Protein AF-0000000073490469 (afdb_homodimer)

Sequence (512 aa):
MMCTAAVVVVVTVSCLAMYTQDCISYHVERSLQGPIPQDDPHLIQWVRSQLVPPSRHPYNLSLLMSGLHQEADKAEKNGGSYSPSQEFILGKVEELYGKKLTQPGTFLEAGAYDGEFLSNTLYLEHDFNWRGLLVEANPVFFEQLLWKRRKSYAINVCLNTKPFPSKVGSVTEVQCVPLYTVIRALGRTHIDFLSLDVEHAEMGILDTVPWGEISFTVMAIEHTTQDDLVSYLDQRGYQHVGSFLEDHIFVNKKNIMMCTAAVVVVVTVSCLAMYTQDCISYHVERSLQGPIPQDDPHLIQWVRSQLVPPSRHPYNLSLLMSGLHQEADKAEKNGGSYSPSQEFILGKVEELYGKKLTQPGTFLEAGAYDGEFLSNTLYLEHDFNWRGLLVEANPVFFEQLLWKRRKSYAINVCLNTKPFPSKVGSVTEVQCVPLYTVIRALGRTHIDFLSLDVEHAEMGILDTVPWGEISFTVMAIEHTTQDDLVSYLDQRGYQHVGSFLEDHIFVNKKNI

Foldseek 3Di:
DPPPPPPPPCPVPVPVVVPDPVVVVVVVVVCVVPFDFQVPPVLLQVQLVQKDAFFPDDFPADPLQPPDDDDPPPDDPPNVDQDPQLCVLLVVLCVLCPVVLLPAFEEEAAQCFLVHNNGNCQCSCPVRVHEYEYEAADVVRQVSNVNRRGNYMYGHAAADLDRHWDWDDDPDTTTYGAPQSNCVSVVAQEGAEYEADDDACQVSNVVNDPLVRHYYAKYKHFAQDDVVVQVVVVVSQWHWDDDDHRITMIGGNVSD/DPPPPPPPPCPVPVPVVVPDPVVVVVVVVVCVVPFDFLVPPVLLQVLLVQKDAFFPDDFPADPLQPPPDDDPPDDDPSNVDQDPQLCVLLVVLCVLCPVVLLPAFEEEAAQCFLVHNNGNCQCSCPVRVHEYEYEAADVVRQVSNVNRRGNYMYGHAAADLDRHWDWDDDPDTTTYGAPQSNCVSVVHQEGAEYEADDDACQVSNVVNDPLVRHYYAKYKHFAQDDVVVQVVVVVSQWHWDDDDHRITMIGGNVSD

Organism: Scylla paramamosain (NCBI:txid85552)

Radius of gyration: 30.64 Å; Cα contacts (8 Å, |Δi|>4): 895; chains: 2; bounding box: 60×108×59 Å

pLDDT: mean 85.84, std 22.59, range [22.39, 98.88]

Secondary structure (DSSP, 8-state):
--------------------HHHHHHHHHHHTT-SPPTT-HHHHHHHHHHPBPPPSSPP---GGG--SSS--SSS-S------HHHHHHHHHHHHHHGGGGGS--EEEEES-TTSSTT-SSHHHHHHH--EEEEE---HHHHHHHHHTT-SSEEE--EEPSSSS-EEE-SSS-EEEE-HHHHHHHTT-SEEEEEEE--SS-HHHHHHT--TTT-EEEEEEEE-S-HHHHHHHHHTTTEEEEEEETTEEEEEEGGG-/--------------------HHHHHHHHHHHTT-SPPTT-HHHHHHHHHHPBPPP-SPP---GGG--SSS---SS--------HHHHHHHHHHHHHHGGGGGS--EEEEES-TTSSTT-SSHHHHHHH--EEEEE---HHHHHHHHHTT-SSEEE--EEPSSSS-EEE-SSS-EEEE-HHHHHHHTT-SEEEEEEE--SS-HHHHHHT--TTT-EEEEEEEE-S-HHHHHHHHHTTTEEEEEEETTEEEEEEGGG-

InterPro domains:
  IPR006342 Methyltransferase FkbM [PF05050] (166-239)
  IPR029063 S-adenosyl-L-methionine-dependent methyltransferase superfamily [G3DSA:3.40.50.150] (94-173)
  IPR029063 S-adenosyl-L-methionine-dependent methyltransferase superfamily [SSF53335] (89-208)
  IPR053202 EGF Receptor Signaling Regulator [PTHR34009] (19-253)

Solvent-accessible surface area (backbone atoms only — not comparable to full-atom values): 27917 Å² total; per-residue (Å²): 132,85,80,74,76,74,74,74,71,75,66,72,66,70,71,73,58,78,66,47,72,62,28,53,51,50,34,46,62,55,32,43,62,20,56,60,52,41,79,36,67,66,54,22,50,53,52,38,70,58,49,39,71,46,42,90,54,75,68,50,66,69,74,41,71,73,68,74,84,83,87,79,74,82,75,72,88,70,50,59,66,66,47,72,63,46,47,50,53,51,50,50,52,46,64,75,44,45,78,53,49,66,49,63,46,38,36,38,33,36,54,26,47,40,54,57,76,84,41,85,50,48,64,46,32,72,76,29,58,25,36,38,38,37,28,16,44,52,64,69,36,32,55,45,19,61,59,26,25,48,68,30,29,34,35,72,29,35,69,19,57,42,54,28,31,25,56,45,66,88,86,66,71,33,49,20,36,21,61,58,22,54,41,48,34,72,71,42,51,64,32,46,33,37,37,42,48,51,97,85,45,48,68,41,30,56,68,45,46,59,71,89,71,41,51,54,45,33,37,40,37,39,46,87,63,58,66,62,53,48,56,55,37,44,78,69,47,27,41,75,77,50,71,54,93,42,38,35,35,33,34,24,53,87,80,103,132,84,80,73,75,75,76,77,70,75,66,72,65,70,70,73,58,78,65,45,73,62,29,54,51,50,33,44,61,55,32,42,62,20,57,60,52,42,79,36,67,66,54,24,50,51,52,37,70,57,50,38,71,46,40,90,55,75,66,49,66,72,72,40,69,75,68,73,79,84,88,82,66,91,70,86,84,69,54,62,72,66,48,71,62,47,46,50,53,50,49,49,52,46,64,74,45,47,77,54,50,66,49,60,48,38,36,36,33,37,55,25,46,41,54,56,75,86,42,86,51,47,64,45,31,74,77,30,59,25,34,38,38,36,28,15,46,53,64,69,37,33,55,47,18,60,60,26,24,48,69,30,30,34,35,71,31,35,69,19,57,42,56,29,32,24,56,44,67,89,86,66,70,33,50,21,36,22,60,58,22,54,40,47,34,71,72,44,51,65,32,48,34,36,36,42,48,52,98,85,45,46,69,40,31,56,70,46,46,57,71,88,70,40,51,53,44,31,35,40,38,41,46,88,63,58,67,65,52,47,56,54,37,44,76,69,47,26,41,75,76,50,71,55,92,42,37,36,35,33,33,25,53,86,78,104

Nearest PDB structures (foldseek):
  8c9v-assembly1_A-2  TM=5.135E-01  e=3.123E-04  Desulfuromonas acetoxidans DSM 684
  4rvs-assembly1_B  TM=5.712E-01  e=4.514E-02  Mycobacterium tuberculosis H37Rv
  3qwb-assembly2_C  TM=5.647E-01  e=9.609E-02  Saccharomyces cerevisiae S288C
  2eih-assembly1_A  TM=5.046E-01  e=3.980E-02  Thermus thermophilus HB8
  1pqw-assembly1_B  TM=3.917E-01  e=1.090E-01  Mycobacterium tuberculosis CDC1551

Structure (mmCIF, N/CA/C/O backbone):
data_AF-0000000073490469-model_v1
#
loop_
_entity.id
_entity.type
_entity.pdbx_description
1 polymer 'Methyltransferase FkbM domain-containing protein'
#
loop_
_atom_site.group_PDB
_atom_site.id
_atom_site.type_symbol
_atom_site.label_atom_id
_atom_site.label_alt_id
_atom_site.label_comp_id
_atom_site.label_asym_id
_atom_site.label_entity_id
_atom_site.label_seq_id
_atom_site.pdbx_PDB_ins_code
_atom_site.Cartn_x
_atom_site.Cartn_y
_atom_site.Cartn_z
_atom_site.occupancy
_atom_site.B_iso_or_equiv
_atom_site.auth_seq_id
_atom_site.auth_comp_id
_atom_site.auth_asym_id
_atom_site.auth_atom_id
_atom_site.pdbx_PDB_model_num
ATOM 1 N N . MET A 1 1 ? -26.062 -46.594 8.781 1 23.92 1 MET A N 1
ATOM 2 C CA . MET A 1 1 ? -25.094 -45.875 9.602 1 23.92 1 MET A CA 1
ATOM 3 C C . MET A 1 1 ? -24.719 -44.531 8.945 1 23.92 1 MET A C 1
ATOM 5 O O . MET A 1 1 ? -24.203 -44.531 7.824 1 23.92 1 MET A O 1
ATOM 9 N N . MET A 1 2 ? -25.484 -43.438 9.242 1 25.27 2 MET A N 1
ATOM 10 C CA . MET A 1 2 ? -25.422 -42.125 8.656 1 25.27 2 MET A CA 1
ATOM 11 C C . MET A 1 2 ? -24.062 -41.469 8.945 1 25.27 2 MET A C 1
ATOM 13 O O . MET A 1 2 ? -23.641 -41.406 10.094 1 25.27 2 MET A O 1
ATOM 17 N N . CYS A 1 3 ? -23.078 -41.562 8.086 1 24.39 3 CYS A N 1
ATOM 18 C CA . CYS A 1 3 ? -21.734 -41 8.164 1 24.39 3 CYS A CA 1
ATOM 19 C C . CYS A 1 3 ? -21.812 -39.469 8.336 1 24.39 3 CYS A C 1
ATOM 21 O O . CYS A 1 3 ? -22.281 -38.781 7.438 1 24.39 3 CYS A O 1
ATOM 23 N N . THR A 1 4 ? -22.234 -38.969 9.477 1 24.39 4 THR A N 1
ATOM 24 C CA . THR A 1 4 ? -22.25 -37.562 9.758 1 24.39 4 THR A CA 1
ATOM 25 C C . THR A 1 4 ? -20.828 -36.969 9.641 1 24.39 4 THR A C 1
ATOM 27 O O . THR A 1 4 ? -19.922 -37.406 10.359 1 24.39 4 THR A O 1
ATOM 30 N N . ALA A 1 5 ? -20.375 -36.688 8.508 1 23.03 5 ALA A N 1
ATOM 31 C CA . ALA A 1 5 ? -19.078 -36 8.328 1 23.03 5 ALA A CA 1
ATOM 32 C C . ALA A 1 5 ? -19.031 -34.688 9.102 1 23.03 5 ALA A C 1
ATOM 34 O O . ALA A 1 5 ? -19.859 -33.812 8.898 1 23.03 5 ALA A O 1
ATOM 35 N N . ALA A 1 6 ? -18.656 -34.781 10.359 1 22.39 6 ALA A N 1
ATOM 36 C CA . ALA A 1 6 ? -18.422 -33.594 11.156 1 22.39 6 ALA A CA 1
ATOM 37 C C . ALA A 1 6 ? -17.406 -32.656 10.477 1 22.39 6 ALA A C 1
ATOM 39 O O . ALA A 1 6 ? -16.328 -33.094 10.094 1 22.39 6 ALA A O 1
ATOM 40 N N . VAL A 1 7 ? -17.844 -31.859 9.633 1 22.72 7 VAL A N 1
ATOM 41 C CA . VAL A 1 7 ? -16.969 -30.797 9.117 1 22.72 7 VAL A CA 1
ATOM 42 C C . VAL A 1 7 ? -16.359 -30.031 10.281 1 22.72 7 VAL A C 1
ATOM 44 O O . VAL A 1 7 ? -17.078 -29.469 11.117 1 22.72 7 VAL A O 1
ATOM 47 N N . VAL A 1 8 ? -15.289 -30.547 10.766 1 23.77 8 VAL A N 1
ATOM 48 C CA . VAL A 1 8 ? -14.555 -29.766 11.758 1 23.77 8 VAL A CA 1
ATOM 49 C C . VAL A 1 8 ? -14.172 -28.406 11.18 1 23.77 8 VAL A C 1
ATOM 51 O O . VAL A 1 8 ? -13.438 -28.328 10.195 1 23.77 8 VAL A O 1
ATOM 54 N N . VAL A 1 9 ? -15.07 -27.5 11.172 1 23.38 9 VAL A N 1
ATOM 55 C CA . VAL A 1 9 ? -14.68 -26.109 10.938 1 23.38 9 VAL A CA 1
ATOM 56 C C . VAL A 1 9 ? -13.625 -25.688 11.953 1 23.38 9 VAL A C 1
ATOM 58 O O . VAL A 1 9 ? -13.867 -25.703 13.156 1 23.38 9 VAL A O 1
ATOM 61 N N . VAL A 1 10 ? -12.484 -26.062 11.688 1 25.23 10 VAL A N 1
ATOM 62 C CA . VAL A 1 10 ? -11.445 -25.5 12.547 1 25.23 10 VAL A CA 1
ATOM 63 C C . VAL A 1 10 ? -11.586 -23.984 12.586 1 25.23 10 VAL A C 1
ATOM 65 O O . VAL A 1 10 ? -11.406 -23.312 11.57 1 25.23 10 VAL A O 1
ATOM 68 N N . VAL A 1 11 ? -12.602 -23.594 13.227 1 25.41 11 VAL A N 1
ATOM 69 C CA . VAL A 1 11 ? -12.57 -22.172 13.547 1 25.41 11 VAL A CA 1
ATOM 70 C C . VAL A 1 11 ? -11.289 -21.844 14.32 1 25.41 11 VAL A C 1
ATOM 72 O O . VAL A 1 11 ? -11.094 -22.328 15.438 1 25.41 11 VAL A O 1
ATOM 75 N N . THR A 1 12 ? -10.266 -21.828 13.656 1 26.28 12 THR A N 1
ATOM 76 C CA . THR A 1 12 ? -9.148 -21.281 14.414 1 26.28 12 THR A CA 1
ATOM 77 C C . THR A 1 12 ? -9.555 -19.984 15.117 1 26.28 12 THR A C 1
ATOM 79 O O . THR A 1 12 ? -9.969 -19.031 14.469 1 26.28 12 THR A O 1
ATOM 82 N N . VAL A 1 13 ? -10.352 -20.219 16.078 1 28.23 13 VAL A N 1
ATOM 83 C CA . VAL A 1 13 ? -10.508 -19.078 16.969 1 28.23 13 VAL A CA 1
ATOM 84 C C . VAL A 1 13 ? -9.156 -18.391 17.188 1 28.23 13 VAL A C 1
ATOM 86 O O . VAL A 1 13 ? -8.211 -19.031 17.672 1 28.23 13 VAL A O 1
ATOM 89 N N . SER A 1 14 ? -8.828 -17.594 16.266 1 31.19 14 SER A N 1
ATOM 90 C CA . SER A 1 14 ? -7.645 -16.781 16.531 1 31.19 14 SER A CA 1
ATOM 91 C C . SER A 1 14 ? -7.555 -16.391 18 1 31.19 14 SER A C 1
ATOM 93 O O . SER A 1 14 ? -8.516 -15.875 18.578 1 31.19 14 SER A O 1
ATOM 95 N N . CYS A 1 15 ? -7.148 -17.359 18.781 1 32.41 15 CYS A N 1
ATOM 96 C CA . CYS A 1 15 ? -6.723 -16.984 20.125 1 32.41 15 CYS A CA 1
ATOM 97 C C . CYS A 1 15 ? -6.301 -15.523 20.156 1 32.41 15 CYS A C 1
ATOM 99 O O . CYS A 1 15 ? -5.273 -15.156 19.594 1 32.41 15 CYS A O 1
ATOM 101 N N . LEU A 1 16 ? -7.18 -14.656 19.984 1 36.28 16 LEU A N 1
ATOM 102 C CA . LEU A 1 16 ? -6.84 -13.297 20.391 1 36.28 16 LEU A CA 1
ATOM 103 C C . LEU A 1 16 ? -5.984 -13.305 21.656 1 36.28 16 LEU A C 1
ATOM 105 O O . LEU A 1 16 ? -6.508 -13.414 22.766 1 36.28 16 LEU A O 1
ATOM 109 N N . ALA A 1 17 ? -5.133 -14.281 21.828 1 38.19 17 ALA A N 1
ATOM 110 C CA . ALA A 1 17 ? -4.152 -14.016 22.875 1 38.19 17 ALA A CA 1
ATOM 111 C C . ALA A 1 17 ? -3.912 -12.523 23.047 1 38.19 17 ALA A C 1
ATOM 113 O O . ALA A 1 17 ? -3.918 -11.773 22.062 1 38.19 17 ALA A O 1
ATOM 114 N N . MET A 1 18 ? -4.34 -11.961 24.031 1 49.59 18 MET A N 1
ATOM 115 C CA . MET A 1 18 ? -4.008 -10.625 24.5 1 49.59 18 MET A CA 1
ATOM 116 C C . MET A 1 18 ? -2.586 -10.242 24.109 1 49.59 18 MET A C 1
ATOM 118 O O . MET A 1 18 ? -1.619 -10.742 24.688 1 49.59 18 MET A O 1
ATOM 122 N N . TYR A 1 19 ? -2.449 -10.219 22.688 1 60.25 19 TYR A N 1
ATOM 123 C CA . TYR A 1 19 ? -1.098 -9.75 22.406 1 60.25 19 TYR A CA 1
ATOM 124 C C . TYR A 1 19 ? -0.714 -8.594 23.328 1 60.25 19 TYR A C 1
ATOM 126 O O . TYR A 1 19 ? -1.564 -7.781 23.703 1 60.25 19 TYR A O 1
ATOM 134 N N . THR A 1 20 ? 0.436 -8.812 23.797 1 78.81 20 THR A N 1
ATOM 135 C CA . THR A 1 20 ? 0.959 -7.832 24.734 1 78.81 20 THR A CA 1
ATOM 136 C C . THR A 1 20 ? 1.137 -6.473 24.062 1 78.81 20 THR A C 1
ATOM 138 O O . THR A 1 20 ? 1.076 -6.363 22.844 1 78.81 20 THR A O 1
ATOM 141 N N . GLN A 1 21 ? 1.016 -5.5 24.812 1 84.44 21 GLN A N 1
ATOM 142 C CA . GLN A 1 21 ? 1.357 -4.152 24.375 1 84.44 21 GLN A CA 1
ATOM 143 C C . GLN A 1 21 ? 2.66 -4.152 23.578 1 84.44 21 GLN A C 1
ATOM 145 O O . GLN A 1 21 ? 2.818 -3.373 22.625 1 84.44 21 GLN A O 1
ATOM 150 N N . ASP A 1 22 ? 3.387 -5.117 23.875 1 85.12 22 ASP A N 1
ATOM 151 C CA . ASP A 1 22 ? 4.668 -5.223 23.188 1 85.12 22 ASP A CA 1
ATOM 152 C C . ASP A 1 22 ? 4.469 -5.652 21.734 1 85.12 22 ASP A C 1
ATOM 154 O O . ASP A 1 22 ? 5.137 -5.137 20.844 1 85.12 22 ASP A O 1
ATOM 158 N N . CYS A 1 23 ? 3.57 -6.605 21.562 1 88.62 23 CYS A N 1
ATOM 159 C CA . CYS A 1 23 ? 3.334 -7.094 20.219 1 88.62 23 CYS A CA 1
ATOM 160 C C . CYS A 1 23 ? 2.662 -6.027 19.359 1 88.62 23 CYS A C 1
ATOM 162 O O . CYS A 1 23 ? 2.955 -5.906 18.172 1 88.62 23 CYS A O 1
ATOM 164 N N . ILE A 1 24 ? 1.847 -5.305 19.984 1 90.25 24 ILE A N 1
ATOM 165 C CA . ILE A 1 24 ? 1.185 -4.215 19.281 1 90.25 24 ILE A CA 1
A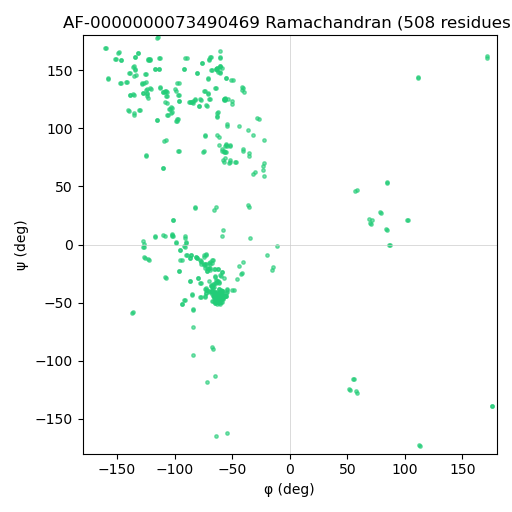TOM 166 C C . ILE A 1 24 ? 2.219 -3.17 18.859 1 90.25 24 ILE A C 1
ATOM 168 O O . ILE A 1 24 ? 2.221 -2.719 17.719 1 90.25 24 ILE A O 1
ATOM 172 N N . SER A 1 25 ? 3.076 -2.777 19.766 1 88.44 25 SER A N 1
ATOM 173 C CA . SER A 1 25 ? 4.133 -1.814 19.469 1 88.44 25 SER A CA 1
ATOM 174 C C . SER A 1 25 ? 5.039 -2.312 18.359 1 88.44 25 SER A C 1
ATOM 176 O O . SER A 1 25 ? 5.441 -1.539 17.484 1 88.44 25 SER A O 1
ATOM 178 N N . TYR A 1 26 ? 5.301 -3.631 18.453 1 89.88 26 TYR A N 1
ATOM 179 C CA . TYR A 1 26 ? 6.117 -4.25 17.406 1 89.88 26 TYR A CA 1
ATOM 180 C C . TYR A 1 26 ? 5.453 -4.109 16.047 1 89.88 26 TYR A C 1
ATOM 182 O O . TYR A 1 26 ? 6.105 -3.73 15.07 1 89.88 26 TYR A O 1
ATOM 190 N N . HIS A 1 27 ? 4.207 -4.395 15.969 1 92.81 27 HIS A N 1
ATOM 191 C CA . HIS A 1 27 ? 3.465 -4.305 14.711 1 92.81 27 HIS A CA 1
ATOM 192 C C . HIS A 1 27 ? 3.477 -2.881 14.172 1 92.81 27 HIS A C 1
ATOM 194 O O . HIS A 1 27 ? 3.697 -2.67 12.977 1 92.81 27 HIS A O 1
ATOM 200 N N . VAL A 1 28 ? 3.277 -1.892 15.016 1 92.5 28 VAL A N 1
ATOM 201 C CA . VAL A 1 28 ? 3.268 -0.499 14.578 1 92.5 28 VAL A CA 1
ATOM 202 C C . VAL A 1 28 ? 4.645 -0.116 14.039 1 92.5 28 VAL A C 1
ATOM 204 O O . VAL A 1 28 ? 4.754 0.42 12.93 1 92.5 28 VAL A O 1
ATOM 207 N N . GLU A 1 29 ? 5.633 -0.411 14.781 1 91.38 29 GLU A N 1
ATOM 208 C CA . GLU A 1 29 ? 6.996 -0.071 14.383 1 91.38 29 GLU A CA 1
ATOM 209 C C . GLU A 1 29 ? 7.328 -0.656 13.008 1 91.38 29 GLU A C 1
ATOM 211 O O . GLU A 1 29 ? 7.906 0.027 12.164 1 91.38 29 GLU A O 1
ATOM 216 N N . ARG A 1 30 ? 6.922 -1.937 12.836 1 92.75 30 ARG A N 1
ATOM 217 C CA . ARG A 1 30 ? 7.18 -2.576 11.547 1 92.75 30 ARG A CA 1
ATOM 218 C C . ARG A 1 30 ? 6.359 -1.931 10.438 1 92.75 30 ARG A C 1
ATOM 220 O O . ARG A 1 30 ? 6.836 -1.779 9.312 1 92.75 30 ARG A O 1
ATOM 227 N N . SER A 1 31 ? 5.191 -1.539 10.758 1 94.38 31 SER A N 1
ATOM 228 C CA . SER A 1 31 ? 4.262 -0.999 9.773 1 94.38 31 SER A CA 1
ATOM 229 C C . SER A 1 31 ? 4.688 0.393 9.312 1 94.38 31 SER A C 1
ATOM 231 O O . SER A 1 31 ? 4.258 0.862 8.258 1 94.38 31 SER A O 1
ATOM 233 N N . LEU A 1 32 ? 5.492 1.095 10.141 1 93.38 32 LEU A N 1
ATOM 234 C CA . LEU A 1 32 ? 5.957 2.434 9.789 1 93.38 32 LEU A CA 1
ATOM 235 C C . LEU A 1 32 ? 6.809 2.4 8.523 1 93.38 32 LEU A C 1
ATOM 237 O O . LEU A 1 32 ? 6.93 3.408 7.824 1 93.38 32 LEU A O 1
ATOM 241 N N . GLN A 1 33 ? 7.316 1.195 8.266 1 92.56 33 GLN A N 1
ATOM 242 C CA . GLN A 1 33 ? 8.156 1.041 7.078 1 92.56 33 GLN A CA 1
ATOM 243 C C . GLN A 1 33 ? 7.309 0.875 5.82 1 92.56 33 GLN A C 1
ATOM 245 O O . GLN A 1 33 ? 7.82 0.985 4.703 1 92.56 33 GLN A O 1
ATOM 250 N N . GLY A 1 34 ? 6.059 0.69 6.004 1 94 34 GLY A N 1
ATOM 251 C CA . GLY A 1 34 ? 5.172 0.324 4.91 1 94 34 GLY A CA 1
ATOM 252 C C . GLY A 1 34 ? 4.613 -1.08 5.039 1 94 34 GLY A C 1
ATOM 253 O O . GLY A 1 34 ? 4.805 -1.737 6.062 1 94 34 GLY A O 1
ATOM 254 N N . PRO A 1 35 ? 3.941 -1.496 4.008 1 95.56 35 PRO A N 1
ATOM 255 C CA . PRO A 1 35 ? 3.396 -2.855 4.047 1 95.56 35 PRO A CA 1
ATOM 256 C C . PRO A 1 35 ? 4.484 -3.924 4.117 1 95.56 35 PRO A C 1
ATOM 258 O O . PRO A 1 35 ? 5.609 -3.697 3.66 1 95.56 35 PRO A O 1
ATOM 261 N N . ILE A 1 36 ? 4.133 -5.02 4.73 1 95.25 36 ILE A N 1
ATOM 262 C CA . ILE A 1 36 ? 5.074 -6.133 4.785 1 95.25 36 ILE A CA 1
ATOM 263 C C . ILE A 1 36 ? 5.496 -6.52 3.369 1 95.25 36 ILE A C 1
ATOM 265 O O . ILE A 1 36 ? 4.648 -6.73 2.498 1 95.25 36 ILE A O 1
ATOM 269 N N . PRO A 1 37 ? 6.719 -6.543 3.102 1 95.81 37 PRO A N 1
ATOM 270 C CA . PRO A 1 37 ? 7.164 -6.824 1.733 1 95.81 37 PRO A CA 1
ATOM 271 C C . PRO A 1 37 ? 6.926 -8.281 1.326 1 95.81 37 PRO A C 1
ATOM 273 O O . PRO A 1 37 ? 6.875 -9.164 2.184 1 95.81 37 PRO A O 1
ATOM 276 N N . GLN A 1 38 ? 6.867 -8.594 0.073 1 97.94 38 GLN A N 1
ATOM 277 C CA . GLN A 1 38 ? 6.504 -9.906 -0.465 1 97.94 38 GLN A CA 1
ATOM 278 C C . GLN A 1 38 ? 7.617 -10.922 -0.24 1 97.94 38 GLN A C 1
ATOM 280 O O . GLN A 1 38 ? 7.406 -12.125 -0.382 1 97.94 38 GLN A O 1
ATOM 285 N N . ASP A 1 39 ? 8.82 -10.469 0.06 1 97.38 39 ASP A N 1
ATOM 286 C CA . ASP A 1 39 ? 9.914 -11.398 0.308 1 97.38 39 ASP A CA 1
ATOM 287 C C . ASP A 1 39 ? 10.195 -11.539 1.803 1 97.38 39 ASP A C 1
ATOM 289 O O . ASP A 1 39 ? 11.234 -12.07 2.201 1 97.38 39 ASP A O 1
ATOM 293 N N . ASP A 1 40 ? 9.289 -10.953 2.672 1 97.19 40 ASP A N 1
ATOM 294 C CA . ASP A 1 40 ? 9.453 -11.125 4.113 1 97.19 40 ASP A CA 1
ATOM 295 C C . ASP A 1 40 ? 9.477 -12.602 4.492 1 97.19 40 ASP A C 1
ATOM 297 O O . ASP A 1 40 ? 8.547 -13.352 4.16 1 97.19 40 ASP A O 1
ATOM 301 N N . PRO A 1 41 ? 10.508 -13.016 5.184 1 97 41 PRO A N 1
ATOM 302 C CA . PRO A 1 41 ? 10.648 -14.445 5.461 1 97 41 PRO A CA 1
ATOM 303 C C . PRO A 1 41 ? 9.5 -15 6.301 1 97 41 PRO A C 1
ATOM 305 O O . PRO A 1 41 ? 9.125 -16.172 6.156 1 97 41 PRO A O 1
ATOM 308 N N . HIS A 1 42 ? 8.938 -14.211 7.152 1 95.38 42 HIS A N 1
ATOM 309 C CA . HIS A 1 42 ? 7.855 -14.695 8 1 95.38 42 HIS A CA 1
ATOM 310 C C . HIS A 1 42 ? 6.539 -14.766 7.234 1 95.38 42 HIS A C 1
ATOM 312 O O . HIS A 1 42 ? 5.707 -15.641 7.5 1 95.38 42 HIS A O 1
ATOM 318 N N . LEU A 1 43 ? 6.355 -13.852 6.301 1 97 43 LEU A N 1
ATOM 319 C CA . LEU A 1 43 ? 5.215 -13.961 5.395 1 97 43 LEU A CA 1
ATOM 320 C C . LEU A 1 43 ? 5.316 -15.219 4.543 1 97 43 LEU A C 1
ATOM 322 O O . LEU A 1 43 ? 4.336 -15.953 4.398 1 97 43 LEU A O 1
ATOM 326 N N . ILE A 1 44 ? 6.504 -15.484 3.998 1 98.25 44 ILE A N 1
ATOM 327 C CA . ILE A 1 44 ? 6.75 -16.672 3.174 1 98.25 44 ILE A CA 1
ATOM 328 C C . ILE A 1 44 ? 6.473 -17.922 3.986 1 98.25 44 ILE A C 1
ATOM 330 O O . ILE A 1 44 ? 5.844 -18.875 3.488 1 98.25 44 ILE A O 1
ATOM 334 N N . GLN A 1 45 ? 6.898 -17.906 5.223 1 96.25 45 GLN A N 1
ATOM 335 C CA . GLN A 1 45 ? 6.66 -19.062 6.094 1 96.25 45 GLN A CA 1
ATOM 336 C C . GLN A 1 45 ? 5.168 -19.266 6.34 1 96.25 45 GLN A C 1
ATOM 338 O O . GLN A 1 45 ? 4.691 -20.391 6.387 1 96.25 45 GLN A O 1
ATOM 343 N N . TRP A 1 46 ? 4.484 -18.203 6.578 1 94.75 46 TRP A N 1
ATOM 344 C CA . TRP A 1 46 ? 3.043 -18.328 6.754 1 94.75 46 TRP A CA 1
ATOM 345 C C . TRP A 1 46 ? 2.393 -18.938 5.516 1 94.75 46 TRP A C 1
ATOM 347 O O . TRP A 1 46 ? 1.58 -19.859 5.629 1 94.75 46 TRP A O 1
ATOM 357 N N . VAL A 1 47 ? 2.766 -18.453 4.332 1 98 47 VAL A N 1
ATOM 358 C CA . VAL A 1 47 ? 2.193 -18.969 3.094 1 98 47 VAL A CA 1
ATOM 359 C C . VAL A 1 47 ? 2.518 -20.453 2.953 1 98 47 VAL A C 1
ATOM 361 O O . VAL A 1 47 ? 1.654 -21.25 2.574 1 98 47 VAL A O 1
ATOM 364 N N . ARG A 1 48 ? 3.727 -20.766 3.229 1 97.69 48 ARG A N 1
ATOM 365 C CA . ARG A 1 48 ? 4.137 -22.172 3.176 1 97.69 48 ARG A CA 1
ATOM 366 C C . ARG A 1 48 ? 3.24 -23.047 4.051 1 97.69 48 ARG A C 1
ATOM 368 O O . ARG A 1 48 ? 2.873 -24.156 3.662 1 97.69 48 ARG A O 1
ATOM 375 N N . SER A 1 49 ? 2.887 -22.516 5.188 1 95.81 49 SER A N 1
ATOM 376 C CA . SER A 1 49 ? 2.062 -23.266 6.125 1 95.81 49 SER A CA 1
ATOM 377 C C . SER A 1 49 ? 0.645 -23.453 5.59 1 95.81 49 SER A C 1
ATOM 379 O O . SER A 1 49 ? -0.105 -24.297 6.082 1 95.81 49 SER A O 1
ATOM 381 N N . GLN A 1 50 ? 0.235 -22.672 4.574 1 96 50 GLN A N 1
ATOM 382 C CA . GLN A 1 50 ? -1.104 -22.75 4.004 1 96 50 GLN A CA 1
ATOM 383 C C . GLN A 1 50 ? -1.159 -23.75 2.863 1 96 50 GLN A C 1
ATOM 385 O O . GLN A 1 50 ? -2.24 -24.094 2.369 1 96 50 GLN A O 1
ATOM 390 N N . LEU A 1 51 ? -0.026 -24.281 2.408 1 97.38 51 LEU A N 1
ATOM 391 C CA . LEU A 1 51 ? 0.024 -25.203 1.288 1 97.38 51 LEU A CA 1
ATOM 392 C C . LEU A 1 51 ? -0.571 -26.562 1.677 1 97.38 51 LEU A C 1
ATOM 394 O O . LEU A 1 51 ? -0.258 -27.094 2.74 1 97.38 51 LEU A O 1
ATOM 398 N N . VAL A 1 52 ? -1.465 -27.047 0.851 1 97.81 52 VAL A N 1
ATOM 399 C CA . VAL A 1 52 ? -1.932 -28.422 0.972 1 97.81 52 VAL A CA 1
ATOM 400 C C . VAL A 1 52 ? -1.012 -29.359 0.184 1 97.81 52 VAL A C 1
ATOM 402 O O . VAL A 1 52 ? -0.792 -29.156 -1.013 1 97.81 52 VAL A O 1
ATOM 405 N N . PRO A 1 53 ? -0.488 -30.281 0.824 1 97.06 53 PRO A N 1
ATOM 406 C CA . PRO A 1 53 ? 0.459 -31.156 0.136 1 97.06 53 PRO A CA 1
ATOM 407 C C . PRO A 1 53 ? -0.213 -32.062 -0.908 1 97.06 53 PRO A C 1
ATOM 409 O O . PRO A 1 53 ? -1.436 -32.219 -0.891 1 97.06 53 PRO A O 1
ATOM 412 N N . PRO A 1 54 ? 0.568 -32.594 -1.817 1 97.81 54 PRO A N 1
ATOM 413 C CA . PRO A 1 54 ? 0.03 -33.531 -2.805 1 97.81 54 PRO A CA 1
ATOM 414 C C . PRO A 1 54 ? -0.698 -34.719 -2.162 1 97.81 54 PRO A C 1
ATOM 416 O O . PRO A 1 54 ? -0.271 -35.219 -1.118 1 97.81 54 PRO A O 1
ATOM 419 N N . SER A 1 55 ? -1.771 -35.125 -2.816 1 96.56 55 SER A N 1
ATOM 420 C CA . SER A 1 55 ? -2.529 -36.25 -2.303 1 96.56 55 SER A CA 1
ATOM 421 C C . SER A 1 55 ? -1.757 -37.562 -2.475 1 96.56 55 SER A C 1
ATOM 423 O O . SER A 1 55 ? -1.098 -37.781 -3.496 1 96.56 55 SER A O 1
ATOM 425 N N . ARG A 1 56 ? -1.889 -38.406 -1.51 1 95.56 56 ARG A N 1
ATOM 426 C CA . ARG A 1 56 ? -1.286 -39.719 -1.594 1 95.56 56 ARG A CA 1
ATOM 427 C C . ARG A 1 56 ? -2.293 -40.75 -2.102 1 95.56 56 ARG A C 1
ATOM 429 O O . ARG A 1 56 ? -1.938 -41.906 -2.35 1 95.56 56 ARG A O 1
ATOM 436 N N . HIS A 1 57 ? -3.518 -40.406 -2.301 1 94.88 57 HIS A N 1
ATOM 437 C CA . HIS A 1 57 ? -4.582 -41.25 -2.795 1 94.88 57 HIS A CA 1
ATOM 438 C C . HIS A 1 57 ? -4.672 -41.219 -4.316 1 94.88 57 HIS A C 1
ATOM 440 O O . HIS A 1 57 ? -4.164 -40.281 -4.941 1 94.88 57 HIS A O 1
ATOM 446 N N . PRO A 1 58 ? -5.305 -42.219 -4.918 1 95.56 58 PRO A N 1
ATOM 447 C CA . PRO A 1 58 ? -5.488 -42.188 -6.367 1 95.56 58 PRO A CA 1
ATOM 448 C C . PRO A 1 58 ? -6.312 -40.969 -6.816 1 95.56 58 PRO A C 1
ATOM 450 O O . PRO A 1 58 ? -7.188 -40.5 -6.082 1 95.56 58 PRO A O 1
ATOM 453 N N . TYR A 1 59 ? -6.004 -40.5 -7.953 1 95.75 59 TYR A N 1
ATOM 454 C CA . TYR A 1 59 ? -6.754 -39.375 -8.531 1 95.75 59 TYR A CA 1
ATOM 455 C C . TYR A 1 59 ? -8.25 -39.656 -8.453 1 95.75 59 TYR A C 1
ATOM 457 O O . TYR A 1 59 ? -8.703 -40.781 -8.578 1 95.75 59 TYR A O 1
ATOM 465 N N . ASN A 1 60 ? -9.062 -38.625 -8.156 1 94.06 60 ASN A N 1
ATOM 466 C CA . ASN A 1 60 ? -10.516 -38.656 -8.25 1 94.06 60 ASN A CA 1
ATOM 467 C C . ASN A 1 60 ? -11.023 -37.781 -9.398 1 94.06 60 ASN A C 1
ATOM 469 O O . ASN A 1 60 ? -11.688 -36.75 -9.164 1 94.06 60 ASN A O 1
ATOM 473 N N . LEU A 1 61 ? -10.648 -38.25 -10.594 1 92.75 61 LEU A N 1
ATOM 474 C CA . LEU A 1 61 ? -10.977 -37.469 -11.781 1 92.75 61 LEU A CA 1
ATOM 475 C C . LEU A 1 61 ? -12.242 -38 -12.445 1 92.75 61 LEU A C 1
ATOM 477 O O . LEU A 1 61 ? -12.57 -39.156 -12.328 1 92.75 61 LEU A O 1
ATOM 481 N N . SER A 1 62 ? -13.031 -37.219 -12.859 1 79.44 62 SER A N 1
ATOM 482 C CA . SER A 1 62 ? -14.242 -37.625 -13.562 1 79.44 62 SER A CA 1
ATOM 483 C C . SER A 1 62 ? -13.906 -38.344 -14.859 1 79.44 62 SER A C 1
ATOM 485 O O . SER A 1 62 ? -12.836 -38.156 -15.43 1 79.44 62 SER A O 1
ATOM 487 N N . LEU A 1 63 ? -14.125 -39.656 -15.047 1 55.5 63 LEU A N 1
ATOM 488 C CA . LEU A 1 63 ? -13.922 -40.625 -16.109 1 55.5 63 LEU A CA 1
ATOM 489 C C . LEU A 1 63 ? -13.648 -39.938 -17.438 1 55.5 63 LEU A C 1
ATOM 491 O O . LEU A 1 63 ? -13.234 -40.594 -18.406 1 55.5 63 LEU A O 1
ATOM 495 N N . LEU A 1 64 ? -13.969 -38.781 -17.703 1 45.41 64 LEU A N 1
ATOM 496 C CA . LEU A 1 64 ? -13.82 -38.375 -19.109 1 45.41 64 LEU A CA 1
ATOM 497 C C . LEU A 1 64 ? -12.352 -38.281 -19.484 1 45.41 64 LEU A C 1
ATOM 499 O O . LEU A 1 64 ? -11.992 -38.438 -20.656 1 45.41 64 LEU A O 1
ATOM 503 N N . MET A 1 65 ? -11.398 -38.156 -18.594 1 41.44 65 MET A N 1
ATOM 504 C CA . MET A 1 65 ? -10.031 -37.938 -19.047 1 41.44 65 MET A CA 1
ATOM 505 C C . MET A 1 65 ? -9.281 -39.25 -19.172 1 41.44 65 MET A C 1
ATOM 507 O O . MET A 1 65 ? -8.078 -39.281 -19.453 1 41.44 65 MET A O 1
ATOM 511 N N . SER A 1 66 ? -9.773 -40.469 -18.625 1 35.28 66 SER A N 1
ATOM 512 C CA . SER A 1 66 ? -9 -41.688 -18.797 1 35.28 66 SER A CA 1
ATOM 513 C C . SER A 1 66 ? -8.922 -42.094 -20.266 1 35.28 66 SER A C 1
ATOM 515 O O . SER A 1 66 ? -9.805 -42.781 -20.781 1 35.28 66 SER A O 1
ATOM 517 N N . GLY A 1 67 ? -8.953 -41.312 -21.25 1 34.25 67 GLY A N 1
ATOM 518 C CA . GLY A 1 67 ? -8.711 -41.75 -22.609 1 34.25 67 GLY A CA 1
ATOM 519 C C . GLY A 1 67 ? -7.582 -42.75 -22.719 1 34.25 67 GLY A C 1
ATOM 520 O O . GLY A 1 67 ? -7.141 -43.094 -23.828 1 34.25 67 GLY A O 1
ATOM 521 N N . LEU A 1 68 ? -6.707 -43 -21.812 1 33.97 68 LEU A N 1
ATOM 522 C CA . LEU A 1 68 ? -5.535 -43.688 -22.359 1 33.97 68 LEU A CA 1
ATOM 523 C C . LEU A 1 68 ? -5.891 -45.094 -22.844 1 33.97 68 LEU A C 1
ATOM 525 O O . LEU A 1 68 ? -5.547 -45.469 -23.969 1 33.97 68 LEU A O 1
ATOM 529 N N . HIS A 1 69 ? -5.895 -46.375 -22.172 1 30.73 69 HIS A N 1
ATOM 530 C CA . HIS A 1 69 ? -5.57 -47.688 -22.781 1 30.73 69 HIS A CA 1
ATOM 531 C C . HIS A 1 69 ? -6.789 -48.281 -23.469 1 30.73 69 HIS A C 1
ATOM 533 O O . HIS A 1 69 ? -6.703 -48.719 -24.625 1 30.73 69 HIS A O 1
ATOM 539 N N . GLN A 1 70 ? -7.727 -49.219 -22.938 1 31.75 70 GLN A N 1
ATOM 540 C CA . GLN A 1 70 ? -8.234 -50.375 -23.625 1 31.75 70 GLN A CA 1
ATOM 541 C C . GLN A 1 70 ? -9.211 -50 -24.734 1 31.75 70 GLN A C 1
ATOM 543 O O . GLN A 1 70 ? -9.086 -50.469 -25.875 1 31.75 70 GLN A O 1
ATOM 548 N N . GLU A 1 71 ? -10.648 -50.469 -24.672 1 34.94 71 GLU A N 1
ATOM 549 C CA . GLU A 1 71 ? -11.672 -50.719 -25.672 1 34.94 71 GLU A CA 1
ATOM 550 C C . GLU A 1 71 ? -12.031 -49.469 -26.453 1 34.94 71 GLU A C 1
ATOM 552 O O . GLU A 1 71 ? -12.602 -48.531 -25.891 1 34.94 71 GLU A O 1
ATOM 557 N N . ALA A 1 72 ? -11.391 -49.062 -27.5 1 33.31 72 ALA A N 1
ATOM 558 C CA . ALA A 1 72 ? -11.414 -48.156 -28.672 1 33.31 72 ALA A CA 1
ATOM 559 C C . ALA A 1 72 ? -12.766 -48.219 -29.375 1 33.31 72 ALA A C 1
ATOM 561 O O . ALA A 1 72 ? -13.008 -47.5 -30.328 1 33.31 72 ALA A O 1
ATOM 562 N N . ASP A 1 73 ? -13.531 -49.281 -29.391 1 31.61 73 ASP A N 1
ATOM 563 C CA . ASP A 1 73 ? -14.633 -49.438 -30.344 1 31.61 73 ASP A CA 1
ATOM 564 C C . ASP A 1 73 ? -15.711 -48.375 -30.078 1 31.61 73 ASP A C 1
ATOM 566 O O . ASP A 1 73 ? -16.109 -47.656 -31 1 31.61 73 ASP A O 1
ATOM 570 N N . LYS A 1 74 ? -17.094 -48.906 -29.547 1 37.91 74 LYS A N 1
ATOM 571 C CA . LYS A 1 74 ? -18.312 -48.125 -29.578 1 37.91 74 LYS A CA 1
ATOM 572 C C . LYS A 1 74 ? -18.25 -46.969 -28.578 1 37.91 74 LYS A C 1
ATOM 574 O O . LYS A 1 74 ? -19.266 -46.344 -28.297 1 37.91 74 LYS A O 1
ATOM 579 N N . ALA A 1 75 ? -17.547 -47.188 -27.5 1 32.41 75 ALA A N 1
ATOM 580 C CA . ALA A 1 75 ? -17.688 -46.125 -26.531 1 32.41 75 ALA A CA 1
ATOM 581 C C . ALA A 1 75 ? -17.453 -44.75 -27.188 1 32.41 75 ALA A C 1
ATOM 583 O O . ALA A 1 75 ? -16.453 -44.562 -27.891 1 32.41 75 ALA A O 1
ATOM 584 N N . GLU A 1 76 ? -18.359 -43.719 -27.219 1 34.5 76 GLU A N 1
ATOM 585 C CA . GLU A 1 76 ? -18.797 -42.406 -27.672 1 34.5 76 GLU A CA 1
ATOM 586 C C . GLU A 1 76 ? -17.703 -41.344 -27.484 1 34.5 76 GLU A C 1
ATOM 588 O O . GLU A 1 76 ? -16.906 -41.438 -26.547 1 34.5 76 GLU A O 1
ATOM 593 N N . LYS A 1 77 ? -17.234 -40.594 -28.469 1 36.38 77 LYS A N 1
ATOM 594 C CA . LYS A 1 77 ? -16.5 -39.344 -28.75 1 36.38 77 LYS A CA 1
ATOM 595 C C . LYS A 1 77 ? -16.547 -38.406 -27.578 1 36.38 77 LYS A C 1
ATOM 597 O O . LYS A 1 77 ? -16.266 -37.188 -27.719 1 36.38 77 LYS A O 1
ATOM 602 N N . ASN A 1 78 ? -17.297 -38.594 -26.531 1 35.44 78 ASN A N 1
ATOM 603 C CA . ASN A 1 78 ? -17.406 -37.719 -25.391 1 35.44 78 ASN A CA 1
ATOM 604 C C . ASN A 1 78 ? -16.062 -37.5 -24.703 1 35.44 78 ASN A C 1
ATOM 606 O O . ASN A 1 78 ? -15.805 -38.094 -23.641 1 35.44 78 ASN A O 1
ATOM 610 N N . GLY A 1 79 ? -14.891 -37.906 -25.125 1 37.25 79 GLY A N 1
ATOM 611 C CA . GLY A 1 79 ? -13.555 -37.531 -24.672 1 37.25 79 GLY A CA 1
ATOM 612 C C . GLY A 1 79 ? -13.5 -36.188 -23.969 1 37.25 79 GLY A C 1
ATOM 613 O O . GLY A 1 79 ? -14.203 -35.25 -24.359 1 37.25 79 GLY A O 1
ATOM 614 N N . GLY A 1 80 ? -13.68 -36.156 -22.688 1 46.94 80 GLY A N 1
ATOM 615 C CA . GLY A 1 80 ? -13.578 -34.875 -22.016 1 46.94 80 GLY A CA 1
ATOM 616 C C . GLY A 1 80 ? -12.766 -33.844 -22.797 1 46.94 80 GLY A C 1
ATOM 617 O O . GLY A 1 80 ? -11.539 -33.938 -22.828 1 46.94 80 GLY A O 1
ATOM 618 N N . SER A 1 81 ? -13.148 -33.469 -24.047 1 55.59 81 SER A N 1
ATOM 619 C CA . SER A 1 81 ? -12.68 -32.562 -25.109 1 55.59 81 SER A CA 1
ATOM 620 C C . SER A 1 81 ? -12.094 -31.297 -24.516 1 55.59 81 SER A C 1
ATOM 622 O O . SER A 1 81 ? -12.727 -30.641 -23.688 1 55.59 81 SER A O 1
ATOM 624 N N . TYR A 1 82 ? -10.766 -31.359 -24.453 1 68.62 82 TYR A N 1
ATOM 625 C CA . TYR A 1 82 ? -10.156 -30.047 -24.203 1 68.62 82 TYR A CA 1
ATOM 626 C C . TYR A 1 82 ? -10.867 -28.953 -25 1 68.62 82 TYR A C 1
ATOM 628 O O . TYR A 1 82 ? -11.312 -29.188 -26.125 1 68.62 82 TYR A O 1
ATOM 636 N N . SER A 1 83 ? -11.102 -27.906 -24.281 1 79.94 83 SER A N 1
ATOM 637 C CA . SER A 1 83 ? -11.531 -26.719 -25 1 79.94 83 SER A CA 1
ATOM 638 C C . SER A 1 83 ? -10.492 -26.281 -26.031 1 79.94 83 SER A C 1
ATOM 640 O O . SER A 1 83 ? -9.32 -26.641 -25.922 1 79.94 83 SER A O 1
ATOM 642 N N . PRO A 1 84 ? -10.945 -25.672 -27.031 1 82.75 84 PRO A N 1
ATOM 643 C CA . PRO A 1 84 ? -9.992 -25.156 -28.016 1 82.75 84 PRO A CA 1
ATOM 644 C C . PRO A 1 84 ? -8.844 -24.375 -27.359 1 82.75 84 PRO A C 1
ATOM 646 O O . PRO A 1 84 ? -7.699 -24.469 -27.797 1 82.75 84 PRO A O 1
ATOM 649 N N . SER A 1 85 ? -9.133 -23.641 -26.375 1 88 85 SER A N 1
ATOM 650 C CA . SER A 1 85 ? -8.109 -22.891 -25.672 1 88 85 SER A CA 1
ATOM 651 C C . SER A 1 85 ? -7.113 -23.812 -24.984 1 88 85 SER A C 1
ATOM 653 O O . SER A 1 85 ? -5.902 -23.609 -25.062 1 88 85 SER A O 1
ATOM 655 N N . GLN A 1 86 ? -7.586 -24.844 -24.359 1 89.88 86 GLN A N 1
ATOM 656 C CA . GLN A 1 86 ? -6.723 -25.812 -23.688 1 89.88 86 GLN A CA 1
ATOM 657 C C . GLN A 1 86 ? -5.84 -26.547 -24.688 1 89.88 86 GLN A C 1
ATOM 659 O O . GLN A 1 86 ? -4.645 -26.734 -24.453 1 89.88 86 GLN A O 1
ATOM 664 N N . GLU A 1 87 ? -6.516 -26.922 -25.75 1 90.25 87 GLU A N 1
ATOM 665 C CA . GLU A 1 87 ? -5.77 -27.625 -26.812 1 90.25 87 GLU A CA 1
ATOM 666 C C . GLU A 1 87 ? -4.629 -26.75 -27.328 1 90.25 87 GLU A C 1
ATOM 668 O O . GLU A 1 87 ? -3.521 -27.25 -27.562 1 90.25 87 GLU A O 1
ATOM 673 N N . PHE A 1 88 ? -4.926 -25.531 -27.531 1 94.5 88 PHE A N 1
ATOM 674 C CA . PHE A 1 88 ? -3.912 -24.594 -28.016 1 94.5 88 PHE A CA 1
ATOM 675 C C . PHE A 1 88 ? -2.752 -24.5 -27.031 1 94.5 88 PHE A C 1
ATOM 677 O O . PHE A 1 88 ? -1.59 -24.656 -27.406 1 94.5 88 PHE A O 1
ATOM 684 N N . ILE A 1 89 ? -3.035 -24.297 -25.75 1 96.25 89 ILE A N 1
ATOM 685 C CA . ILE A 1 89 ? -2.016 -24.094 -24.719 1 96.25 89 ILE A CA 1
ATOM 686 C C . ILE A 1 89 ? -1.158 -25.344 -24.594 1 96.25 89 ILE A C 1
ATOM 688 O O . ILE A 1 89 ? 0.072 -25.281 -24.641 1 96.25 89 ILE A O 1
ATOM 692 N N . LEU A 1 90 ? -1.835 -26.453 -24.453 1 94.56 90 LEU A N 1
ATOM 693 C CA . LEU A 1 90 ? -1.117 -27.719 -24.281 1 94.56 90 LEU A CA 1
ATOM 694 C C . LEU A 1 90 ? -0.281 -28.047 -25.516 1 94.56 90 LEU A C 1
ATOM 696 O O . LEU A 1 90 ? 0.844 -28.531 -25.406 1 94.56 90 LEU A O 1
ATOM 700 N N . GLY A 1 91 ? -0.881 -27.781 -26.672 1 95.94 91 GLY A N 1
ATOM 701 C CA . GLY A 1 91 ? -0.132 -27.984 -27.906 1 95.94 91 GLY A CA 1
ATOM 702 C C . GLY A 1 91 ? 1.149 -27.172 -27.953 1 95.94 91 GLY A C 1
ATOM 703 O O . GLY A 1 91 ? 2.195 -27.672 -28.375 1 95.94 91 GLY A O 1
ATOM 704 N N . LYS A 1 92 ? 1.073 -25.953 -27.562 1 97 92 LYS A N 1
ATOM 705 C CA . LYS A 1 92 ? 2.244 -25.094 -27.578 1 97 92 LYS A CA 1
ATOM 706 C C . LYS A 1 92 ? 3.279 -25.547 -26.547 1 97 92 LYS A C 1
ATOM 708 O O . LYS A 1 92 ? 4.48 -25.5 -26.828 1 97 92 LYS A O 1
ATOM 713 N N . VAL A 1 93 ? 2.811 -25.953 -25.359 1 97.25 93 VAL A N 1
ATOM 714 C CA . VAL A 1 93 ? 3.723 -26.438 -24.344 1 97.25 93 VAL A CA 1
ATOM 715 C C . VAL A 1 93 ? 4.461 -27.672 -24.844 1 97.25 93 VAL A C 1
ATOM 717 O O . VAL A 1 93 ? 5.68 -27.781 -24.719 1 97.25 93 VAL A O 1
ATOM 720 N N . GLU A 1 94 ? 3.746 -28.562 -25.484 1 96.31 94 GLU A N 1
ATOM 721 C CA . GLU A 1 94 ? 4.344 -29.766 -26.062 1 96.31 94 GLU A CA 1
ATOM 722 C C . GLU A 1 94 ? 5.375 -29.422 -27.125 1 96.31 94 GLU A C 1
ATOM 724 O O . GLU A 1 94 ? 6.457 -30.016 -27.172 1 96.31 94 GLU A O 1
ATOM 729 N N . GLU A 1 95 ? 4.965 -28.516 -27.969 1 96.81 95 GLU A N 1
ATOM 730 C CA . GLU A 1 95 ? 5.855 -28.094 -29.047 1 96.81 95 GLU A CA 1
ATOM 731 C C . GLU A 1 95 ? 7.148 -27.5 -28.5 1 96.81 95 GLU A C 1
ATOM 733 O O . GLU A 1 95 ? 8.234 -27.812 -28.984 1 96.81 95 GLU A O 1
ATOM 738 N N . LEU A 1 96 ? 7.055 -26.703 -27.531 1 97.19 96 LEU A N 1
ATOM 739 C CA . LEU A 1 96 ? 8.195 -25.953 -27 1 97.19 96 LEU A CA 1
ATOM 740 C C . LEU A 1 96 ? 9.125 -26.875 -26.219 1 97.19 96 LEU A C 1
ATOM 742 O O . LEU A 1 96 ? 10.352 -26.75 -26.297 1 97.19 96 LEU A O 1
ATOM 746 N N . TYR A 1 97 ? 8.555 -27.828 -25.469 1 96.75 97 TYR A N 1
ATOM 747 C CA . TYR A 1 97 ? 9.391 -28.719 -24.672 1 96.75 97 TYR A CA 1
ATOM 748 C C . TYR A 1 97 ? 9.844 -29.922 -25.5 1 96.75 97 TYR A C 1
ATOM 750 O O . TYR A 1 97 ? 10.914 -30.484 -25.25 1 96.75 97 TYR A O 1
ATOM 758 N N . GLY A 1 98 ? 9.008 -30.344 -26.438 1 95.44 98 GLY A N 1
ATOM 759 C CA . GLY A 1 98 ? 9.344 -31.516 -27.219 1 95.44 98 GLY A CA 1
ATOM 760 C C . GLY A 1 98 ? 9.562 -32.75 -26.359 1 95.44 98 GLY A C 1
ATOM 761 O O . GLY A 1 98 ? 8.734 -33.094 -25.516 1 95.44 98 GLY A O 1
ATOM 762 N N . LYS A 1 99 ? 10.664 -33.406 -26.531 1 94.12 99 LYS A N 1
ATOM 763 C CA . LYS A 1 99 ? 10.992 -34.625 -25.812 1 94.12 99 LYS A CA 1
ATOM 764 C C . LYS A 1 99 ? 11.258 -34.344 -24.328 1 94.12 99 LYS A C 1
ATOM 766 O O . LYS A 1 99 ? 11.102 -35.219 -23.484 1 94.12 99 LYS A O 1
ATOM 771 N N . LYS A 1 100 ? 11.57 -33.156 -24.094 1 95.56 100 LYS A N 1
ATOM 772 C CA . LYS A 1 100 ? 11.883 -32.75 -22.719 1 95.56 100 LYS A CA 1
ATOM 773 C C . LYS A 1 100 ? 10.633 -32.812 -21.828 1 95.56 100 LYS A C 1
ATOM 775 O O . LYS A 1 100 ? 10.727 -32.812 -20.609 1 95.56 100 LYS A O 1
ATOM 780 N N . LEU A 1 101 ? 9.516 -32.875 -22.547 1 95.31 101 LEU A N 1
ATOM 781 C CA . LEU A 1 101 ? 8.258 -32.938 -21.828 1 95.31 101 LEU A CA 1
ATOM 782 C C . LEU A 1 101 ? 8.203 -34.156 -20.922 1 95.31 101 LEU A C 1
ATOM 784 O O . LEU A 1 101 ? 7.492 -34.156 -19.922 1 95.31 101 LEU A O 1
ATOM 788 N N . THR A 1 102 ? 8.961 -35.188 -21.344 1 95.44 102 THR A N 1
ATOM 789 C CA . THR A 1 102 ? 8.93 -36.438 -20.625 1 95.44 102 THR A CA 1
ATOM 790 C C . THR A 1 102 ? 9.742 -36.375 -19.328 1 95.44 102 THR A C 1
ATOM 792 O O . THR A 1 102 ? 9.648 -37.25 -18.469 1 95.44 102 THR A O 1
ATOM 795 N N . GLN A 1 103 ? 10.578 -35.344 -19.188 1 95.69 103 GLN A N 1
ATOM 796 C CA . GLN A 1 103 ? 11.258 -35.062 -17.922 1 95.69 103 GLN A CA 1
ATOM 797 C C . GLN A 1 103 ? 10.367 -34.25 -16.984 1 95.69 103 GLN A C 1
ATOM 799 O O . GLN A 1 103 ? 9.844 -33.188 -17.359 1 95.69 103 GLN A O 1
ATOM 804 N N . PRO A 1 104 ? 10.172 -34.781 -15.867 1 95.94 104 PRO A N 1
ATOM 805 C CA . PRO A 1 104 ? 9.258 -34.094 -14.953 1 95.94 104 PRO A CA 1
ATOM 806 C C . PRO A 1 104 ? 9.68 -32.656 -14.68 1 95.94 104 PRO A C 1
ATOM 808 O O . PRO A 1 104 ? 10.836 -32.406 -14.328 1 95.94 104 PRO A O 1
ATOM 811 N N . GLY A 1 105 ? 8.773 -31.703 -14.898 1 97.81 105 GLY A N 1
ATOM 812 C CA . GLY A 1 105 ? 8.977 -30.297 -14.625 1 97.81 105 GLY A CA 1
ATOM 813 C C . GLY A 1 105 ? 8.07 -29.75 -13.539 1 97.81 105 GLY A C 1
ATOM 814 O O . GLY A 1 105 ? 7.324 -30.516 -12.914 1 97.81 105 GLY A O 1
ATOM 815 N N . THR A 1 106 ? 8.258 -28.438 -13.219 1 98.62 106 THR A N 1
ATOM 816 C CA . THR A 1 106 ? 7.445 -27.766 -12.219 1 98.62 106 THR A CA 1
ATOM 817 C C . THR A 1 106 ? 6.484 -26.781 -12.883 1 98.62 106 THR A C 1
ATOM 819 O O . THR A 1 106 ? 6.867 -26.047 -13.797 1 98.62 106 THR A O 1
ATOM 822 N N . PHE A 1 107 ? 5.199 -26.859 -12.453 1 98.81 107 PHE A N 1
ATOM 823 C CA . PHE A 1 107 ? 4.242 -25.891 -12.977 1 98.81 107 PHE A CA 1
ATOM 824 C C . PHE A 1 107 ? 3.588 -25.109 -11.852 1 98.81 107 PHE A C 1
ATOM 826 O O . PHE A 1 107 ? 3.688 -25.484 -10.68 1 98.81 107 PHE A O 1
ATOM 833 N N . LEU A 1 108 ? 3.057 -23.984 -12.133 1 98.88 108 LEU A N 1
ATOM 834 C CA . LEU A 1 108 ? 2.139 -23.219 -11.305 1 98.88 108 LEU A CA 1
ATOM 835 C C . LEU A 1 108 ? 0.901 -22.797 -12.094 1 98.88 108 LEU A C 1
ATOM 837 O O . LEU A 1 108 ? 1.011 -22.156 -13.133 1 98.88 108 LEU A O 1
ATOM 841 N N . GLU A 1 109 ? -0.19 -23.297 -11.695 1 98.75 109 GLU A N 1
ATOM 842 C CA . GLU A 1 109 ? -1.46 -22.938 -12.312 1 98.75 109 GLU A CA 1
ATOM 843 C C . GLU A 1 109 ? -2.271 -22.016 -11.398 1 98.75 109 GLU A C 1
ATOM 845 O O . GLU A 1 109 ? -2.705 -22.422 -10.32 1 98.75 109 GLU A O 1
ATOM 850 N N . ALA A 1 110 ? -2.418 -20.797 -11.797 1 98.62 110 ALA A N 1
ATOM 851 C CA . ALA A 1 110 ? -3.285 -19.859 -11.102 1 98.62 110 ALA A CA 1
ATOM 852 C C . ALA A 1 110 ? -4.66 -19.781 -11.766 1 98.62 110 ALA A C 1
ATOM 854 O O . ALA A 1 110 ? -4.766 -19.531 -12.961 1 98.62 110 ALA A O 1
ATOM 855 N N . GLY A 1 111 ? -5.652 -19.922 -11.031 1 97.44 111 GLY A N 1
ATOM 856 C CA . GLY A 1 111 ? -6.988 -20.188 -11.555 1 97.44 111 GLY A CA 1
ATOM 857 C C . GLY A 1 111 ? -7.25 -21.656 -11.828 1 97.44 111 GLY A C 1
ATOM 858 O O . GLY A 1 111 ? -7.688 -22.016 -12.922 1 97.44 111 GLY A O 1
ATOM 859 N N . ALA A 1 112 ? -7.016 -22.422 -10.82 1 97.56 112 ALA A N 1
ATOM 860 C CA . ALA A 1 112 ? -7.043 -23.875 -10.977 1 97.56 112 ALA A CA 1
ATOM 861 C C . ALA A 1 112 ? -8.477 -24.391 -10.938 1 97.56 112 ALA A C 1
ATOM 863 O O . ALA A 1 112 ? -8.719 -25.562 -11.234 1 97.56 112 ALA A O 1
ATOM 864 N N . TYR A 1 113 ? -9.406 -23.578 -10.555 1 94.88 113 TYR A N 1
ATOM 865 C CA . TYR A 1 113 ? -10.812 -23.969 -10.508 1 94.88 113 TYR A CA 1
ATOM 866 C C . TYR A 1 113 ? -11 -25.266 -9.727 1 94.88 113 TYR A C 1
ATOM 868 O O . TYR A 1 113 ? -10.57 -25.375 -8.578 1 94.88 113 TYR A O 1
ATOM 876 N N . ASP A 1 114 ? -11.594 -26.281 -10.273 1 95.19 114 ASP A N 1
ATOM 877 C CA . ASP A 1 114 ? -11.859 -27.5 -9.516 1 95.19 114 ASP A CA 1
ATOM 878 C C . ASP A 1 114 ? -10.711 -28.5 -9.656 1 95.19 114 ASP A C 1
ATOM 880 O O . ASP A 1 114 ? -10.812 -29.641 -9.195 1 95.19 114 ASP A O 1
ATOM 884 N N . GLY A 1 115 ? -9.633 -28.094 -10.32 1 97.06 115 GLY A N 1
ATOM 885 C CA . GLY A 1 115 ? -8.445 -28.922 -10.43 1 97.06 115 GLY A CA 1
ATOM 886 C C . GLY A 1 115 ? -8.5 -29.891 -11.609 1 97.06 115 GLY A C 1
ATOM 887 O O . GLY A 1 115 ? -7.535 -30.594 -11.875 1 97.06 115 GLY A O 1
ATOM 888 N N . GLU A 1 116 ? -9.617 -29.844 -12.352 1 94.62 116 GLU A N 1
ATOM 889 C CA . GLU A 1 116 ? -9.789 -30.797 -13.445 1 94.62 116 GLU A CA 1
ATOM 890 C C . GLU A 1 116 ? -10.328 -30.094 -14.695 1 94.62 116 GLU A C 1
ATOM 892 O O . GLU A 1 116 ? -9.695 -30.141 -15.758 1 94.62 116 GLU A O 1
ATOM 897 N N . PHE A 1 117 ? -11.477 -29.484 -14.508 1 89.44 117 PHE A N 1
ATOM 898 C CA . PHE A 1 117 ? -12.141 -28.844 -15.641 1 89.44 117 PHE A CA 1
ATOM 899 C C . PHE A 1 117 ? -11.289 -27.719 -16.203 1 89.44 117 PHE A C 1
ATOM 901 O O . PHE A 1 117 ? -10.945 -26.766 -15.492 1 89.44 117 PHE A O 1
ATOM 908 N N . LEU A 1 118 ? -10.797 -27.891 -17.453 1 88.88 118 LEU A N 1
ATOM 909 C CA . LEU A 1 118 ? -10.062 -26.875 -18.203 1 88.88 118 LEU A CA 1
ATOM 910 C C . LEU A 1 118 ? -8.68 -26.641 -17.594 1 88.88 118 LEU A C 1
ATOM 912 O O . LEU A 1 118 ? -8.07 -25.594 -17.812 1 88.88 118 LEU A O 1
ATOM 916 N N . SER A 1 119 ? -8.227 -27.547 -16.812 1 95.69 119 SER A N 1
ATOM 917 C CA . SER A 1 119 ? -6.887 -27.422 -16.234 1 95.69 119 SER A CA 1
ATOM 918 C C . SER A 1 119 ? -5.816 -27.469 -17.328 1 95.69 119 SER A C 1
ATOM 920 O O . SER A 1 119 ? -5.828 -28.344 -18.172 1 95.69 119 SER A O 1
ATOM 922 N N . ASN A 1 120 ? -4.91 -26.578 -17.219 1 96.19 120 ASN A N 1
ATOM 923 C CA . ASN A 1 120 ? -3.82 -26.516 -18.188 1 96.19 120 ASN A CA 1
ATOM 924 C C . ASN A 1 120 ? -2.621 -27.344 -17.734 1 96.19 120 ASN A C 1
ATOM 926 O O . ASN A 1 120 ? -1.625 -27.453 -18.438 1 96.19 120 ASN A O 1
ATOM 930 N N . THR A 1 121 ? -2.705 -27.984 -16.531 1 97.75 121 THR A N 1
ATOM 931 C CA . THR A 1 121 ? -1.515 -28.641 -16.016 1 97.75 121 THR A CA 1
ATOM 932 C C . THR A 1 121 ? -1.811 -30.094 -15.664 1 97.75 121 THR A C 1
ATOM 934 O O . THR A 1 121 ? -0.892 -30.891 -15.414 1 97.75 121 THR A O 1
ATOM 937 N N . LEU A 1 122 ? -3.104 -30.469 -15.656 1 96.69 122 LEU A N 1
ATOM 938 C CA . LEU A 1 122 ? -3.461 -31.828 -15.266 1 96.69 122 LEU A CA 1
ATOM 939 C C . LEU A 1 122 ? -2.789 -32.844 -16.188 1 96.69 122 LEU A C 1
ATOM 941 O O . LEU A 1 122 ? -2.266 -33.875 -15.711 1 96.69 122 LEU A O 1
ATOM 945 N N . TYR A 1 123 ? -2.822 -32.625 -17.469 1 94.25 123 TYR A N 1
ATOM 946 C CA . TYR A 1 123 ? -2.203 -33.5 -18.453 1 94.25 123 TYR A CA 1
ATOM 947 C C . TYR A 1 123 ? -0.719 -33.688 -18.172 1 94.25 123 TYR A C 1
ATOM 949 O O . TYR A 1 123 ? -0.209 -34.812 -18.203 1 94.25 123 TYR A O 1
ATOM 957 N N . LEU A 1 124 ? -0.023 -32.625 -17.859 1 97 124 LEU A N 1
ATOM 958 C CA . LEU A 1 124 ? 1.399 -32.656 -17.547 1 97 124 LEU A CA 1
ATOM 959 C C . LEU A 1 124 ? 1.647 -33.469 -16.266 1 97 124 LEU A C 1
ATOM 961 O O . LEU A 1 124 ? 2.598 -34.25 -16.203 1 97 124 LEU A O 1
ATOM 965 N N . GLU A 1 125 ? 0.8 -33.219 -15.312 1 97.69 125 GLU A N 1
ATOM 966 C CA . GLU A 1 125 ? 0.904 -33.906 -14.031 1 97.69 125 GLU A CA 1
ATOM 967 C C . GLU A 1 125 ? 0.653 -35.406 -14.18 1 97.69 125 GLU A C 1
ATOM 969 O O . GLU A 1 125 ? 1.457 -36.219 -13.727 1 97.69 125 GLU A O 1
ATOM 974 N N . HIS A 1 126 ? -0.422 -35.719 -14.828 1 95.06 126 HIS A N 1
ATOM 975 C CA . HIS A 1 126 ? -0.904 -37.094 -14.906 1 95.06 126 HIS A CA 1
ATOM 976 C C . HIS A 1 126 ? -0.043 -37.906 -15.844 1 95.06 126 HIS A C 1
ATOM 978 O O . HIS A 1 126 ? 0.35 -39.031 -15.508 1 95.06 126 HIS A O 1
ATOM 984 N N . ASP A 1 127 ? 0.323 -37.438 -17.016 1 93.69 127 ASP A N 1
ATOM 985 C CA . ASP A 1 127 ? 0.927 -38.25 -18.078 1 93.69 127 ASP A CA 1
ATOM 986 C C . ASP A 1 127 ? 2.449 -38.125 -18.031 1 93.69 127 ASP A C 1
ATOM 988 O O . ASP A 1 127 ? 3.148 -39.031 -18.516 1 93.69 127 ASP A O 1
ATOM 992 N N . PHE A 1 128 ? 2.934 -37.062 -17.453 1 96.38 128 PHE A N 1
ATOM 993 C CA . PHE A 1 128 ? 4.375 -36.875 -17.547 1 96.38 128 PHE A CA 1
ATOM 994 C C . PHE A 1 128 ? 4.988 -36.656 -16.172 1 96.38 128 PHE A C 1
ATOM 996 O O . PHE A 1 128 ? 6.172 -36.344 -16.047 1 96.38 128 PHE A O 1
ATOM 1003 N N . ASN A 1 129 ? 4.207 -36.719 -15.078 1 97.44 129 ASN A N 1
ATOM 1004 C CA . ASN A 1 129 ? 4.66 -36.688 -13.688 1 97.44 129 ASN A CA 1
ATOM 1005 C C . ASN A 1 129 ? 5.219 -35.312 -13.312 1 97.44 129 ASN A C 1
ATOM 1007 O O . ASN A 1 129 ? 6.129 -35.219 -12.484 1 97.44 129 ASN A O 1
ATOM 1011 N N . TRP A 1 130 ? 4.836 -34.312 -14.031 1 98.38 130 TRP A N 1
ATOM 1012 C CA . TRP A 1 130 ? 5.129 -32.969 -13.539 1 98.38 130 TRP A CA 1
ATOM 1013 C C . TRP A 1 130 ? 4.473 -32.719 -12.188 1 98.38 130 TRP A C 1
ATOM 1015 O O . TRP A 1 130 ? 3.525 -33.406 -11.812 1 98.38 130 TRP A O 1
ATOM 1025 N N . ARG A 1 131 ? 5.047 -31.859 -11.438 1 98.25 131 ARG A N 1
ATOM 1026 C CA . ARG A 1 131 ? 4.492 -31.453 -10.156 1 98.25 131 ARG A CA 1
ATOM 1027 C C . ARG A 1 131 ? 4.527 -29.938 -10 1 98.25 131 ARG A C 1
ATOM 1029 O O . ARG A 1 131 ? 5.266 -29.25 -10.711 1 98.25 131 ARG A O 1
ATOM 1036 N N . GLY A 1 132 ? 3.723 -29.469 -9.07 1 98.31 132 GLY A N 1
ATOM 1037 C CA . GLY A 1 132 ? 3.75 -28.031 -8.898 1 98.31 132 GLY A CA 1
ATOM 1038 C C . GLY A 1 132 ? 2.727 -27.531 -7.898 1 98.31 132 GLY A C 1
ATOM 1039 O O . GLY A 1 132 ? 2.607 -28.078 -6.801 1 98.31 132 GLY A O 1
ATOM 1040 N N . LEU A 1 133 ? 2.141 -26.422 -8.289 1 98.81 133 LEU A N 1
ATOM 1041 C CA . LEU A 1 133 ? 1.236 -25.734 -7.375 1 98.81 133 LEU A CA 1
ATOM 1042 C C . LEU A 1 133 ? -0.034 -25.297 -8.094 1 98.81 133 LEU A C 1
ATOM 1044 O O . LEU A 1 133 ? 0.032 -24.734 -9.188 1 98.81 133 LEU A O 1
ATOM 1048 N N . LEU A 1 134 ? -1.152 -25.656 -7.5 1 98.88 134 LEU A N 1
ATOM 1049 C CA . LEU A 1 134 ? -2.467 -25.203 -7.949 1 98.88 134 LEU A CA 1
ATOM 1050 C C . LEU A 1 134 ? -2.992 -24.078 -7.051 1 98.88 134 LEU A C 1
ATOM 1052 O O . LEU A 1 134 ? -3.188 -24.281 -5.852 1 98.88 134 LEU A O 1
ATOM 1056 N N . VAL A 1 135 ? -3.195 -22.906 -7.617 1 98.69 135 VAL A N 1
ATOM 1057 C CA . VAL A 1 135 ? -3.672 -21.734 -6.883 1 98.69 135 VAL A CA 1
ATOM 1058 C C . VAL A 1 135 ? -5.125 -21.453 -7.25 1 98.69 135 VAL A C 1
ATOM 1060 O O . VAL A 1 135 ? -5.445 -21.25 -8.422 1 98.69 135 VAL A O 1
ATOM 1063 N N . GLU A 1 136 ? -5.969 -21.453 -6.293 1 97.38 136 GLU A N 1
ATOM 1064 C CA . GLU A 1 136 ? -7.387 -21.172 -6.504 1 97.38 136 GLU A CA 1
ATOM 1065 C C . GLU A 1 136 ? -7.945 -20.281 -5.398 1 97.38 136 GLU A C 1
ATOM 1067 O O . GLU A 1 136 ? -7.797 -20.594 -4.215 1 97.38 136 GLU A O 1
ATOM 1072 N N . ALA A 1 137 ? -8.586 -19.234 -5.777 1 95.31 137 ALA A N 1
ATOM 1073 C CA . ALA A 1 137 ? -9.023 -18.203 -4.84 1 95.31 137 ALA A CA 1
ATOM 1074 C C . ALA A 1 137 ? -10.367 -18.578 -4.211 1 95.31 137 ALA A C 1
ATOM 1076 O O . ALA A 1 137 ? -10.586 -18.344 -3.02 1 95.31 137 ALA A O 1
ATOM 1077 N N . ASN A 1 138 ? -11.297 -19.078 -5.02 1 92.5 138 ASN A N 1
ATOM 1078 C CA . ASN A 1 138 ? -12.648 -19.391 -4.551 1 92.5 138 ASN A CA 1
ATOM 1079 C C . ASN A 1 138 ? -12.656 -20.625 -3.652 1 92.5 138 ASN A C 1
ATOM 1081 O O . ASN A 1 138 ? -12.32 -21.719 -4.098 1 92.5 138 ASN A O 1
ATOM 1085 N N . PRO A 1 139 ? -13.078 -20.469 -2.428 1 93.25 139 PRO A N 1
ATOM 1086 C CA . PRO A 1 139 ? -13 -21.578 -1.485 1 93.25 139 PRO A CA 1
ATOM 1087 C C . PRO A 1 139 ? -13.859 -22.766 -1.902 1 93.25 139 PRO A C 1
ATOM 1089 O O . PRO A 1 139 ? -13.523 -23.922 -1.607 1 93.25 139 PRO A O 1
ATOM 1092 N N . VAL A 1 140 ? -14.93 -22.469 -2.553 1 91.38 140 VAL A N 1
ATOM 1093 C CA . VAL A 1 140 ? -15.812 -23.531 -2.994 1 91.38 140 VAL A CA 1
ATOM 1094 C C . VAL A 1 140 ? -15.117 -24.375 -4.059 1 91.38 140 VAL A C 1
ATOM 1096 O O . VAL A 1 140 ? -15.094 -25.609 -3.967 1 91.38 140 VAL A O 1
ATOM 1099 N N . PHE A 1 141 ? -14.547 -23.703 -5.023 1 93.94 141 PHE A N 1
ATOM 1100 C CA . PHE A 1 141 ? -13.82 -24.438 -6.059 1 93.94 141 PHE A CA 1
ATOM 1101 C C . PHE A 1 141 ? -12.578 -25.109 -5.484 1 93.94 141 PHE A C 1
ATOM 1103 O O . PHE A 1 141 ? -12.211 -26.203 -5.902 1 93.94 141 PHE A O 1
ATOM 1110 N N . PHE A 1 142 ? -11.977 -24.469 -4.52 1 96.44 142 PHE A N 1
ATOM 1111 C CA . PHE A 1 142 ? -10.789 -25.031 -3.9 1 96.44 142 PHE A CA 1
ATOM 1112 C C . PHE A 1 142 ? -11.109 -26.359 -3.223 1 96.44 142 PHE A C 1
ATOM 1114 O O . PHE A 1 142 ? -10.336 -27.312 -3.32 1 96.44 142 PHE A O 1
ATOM 1121 N N . GLU A 1 143 ? -12.219 -26.391 -2.557 1 94.25 143 GLU A N 1
ATOM 1122 C CA . GLU A 1 143 ? -12.625 -27.641 -1.923 1 94.25 143 GLU A CA 1
ATOM 1123 C C . GLU A 1 143 ? -12.836 -28.734 -2.959 1 94.25 143 GLU A C 1
ATOM 1125 O O . GLU A 1 143 ? -12.445 -29.891 -2.738 1 94.25 143 GLU A O 1
ATOM 1130 N N . GLN A 1 144 ? -13.461 -28.344 -4.051 1 96 144 GLN A N 1
ATOM 1131 C CA . GLN A 1 144 ? -13.641 -29.297 -5.141 1 96 144 GLN A CA 1
ATOM 1132 C C . GLN A 1 144 ? -12.297 -29.766 -5.684 1 96 144 GLN A C 1
ATOM 1134 O O . GLN A 1 144 ? -12.133 -30.953 -6.012 1 96 144 GLN A O 1
ATOM 1139 N N . LEU A 1 145 ? -11.391 -28.891 -5.75 1 97.75 145 LEU A N 1
ATOM 1140 C CA . LEU A 1 145 ? -10.039 -29.172 -6.23 1 97.75 145 LEU A CA 1
ATOM 1141 C C . LEU A 1 145 ? -9.359 -30.219 -5.363 1 97.75 145 LEU A C 1
ATOM 1143 O O . LEU A 1 145 ? -8.742 -31.156 -5.879 1 97.75 145 LEU A O 1
ATOM 1147 N N . LEU A 1 146 ? -9.516 -30.094 -4.09 1 97.44 146 LEU A N 1
ATOM 1148 C CA . LEU A 1 146 ? -8.883 -31.031 -3.17 1 97.44 146 LEU A CA 1
ATOM 1149 C C . LEU A 1 146 ? -9.453 -32.438 -3.354 1 97.44 146 LEU A C 1
ATOM 1151 O O . LEU A 1 146 ? -8.742 -33.438 -3.184 1 97.44 146 LEU A O 1
ATOM 1155 N N . TRP A 1 147 ? -10.695 -32.469 -3.811 1 96.38 147 TRP A N 1
ATOM 1156 C CA . TRP A 1 147 ? -11.367 -33.75 -3.99 1 96.38 147 TRP A CA 1
ATOM 1157 C C . TRP A 1 147 ? -10.828 -34.469 -5.219 1 96.38 147 TRP A C 1
ATOM 1159 O O . TRP A 1 147 ? -11.023 -35.688 -5.371 1 96.38 147 TRP A O 1
ATOM 1169 N N . LYS A 1 148 ? -10.195 -33.781 -6.055 1 97.12 148 LYS A N 1
ATOM 1170 C CA . LYS A 1 148 ? -9.641 -34.375 -7.254 1 97.12 148 LYS A CA 1
ATOM 1171 C C . LYS A 1 148 ? -8.359 -35.156 -6.941 1 97.12 148 LYS A C 1
ATOM 1173 O O . LYS A 1 148 ? -7.887 -35.938 -7.754 1 97.12 148 LYS A O 1
ATOM 1178 N N . ARG A 1 149 ? -7.766 -34.906 -5.762 1 97.31 149 ARG A N 1
ATOM 1179 C CA . ARG A 1 149 ? -6.609 -35.625 -5.238 1 97.31 149 ARG A CA 1
ATOM 1180 C C . ARG A 1 149 ? -5.426 -35.531 -6.195 1 97.31 149 ARG A C 1
ATOM 1182 O O . ARG A 1 149 ? -4.824 -36.562 -6.543 1 97.31 149 ARG A O 1
ATOM 1189 N N . ARG A 1 150 ? -5.199 -34.312 -6.641 1 98.06 150 ARG A N 1
ATOM 1190 C CA . ARG A 1 150 ? -4.047 -34.031 -7.484 1 98.06 150 ARG A CA 1
ATOM 1191 C C . ARG A 1 150 ? -2.74 -34.344 -6.762 1 98.06 150 ARG A C 1
ATOM 1193 O O . ARG A 1 150 ? -2.725 -34.469 -5.535 1 98.06 150 ARG A O 1
ATOM 1200 N N . LYS A 1 151 ? -1.663 -34.5 -7.5 1 98.38 151 LYS A N 1
ATOM 1201 C CA . LYS A 1 151 ? -0.364 -34.875 -6.945 1 98.38 151 LYS A CA 1
ATOM 1202 C C . LYS A 1 151 ? 0.548 -33.656 -6.82 1 98.38 151 LYS A C 1
ATOM 1204 O O . LYS A 1 151 ? 1.772 -33.781 -6.777 1 98.38 151 LYS A O 1
ATOM 1209 N N . SER A 1 152 ? -0.022 -32.531 -6.793 1 98.69 152 SER A N 1
ATOM 1210 C CA . SER A 1 152 ? 0.667 -31.25 -6.664 1 98.69 152 SER A CA 1
ATOM 1211 C C . SER A 1 152 ? 0.152 -30.469 -5.465 1 98.69 152 SER A C 1
ATOM 1213 O O . SER A 1 152 ? -0.909 -30.781 -4.918 1 98.69 152 SER A O 1
ATOM 1215 N N . TYR A 1 153 ? 0.962 -29.516 -4.98 1 98.69 153 TYR A N 1
ATOM 1216 C CA . TYR A 1 153 ? 0.524 -28.641 -3.9 1 98.69 153 TYR A CA 1
ATOM 1217 C C . TYR A 1 153 ? -0.673 -27.797 -4.332 1 98.69 153 TYR A C 1
ATOM 1219 O O . TYR A 1 153 ? -0.88 -27.562 -5.523 1 98.69 153 TYR A O 1
ATOM 1227 N N . ALA A 1 154 ? -1.461 -27.438 -3.393 1 98.81 154 ALA A N 1
ATOM 1228 C CA . ALA A 1 154 ? -2.588 -26.547 -3.627 1 98.81 154 ALA A CA 1
ATOM 1229 C C . ALA A 1 154 ? -2.654 -25.453 -2.557 1 98.81 154 ALA A C 1
ATOM 1231 O O . ALA A 1 154 ? -2.227 -25.672 -1.419 1 98.81 154 ALA A O 1
ATOM 1232 N N . ILE A 1 155 ? -3.158 -24.312 -2.91 1 98.56 155 ILE A N 1
ATOM 1233 C CA . ILE A 1 155 ? -3.312 -23.234 -1.938 1 98.56 155 ILE A CA 1
ATOM 1234 C C . ILE A 1 155 ? -4.555 -22.422 -2.271 1 98.56 155 ILE A C 1
ATOM 1236 O O . ILE A 1 155 ? -4.84 -22.156 -3.443 1 98.56 155 ILE A O 1
ATOM 1240 N N . ASN A 1 156 ? -5.316 -22.031 -1.248 1 97.69 156 ASN A N 1
ATOM 1241 C CA . ASN A 1 156 ? -6.531 -21.234 -1.383 1 97.69 156 ASN A CA 1
ATOM 1242 C C . ASN A 1 156 ? -6.254 -19.75 -1.159 1 97.69 156 ASN A C 1
ATOM 1244 O O . ASN A 1 156 ? -6.578 -19.203 -0.102 1 97.69 156 ASN A O 1
ATOM 1248 N N . VAL A 1 157 ? -5.746 -19.094 -2.207 1 97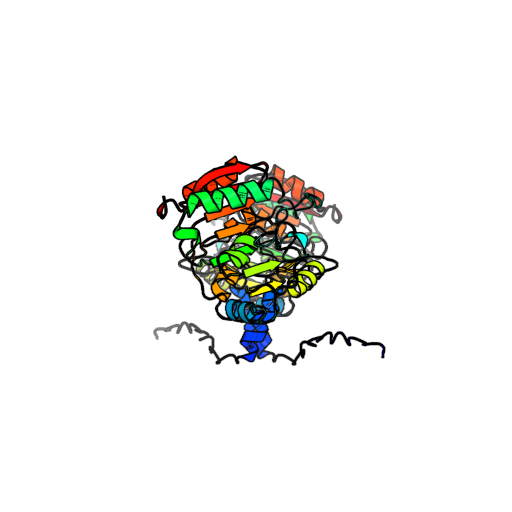.38 157 VAL A N 1
ATOM 1249 C CA . VAL A 1 157 ? -5.473 -17.672 -2.15 1 97.38 157 VAL A CA 1
ATOM 1250 C C . VAL A 1 157 ? -5.711 -17.047 -3.523 1 97.38 157 VAL A C 1
ATOM 1252 O O . VAL A 1 157 ? -5.785 -17.75 -4.531 1 97.38 157 VAL A O 1
ATOM 1255 N N . CYS A 1 158 ? -5.926 -15.805 -3.572 1 96.44 158 CYS A N 1
ATOM 1256 C CA . CYS A 1 158 ? -5.777 -15.07 -4.82 1 96.44 158 CYS A CA 1
ATOM 1257 C C . CYS A 1 158 ? -4.367 -14.508 -4.957 1 96.44 158 CYS A C 1
ATOM 1259 O O . CYS A 1 158 ? -3.674 -14.312 -3.955 1 96.44 158 CYS A O 1
ATOM 1261 N N . LEU A 1 159 ? -3.908 -14.359 -6.102 1 98.12 159 LEU A N 1
ATOM 1262 C CA . LEU A 1 159 ? -2.648 -13.664 -6.34 1 98.12 159 LEU A CA 1
ATOM 1263 C C . LEU A 1 159 ? -2.857 -12.156 -6.359 1 98.12 159 LEU A C 1
ATOM 1265 O O . LEU A 1 159 ? -3.688 -11.648 -7.121 1 98.12 159 LEU A O 1
ATOM 1269 N N . ASN A 1 160 ? -2.107 -11.5 -5.527 1 97.56 160 ASN A N 1
ATOM 1270 C CA . ASN A 1 160 ? -2.336 -10.078 -5.312 1 97.56 160 ASN A CA 1
ATOM 1271 C C . ASN A 1 160 ? -1.702 -9.234 -6.418 1 97.56 160 ASN A C 1
ATOM 1273 O O . ASN A 1 160 ? -0.666 -9.609 -6.973 1 97.56 160 ASN A O 1
ATOM 1277 N N . THR A 1 161 ? -2.299 -8.117 -6.746 1 97.56 161 THR A N 1
ATOM 1278 C CA . THR A 1 161 ? -1.756 -7.172 -7.715 1 97.56 161 THR A CA 1
ATOM 1279 C C . THR A 1 161 ? -0.869 -6.141 -7.023 1 97.56 161 THR A C 1
ATOM 1281 O O . THR A 1 161 ? -0.382 -5.207 -7.66 1 97.56 161 THR A O 1
ATOM 1284 N N . LYS A 1 162 ? -0.694 -6.25 -5.762 1 96.81 162 LYS A N 1
ATOM 1285 C CA . LYS A 1 162 ? 0.238 -5.465 -4.961 1 96.81 162 LYS A CA 1
ATOM 1286 C C . LYS A 1 162 ? 1.356 -6.34 -4.398 1 96.81 162 LYS A C 1
ATOM 1288 O O . LYS A 1 162 ? 1.16 -7.535 -4.172 1 96.81 162 LYS A O 1
ATOM 1293 N N . PRO A 1 163 ? 2.518 -5.777 -4.172 1 97.25 163 PRO A N 1
ATOM 1294 C CA . PRO A 1 163 ? 3.654 -6.574 -3.705 1 97.25 163 PRO A CA 1
ATOM 1295 C C . PRO A 1 163 ? 3.629 -6.809 -2.197 1 97.25 163 PRO A C 1
ATOM 1297 O O . PRO A 1 163 ? 4.676 -6.77 -1.545 1 97.25 163 PRO A O 1
ATOM 1300 N N . PHE A 1 164 ? 2.455 -6.879 -1.652 1 97.69 164 PHE A N 1
ATOM 1301 C CA . PHE A 1 164 ? 2.193 -7.215 -0.257 1 97.69 164 PHE A CA 1
ATOM 1302 C C . PHE A 1 164 ? 0.837 -7.891 -0.107 1 97.69 164 PHE A C 1
ATOM 1304 O O . PHE A 1 164 ? 0.007 -7.84 -1.017 1 97.69 164 PHE A O 1
ATOM 1311 N N . PRO A 1 165 ? 0.545 -8.617 0.941 1 97.31 165 PRO A N 1
ATOM 1312 C CA . PRO A 1 165 ? -0.72 -9.336 1.099 1 97.31 165 PRO A CA 1
ATOM 1313 C C . PRO A 1 165 ? -1.881 -8.414 1.47 1 97.31 165 PRO A C 1
ATOM 1315 O O . PRO A 1 165 ? -1.661 -7.309 1.965 1 97.31 165 PRO A O 1
ATOM 1318 N N . SER A 1 166 ? -2.998 -8.82 1.179 1 96.06 166 SER A N 1
ATOM 1319 C CA . SER A 1 166 ? -4.234 -8.141 1.561 1 96.06 166 SER A CA 1
ATOM 1320 C C . SER A 1 166 ? -5.426 -9.094 1.505 1 96.06 166 SER A C 1
ATOM 1322 O O . SER A 1 166 ? -5.301 -10.227 1.045 1 96.06 166 SER A O 1
ATOM 1324 N N . LYS A 1 167 ? -6.496 -8.656 2.025 1 92.44 167 LYS A N 1
ATOM 1325 C CA . LYS A 1 167 ? -7.762 -9.367 1.888 1 92.44 167 LYS A CA 1
ATOM 1326 C C . LYS A 1 167 ? -8.727 -8.602 0.989 1 92.44 167 LYS A C 1
ATOM 1328 O O . LYS A 1 167 ? -8.828 -7.375 1.073 1 92.44 167 LYS A O 1
ATOM 1333 N N . VAL A 1 168 ? -9.227 -9.312 0.125 1 85.81 168 VAL A N 1
ATOM 1334 C CA . VAL A 1 168 ? -10.156 -8.688 -0.803 1 85.81 168 VAL A CA 1
ATOM 1335 C C . VAL A 1 168 ? -11.539 -9.32 -0.656 1 85.81 168 VAL A C 1
ATOM 1337 O O . VAL A 1 168 ? -11.648 -10.516 -0.377 1 85.81 168 VAL A O 1
ATOM 1340 N N . GLY A 1 169 ? -12.555 -8.547 -0.941 1 79.88 169 GLY A N 1
ATOM 1341 C CA . GLY A 1 169 ? -13.922 -9.055 -0.959 1 79.88 169 GLY A CA 1
ATOM 1342 C C . GLY A 1 169 ? -14.773 -8.5 0.165 1 79.88 169 GLY A C 1
ATOM 1343 O O . GLY A 1 169 ? -14.25 -8.039 1.182 1 79.88 169 GLY A O 1
ATOM 1344 N N . SER A 1 170 ? -15.992 -8.227 0.03 1 64 170 SER A N 1
ATOM 1345 C CA . SER A 1 170 ? -16.938 -7.684 1.009 1 64 170 SER A CA 1
ATOM 1346 C C . SER A 1 170 ? -17.672 -8.797 1.747 1 64 170 SER A C 1
ATOM 1348 O O . SER A 1 170 ? -17.734 -8.797 2.979 1 64 170 SER A O 1
ATOM 1350 N N . VAL A 1 171 ? -18.203 -9.805 0.956 1 61.34 171 VAL A N 1
ATOM 1351 C CA . VAL A 1 171 ? -19.016 -10.859 1.548 1 61.34 171 VAL A CA 1
ATOM 1352 C C . VAL A 1 171 ? -18.141 -12.062 1.892 1 61.34 171 VAL A C 1
ATOM 1354 O O . VAL A 1 171 ? -18.172 -12.555 3.02 1 61.34 171 VAL A O 1
ATOM 1357 N N . THR A 1 172 ? -17.359 -12.508 0.913 1 72.56 172 THR A N 1
ATOM 1358 C CA . THR A 1 172 ? -16.391 -13.562 1.151 1 72.56 172 THR A CA 1
ATOM 1359 C C . THR A 1 172 ? -14.961 -13.039 0.963 1 72.56 172 THR A C 1
ATOM 1361 O O . THR A 1 172 ? -14.555 -12.742 -0.159 1 72.56 172 THR A O 1
ATOM 1364 N N . GLU A 1 173 ? -14.305 -12.891 2.156 1 84.75 173 GLU A N 1
ATOM 1365 C CA . GLU A 1 173 ? -12.953 -12.352 2.082 1 84.75 173 GLU A CA 1
ATOM 1366 C C . GLU A 1 173 ? -11.961 -13.422 1.629 1 84.75 173 GLU A C 1
ATOM 1368 O O . GLU A 1 173 ? -11.992 -14.555 2.115 1 84.75 173 GLU A O 1
ATOM 1373 N N . VAL A 1 174 ? -11.281 -13.133 0.645 1 90.25 174 VAL A N 1
ATOM 1374 C CA . VAL A 1 174 ? -10.25 -14.016 0.115 1 90.25 174 VAL A CA 1
ATOM 1375 C C . VAL A 1 174 ? -8.867 -13.445 0.429 1 90.25 174 VAL A C 1
ATOM 1377 O O . VAL A 1 174 ? -8.641 -12.242 0.277 1 90.25 174 VAL A O 1
ATOM 1380 N N . GLN A 1 175 ? -8.047 -14.227 1.003 1 95.31 175 GLN A N 1
ATOM 1381 C CA . GLN A 1 175 ? -6.664 -13.828 1.249 1 95.31 175 GLN A CA 1
ATOM 1382 C C . GLN A 1 175 ? -5.875 -13.742 -0.055 1 95.31 175 GLN A C 1
ATOM 1384 O O . GLN A 1 175 ? -5.852 -14.688 -0.838 1 95.31 175 GLN A O 1
ATOM 1389 N N . CYS A 1 176 ? -5.293 -12.641 -0.285 1 97.69 176 CYS A N 1
ATOM 1390 C CA . CYS A 1 176 ? -4.473 -12.453 -1.479 1 97.69 176 CYS A CA 1
ATOM 1391 C C . CYS A 1 176 ? -3.004 -12.289 -1.112 1 97.69 176 CYS A C 1
ATOM 1393 O O . CYS A 1 176 ? -2.67 -11.594 -0.151 1 97.69 176 CYS A O 1
ATOM 1395 N N . VAL A 1 177 ? -2.127 -12.938 -1.8 1 98.25 177 VAL A N 1
ATOM 1396 C CA . VAL A 1 177 ? -0.684 -12.859 -1.605 1 98.25 177 VAL A CA 1
ATOM 1397 C C . VAL A 1 177 ? 0.014 -12.75 -2.959 1 98.25 177 VAL A C 1
ATOM 1399 O O . VAL A 1 177 ? -0.521 -13.188 -3.979 1 98.25 177 VAL A O 1
ATOM 1402 N N . PRO A 1 178 ? 1.195 -12.141 -3.018 1 98.62 178 PRO A N 1
ATOM 1403 C CA . PRO A 1 178 ? 1.902 -11.984 -4.289 1 98.62 178 PRO A CA 1
ATOM 1404 C C . PRO A 1 178 ? 2.379 -13.312 -4.871 1 98.62 178 PRO A C 1
ATOM 1406 O O . PRO A 1 178 ? 2.725 -14.227 -4.125 1 98.62 178 PRO A O 1
ATOM 1409 N N . LEU A 1 179 ? 2.455 -13.383 -6.176 1 98.81 179 LEU A N 1
ATOM 1410 C CA . LEU A 1 179 ? 2.98 -14.539 -6.891 1 98.81 179 LEU A CA 1
ATOM 1411 C C . LEU A 1 179 ? 4.387 -14.891 -6.41 1 98.81 179 LEU A C 1
ATOM 1413 O O . LEU A 1 179 ? 4.695 -16.062 -6.191 1 98.81 179 LEU A O 1
ATOM 1417 N N . TYR A 1 180 ? 5.164 -13.898 -6.203 1 98.75 180 TYR A N 1
ATOM 1418 C CA . TYR A 1 180 ? 6.535 -14.086 -5.742 1 98.75 180 TYR A CA 1
ATOM 1419 C C . TYR A 1 180 ? 6.566 -14.812 -4.402 1 98.75 180 TYR A C 1
ATOM 1421 O O . TYR A 1 180 ? 7.359 -15.734 -4.207 1 98.75 180 TYR A O 1
ATOM 1429 N N . THR A 1 181 ? 5.707 -14.352 -3.49 1 98.75 181 THR A N 1
ATOM 1430 C CA . THR A 1 181 ? 5.645 -14.953 -2.16 1 98.75 181 THR A CA 1
ATOM 1431 C C . THR A 1 181 ? 5.285 -16.438 -2.246 1 98.75 181 THR A C 1
ATOM 1433 O O . THR A 1 181 ? 5.887 -17.266 -1.561 1 98.75 181 THR A O 1
ATOM 1436 N N . VAL A 1 182 ? 4.355 -16.781 -3.09 1 98.62 182 VAL A N 1
ATOM 1437 C CA . VAL A 1 182 ? 3.871 -18.141 -3.25 1 98.62 182 VAL A CA 1
ATOM 1438 C C . VAL A 1 182 ? 4.984 -19.016 -3.811 1 98.62 182 VAL A C 1
ATOM 1440 O O . VAL A 1 182 ? 5.195 -20.141 -3.342 1 98.62 182 VAL A O 1
ATOM 1443 N N . ILE A 1 183 ? 5.691 -18.531 -4.793 1 98.75 183 ILE A N 1
ATOM 1444 C CA . ILE A 1 183 ? 6.762 -19.297 -5.418 1 98.75 183 ILE A CA 1
ATOM 1445 C C . ILE A 1 183 ? 7.875 -19.547 -4.402 1 98.75 183 ILE A C 1
ATOM 1447 O O . ILE A 1 183 ? 8.406 -20.656 -4.312 1 98.75 183 ILE A O 1
ATOM 1451 N N . ARG A 1 184 ? 8.164 -18.5 -3.619 1 98.62 184 ARG A N 1
ATOM 1452 C CA . ARG A 1 184 ? 9.172 -18.672 -2.582 1 98.62 184 ARG A CA 1
ATOM 1453 C C . ARG A 1 184 ? 8.711 -19.656 -1.514 1 98.62 184 ARG A C 1
ATOM 1455 O O . ARG A 1 184 ? 9.516 -20.422 -0.972 1 98.62 184 ARG A O 1
ATOM 1462 N N . ALA A 1 185 ? 7.48 -19.641 -1.21 1 98.25 185 ALA A N 1
ATOM 1463 C CA . ALA A 1 185 ? 6.926 -20.562 -0.229 1 98.25 185 ALA A CA 1
ATOM 1464 C C . ALA A 1 185 ? 7.066 -22.016 -0.704 1 98.25 185 ALA A C 1
ATOM 1466 O O . ALA A 1 185 ? 7.207 -22.938 0.109 1 98.25 185 ALA A O 1
ATOM 1467 N N . LEU A 1 186 ? 6.996 -22.156 -1.992 1 97.5 186 LEU A N 1
ATOM 1468 C CA . LEU A 1 186 ? 7.18 -23.469 -2.588 1 97.5 186 LEU A CA 1
ATOM 1469 C C . LEU A 1 186 ? 8.648 -23.891 -2.561 1 97.5 186 LEU A C 1
ATOM 1471 O O . LEU A 1 186 ? 8.984 -25.016 -2.906 1 97.5 186 LEU A O 1
ATOM 1475 N N . GLY A 1 187 ? 9.531 -22.938 -2.213 1 96.94 187 GLY A N 1
ATOM 1476 C CA . GLY A 1 187 ? 10.961 -23.203 -2.193 1 96.94 187 GLY A CA 1
ATOM 1477 C C . GLY A 1 187 ? 11.594 -23.156 -3.57 1 96.94 187 GLY A C 1
ATOM 1478 O O . GLY A 1 187 ? 12.57 -23.859 -3.836 1 96.94 187 GLY A O 1
ATOM 1479 N N . ARG A 1 188 ? 10.984 -22.391 -4.449 1 97.62 188 ARG A N 1
ATOM 1480 C CA . ARG A 1 188 ? 11.461 -22.344 -5.824 1 97.62 188 ARG A CA 1
ATOM 1481 C C . ARG A 1 188 ? 11.852 -20.922 -6.219 1 97.62 188 ARG A C 1
ATOM 1483 O O . ARG A 1 188 ? 11.461 -19.953 -5.559 1 97.62 188 ARG A O 1
ATOM 1490 N N . THR A 1 189 ? 12.656 -20.844 -7.223 1 98.19 189 THR A N 1
ATOM 1491 C CA . THR A 1 189 ? 12.969 -19.578 -7.871 1 98.19 189 THR A CA 1
ATOM 1492 C C . THR A 1 189 ? 12.711 -19.656 -9.375 1 98.19 189 THR A C 1
ATOM 1494 O O . THR A 1 189 ? 12.883 -18.672 -10.086 1 98.19 189 THR A O 1
ATOM 1497 N N . HIS A 1 190 ? 12.312 -20.844 -9.797 1 98.44 190 HIS A N 1
ATOM 1498 C CA . HIS A 1 190 ? 12.023 -21.078 -11.203 1 98.44 190 HIS A CA 1
ATOM 1499 C C . HIS A 1 190 ? 10.812 -21.984 -11.375 1 98.44 190 HIS A C 1
ATOM 1501 O O . HIS A 1 190 ? 10.656 -22.969 -10.641 1 98.44 190 HIS A O 1
ATOM 1507 N N . ILE A 1 191 ? 10.023 -21.719 -12.273 1 98.75 191 ILE A N 1
ATOM 1508 C CA . ILE A 1 191 ? 8.867 -22.516 -12.68 1 98.75 191 ILE A CA 1
ATOM 1509 C C . ILE A 1 191 ? 8.969 -22.844 -14.164 1 98.75 191 ILE A C 1
ATOM 1511 O O . ILE A 1 191 ? 9.188 -21.953 -14.992 1 98.75 191 ILE A O 1
ATOM 1515 N N . ASP A 1 192 ? 8.805 -24.078 -14.477 1 98.69 192 ASP A N 1
ATOM 1516 C CA . ASP A 1 192 ? 8.914 -24.5 -15.875 1 98.69 192 ASP A CA 1
ATOM 1517 C C . ASP A 1 192 ? 7.711 -24.031 -16.688 1 98.69 192 ASP A C 1
ATOM 1519 O O . ASP A 1 192 ? 7.855 -23.609 -17.844 1 98.69 192 ASP A O 1
ATOM 1523 N N . PHE A 1 193 ? 6.512 -24.078 -16.109 1 98.81 193 PHE A N 1
ATOM 1524 C CA . PHE A 1 193 ? 5.305 -23.672 -16.812 1 98.81 193 PHE A CA 1
ATOM 1525 C C . PHE A 1 193 ? 4.371 -22.891 -15.891 1 98.81 193 PHE A C 1
ATOM 1527 O O . PHE A 1 193 ? 3.863 -23.453 -14.914 1 98.81 193 PHE A O 1
ATOM 1534 N N . LEU A 1 194 ? 4.16 -21.656 -16.188 1 98.88 194 LEU A N 1
ATOM 1535 C CA . LEU A 1 194 ? 3.197 -20.828 -15.484 1 98.88 194 LEU A CA 1
ATOM 1536 C C . LEU A 1 194 ? 1.92 -20.656 -16.297 1 98.88 194 LEU A C 1
ATOM 1538 O O . LEU A 1 194 ? 1.956 -20.141 -17.422 1 98.88 194 LEU A O 1
ATOM 1542 N N . SER A 1 195 ? 0.85 -21.172 -15.82 1 98.62 195 SER A N 1
ATOM 1543 C CA . SER A 1 195 ? -0.473 -20.859 -16.359 1 98.62 195 SER A CA 1
ATOM 1544 C C . SER A 1 195 ? -1.175 -19.812 -15.508 1 98.62 195 SER A C 1
ATOM 1546 O O . SER A 1 195 ? -1.588 -20.094 -14.375 1 98.62 195 SER A O 1
ATOM 1548 N N . LEU A 1 196 ? -1.26 -18.594 -15.992 1 98.44 196 LEU A N 1
ATOM 1549 C CA . LEU A 1 196 ? -1.877 -17.484 -15.297 1 98.44 196 LEU A CA 1
ATOM 1550 C C . LEU A 1 196 ? -3.209 -17.109 -15.93 1 98.44 196 LEU A C 1
ATOM 1552 O O . LEU A 1 196 ? -3.248 -16.328 -16.891 1 98.44 196 LEU A O 1
ATOM 1556 N N . ASP A 1 197 ? -4.23 -17.672 -15.508 1 95.56 197 ASP A N 1
ATOM 1557 C CA . ASP A 1 197 ? -5.594 -17.453 -15.984 1 95.56 197 ASP A CA 1
ATOM 1558 C C . ASP A 1 197 ? -6.523 -17.078 -14.836 1 95.56 197 ASP A C 1
ATOM 1560 O O . ASP A 1 197 ? -7.289 -17.922 -14.359 1 95.56 197 ASP A O 1
ATOM 1564 N N . VAL A 1 198 ? -6.352 -15.789 -14.445 1 92.69 198 VAL A N 1
ATOM 1565 C CA . VAL A 1 198 ? -7.195 -15.242 -13.383 1 92.69 198 VAL A CA 1
ATOM 1566 C C . VAL A 1 198 ? -8.117 -14.172 -13.961 1 92.69 198 VAL A C 1
ATOM 1568 O O . VAL A 1 198 ? -7.988 -13.797 -15.125 1 92.69 198 VAL A O 1
ATOM 1571 N N . GLU A 1 199 ? -9.25 -13.766 -13.328 1 85.31 199 GLU A N 1
ATOM 1572 C CA . GLU A 1 199 ? -10.266 -12.859 -13.867 1 85.31 199 GLU A CA 1
ATOM 1573 C C . GLU A 1 199 ? -9.773 -11.414 -13.859 1 85.31 199 GLU A C 1
ATOM 1575 O O . GLU A 1 199 ? -10.156 -10.633 -12.992 1 85.31 199 GLU A O 1
ATOM 1580 N N . HIS A 1 200 ? -8.883 -10.953 -14.93 1 85.81 200 HIS A N 1
ATOM 1581 C CA . HIS A 1 200 ? -8.562 -9.578 -15.305 1 85.81 200 HIS A CA 1
ATOM 1582 C C . HIS A 1 200 ? -7.449 -9.016 -14.438 1 85.81 200 HIS A C 1
ATOM 1584 O O . HIS A 1 200 ? -7.227 -7.801 -14.414 1 85.81 200 HIS A O 1
ATOM 1590 N N . ALA A 1 201 ? -6.715 -9.789 -13.68 1 92.88 201 ALA A N 1
ATOM 1591 C CA . ALA A 1 201 ? -5.691 -9.273 -12.773 1 92.88 201 ALA A CA 1
ATOM 1592 C C . ALA A 1 201 ? -4.293 -9.625 -13.266 1 92.88 201 ALA A C 1
ATOM 1594 O O . ALA A 1 201 ? -3.301 -9.375 -12.57 1 92.88 201 ALA A O 1
ATOM 1595 N N . GLU A 1 202 ? -4.113 -10.156 -14.438 1 95.69 202 GLU A N 1
ATOM 1596 C CA . GLU A 1 202 ? -2.861 -10.75 -14.891 1 95.69 202 GLU A CA 1
ATOM 1597 C C . GLU A 1 202 ? -1.74 -9.711 -14.93 1 95.69 202 GLU A C 1
ATOM 1599 O O . GLU A 1 202 ? -0.659 -9.945 -14.383 1 95.69 202 GLU A O 1
ATOM 1604 N N . MET A 1 203 ? -2.082 -8.539 -15.516 1 96.69 203 MET A N 1
ATOM 1605 C CA . MET A 1 203 ? -1.047 -7.512 -15.633 1 96.69 203 MET A CA 1
ATOM 1606 C C . MET A 1 203 ? -0.604 -7.031 -14.258 1 96.69 203 MET A C 1
ATOM 1608 O O . MET A 1 203 ? 0.591 -6.871 -14 1 96.69 203 MET A O 1
ATOM 1612 N N . GLY A 1 204 ? -1.594 -6.793 -13.383 1 97.31 204 GLY A N 1
ATOM 1613 C CA . GLY A 1 204 ? -1.271 -6.371 -12.031 1 97.31 204 GLY A CA 1
ATOM 1614 C C . GLY A 1 204 ? -0.419 -7.375 -11.281 1 97.31 204 GLY A C 1
ATOM 1615 O O . GLY A 1 204 ? 0.493 -6.996 -10.539 1 97.31 204 GLY A O 1
ATOM 1616 N N . ILE A 1 205 ? -0.699 -8.656 -11.453 1 98.25 205 ILE A N 1
ATOM 1617 C CA . ILE A 1 205 ? 0.058 -9.727 -10.812 1 98.25 205 ILE A CA 1
ATOM 1618 C C . ILE A 1 205 ? 1.49 -9.734 -11.344 1 98.25 205 ILE A C 1
ATOM 1620 O O . ILE A 1 205 ? 2.445 -9.773 -10.562 1 98.25 205 ILE A O 1
ATOM 1624 N N . LEU A 1 206 ? 1.655 -9.625 -12.625 1 98.44 206 LEU A N 1
ATOM 1625 C CA . LEU A 1 206 ? 2.973 -9.648 -13.25 1 98.44 206 LEU A CA 1
ATOM 1626 C C . LEU A 1 206 ? 3.805 -8.453 -12.82 1 98.44 206 LEU A C 1
ATOM 1628 O O . LEU A 1 206 ? 5.023 -8.555 -12.672 1 98.44 206 LEU A O 1
ATOM 1632 N N . ASP A 1 207 ? 3.135 -7.344 -12.594 1 97.88 207 ASP A N 1
ATOM 1633 C CA . ASP A 1 207 ? 3.82 -6.117 -12.195 1 97.88 207 ASP A CA 1
ATOM 1634 C C . ASP A 1 207 ? 4.469 -6.273 -10.82 1 97.88 207 ASP A C 1
ATOM 1636 O O . ASP A 1 207 ? 5.371 -5.508 -10.469 1 97.88 207 ASP A O 1
ATOM 1640 N N . THR A 1 208 ? 4.027 -7.207 -10.008 1 98.25 208 THR A N 1
ATOM 1641 C CA . THR A 1 208 ? 4.594 -7.402 -8.68 1 98.25 208 THR A CA 1
ATOM 1642 C C . THR A 1 208 ? 5.816 -8.312 -8.742 1 98.25 208 THR A C 1
ATOM 1644 O O . THR A 1 208 ? 6.555 -8.438 -7.762 1 98.25 208 THR A O 1
ATOM 1647 N N . VAL A 1 209 ? 6.102 -8.93 -9.844 1 98.62 209 VAL A N 1
ATOM 1648 C CA . VAL A 1 209 ? 7.133 -9.953 -9.953 1 98.62 209 VAL A CA 1
ATOM 1649 C C . VAL A 1 209 ? 8.508 -9.297 -10.023 1 98.62 209 VAL A C 1
ATOM 1651 O O . VAL A 1 209 ? 8.758 -8.445 -10.875 1 98.62 209 VAL A O 1
ATOM 1654 N N . PRO A 1 210 ? 9.352 -9.594 -9.078 1 98.44 210 PRO A N 1
ATOM 1655 C CA . PRO A 1 210 ? 10.75 -9.203 -9.258 1 98.44 210 PRO A CA 1
ATOM 1656 C C . PRO A 1 210 ? 11.484 -10.078 -10.281 1 98.44 210 PRO A C 1
ATOM 1658 O O . PRO A 1 210 ? 12.141 -11.055 -9.914 1 98.44 210 PRO A O 1
ATOM 1661 N N . TRP A 1 211 ? 11.539 -9.711 -11.469 1 98.12 211 TRP A N 1
ATOM 1662 C CA . TRP A 1 211 ? 11.922 -10.508 -12.625 1 98.12 211 TRP A CA 1
ATOM 1663 C C . TRP A 1 211 ? 13.398 -10.891 -12.562 1 98.12 211 TRP A C 1
ATOM 1665 O O . TRP A 1 211 ? 13.844 -11.781 -13.289 1 98.12 211 TRP A O 1
ATOM 1675 N N . GLY A 1 212 ? 14.125 -10.289 -11.727 1 97.5 212 GLY A N 1
ATOM 1676 C CA . GLY A 1 212 ? 15.516 -10.664 -11.531 1 97.5 212 GLY A CA 1
ATOM 1677 C C . GLY A 1 212 ? 15.703 -11.781 -10.516 1 97.5 212 GLY A C 1
ATOM 1678 O O . GLY A 1 212 ? 16.781 -12.375 -10.422 1 97.5 212 GLY A O 1
ATOM 1679 N N . GLU A 1 213 ? 14.648 -12.117 -9.766 1 98.19 213 GLU A N 1
ATOM 1680 C CA . GLU A 1 213 ? 14.781 -13.039 -8.641 1 98.19 213 GLU A CA 1
ATOM 1681 C C . GLU A 1 213 ? 14.141 -14.383 -8.961 1 98.19 213 GLU A C 1
ATOM 1683 O O . GLU A 1 213 ? 14.492 -15.398 -8.359 1 98.19 213 GLU A O 1
ATOM 1688 N N . ILE A 1 214 ? 13.125 -14.367 -9.844 1 98.31 214 ILE A N 1
ATOM 1689 C CA . ILE A 1 214 ? 12.492 -15.617 -10.258 1 98.31 214 ILE A CA 1
ATOM 1690 C C . ILE A 1 214 ? 12.367 -15.656 -11.781 1 98.31 214 ILE A C 1
ATOM 1692 O O . ILE A 1 214 ? 12.477 -14.625 -12.445 1 98.31 214 ILE A O 1
ATOM 1696 N N . SER A 1 215 ? 12.102 -16.844 -12.312 1 98.5 215 SER A N 1
ATOM 1697 C CA . SER A 1 215 ? 12.016 -16.984 -13.766 1 98.5 215 SER A CA 1
ATOM 1698 C C . SER A 1 215 ? 11.023 -18.094 -14.148 1 98.5 215 SER A C 1
ATOM 1700 O O . SER A 1 215 ? 10.625 -18.891 -13.297 1 98.5 215 SER A O 1
ATOM 1702 N N . PHE A 1 216 ? 10.664 -18.078 -15.359 1 98.75 216 PHE A N 1
ATOM 1703 C CA . PHE A 1 216 ? 9.766 -19.047 -15.969 1 98.75 216 PHE A CA 1
ATOM 1704 C C . PHE A 1 216 ? 10.312 -19.531 -17.312 1 98.75 216 PHE A C 1
ATOM 1706 O O . PHE A 1 216 ? 10.969 -18.766 -18.031 1 98.75 216 PHE A O 1
ATOM 1713 N N . THR A 1 217 ? 10.086 -20.75 -17.641 1 98.69 217 THR A N 1
ATOM 1714 C CA . THR A 1 217 ? 10.477 -21.203 -18.969 1 98.69 217 THR A CA 1
ATOM 1715 C C . THR A 1 217 ? 9.391 -20.859 -19.984 1 98.69 217 THR A C 1
ATOM 1717 O O . THR A 1 217 ? 9.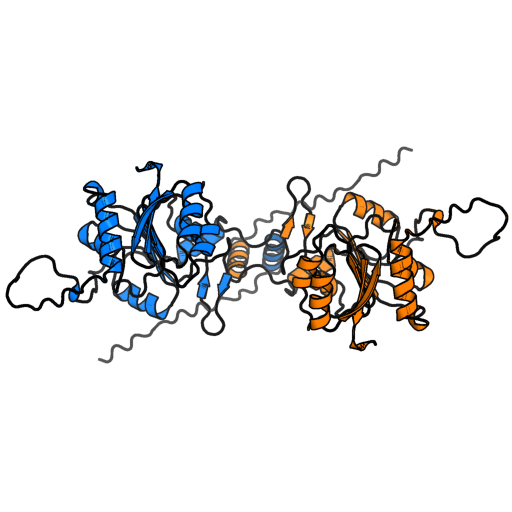664 -20.234 -21.016 1 98.69 217 THR A O 1
ATOM 1720 N N . VAL A 1 218 ? 8.156 -21.328 -19.734 1 98.69 218 VAL A N 1
ATOM 1721 C CA . VAL A 1 218 ? 7 -21.062 -20.578 1 98.69 218 VAL A CA 1
ATOM 1722 C C . VAL A 1 218 ? 5.871 -20.453 -19.734 1 98.69 218 VAL A C 1
ATOM 1724 O O . VAL A 1 218 ? 5.637 -20.891 -18.609 1 98.69 218 VAL A O 1
ATOM 1727 N N . MET A 1 219 ? 5.188 -19.484 -20.266 1 98.81 219 MET A N 1
ATOM 1728 C CA . MET A 1 219 ? 4.027 -18.891 -19.609 1 98.81 219 MET A CA 1
ATOM 1729 C C . MET A 1 219 ? 2.822 -18.875 -20.547 1 98.81 219 MET A C 1
ATOM 1731 O O . MET A 1 219 ? 2.955 -18.562 -21.719 1 98.81 219 MET A O 1
ATOM 1735 N N . ALA A 1 220 ? 1.72 -19.328 -20.094 1 98.38 220 ALA A N 1
ATOM 1736 C CA . ALA A 1 220 ? 0.423 -19.062 -20.703 1 98.38 220 ALA A CA 1
ATOM 1737 C C . ALA A 1 220 ? -0.37 -18.031 -19.906 1 98.38 220 ALA A C 1
ATOM 1739 O O . ALA A 1 220 ? -0.752 -18.297 -18.766 1 98.38 220 ALA A O 1
ATOM 1740 N N . ILE A 1 221 ? -0.65 -16.891 -20.5 1 98.06 221 ILE A N 1
ATOM 1741 C CA . ILE A 1 221 ? -1.286 -15.797 -19.781 1 98.06 221 ILE A CA 1
ATOM 1742 C C . ILE A 1 221 ? -2.574 -15.391 -20.5 1 98.06 221 ILE A C 1
ATOM 1744 O O . ILE A 1 221 ? -2.576 -15.164 -21.703 1 98.06 221 ILE A O 1
ATOM 1748 N N . GLU A 1 222 ? -3.67 -15.344 -19.781 1 95.06 222 GLU A N 1
ATOM 1749 C CA . GLU A 1 222 ? -4.922 -14.82 -20.328 1 95.06 222 GLU A CA 1
ATOM 1750 C C . GLU A 1 222 ? -4.996 -13.305 -20.156 1 95.06 222 GLU A C 1
ATOM 1752 O O . GLU A 1 222 ? -4.883 -12.789 -19.031 1 95.06 222 GLU A O 1
ATOM 1757 N N . HIS A 1 223 ? -5.152 -12.625 -21.188 1 92.56 223 HIS A N 1
ATOM 1758 C CA . HIS A 1 223 ? -5.219 -11.172 -21.172 1 92.56 223 HIS A CA 1
ATOM 1759 C C . HIS A 1 223 ? -5.934 -10.633 -22.406 1 92.56 223 HIS A C 1
ATOM 1761 O O . HIS A 1 223 ? -5.75 -11.141 -23.5 1 92.56 223 HIS A O 1
ATOM 1767 N N . THR A 1 224 ? -6.703 -9.57 -22.156 1 88.56 224 THR A N 1
ATOM 1768 C CA . THR A 1 224 ? -7.559 -9.062 -23.234 1 88.56 224 THR A CA 1
ATOM 1769 C C . THR A 1 224 ? -6.742 -8.258 -24.234 1 88.56 224 THR A C 1
ATOM 1771 O O . THR A 1 224 ? -6.953 -8.375 -25.453 1 88.56 224 THR A O 1
ATOM 1774 N N . THR A 1 225 ? -5.871 -7.383 -23.766 1 84.06 225 THR A N 1
ATOM 1775 C CA . THR A 1 225 ? -5.078 -6.539 -24.656 1 84.06 225 THR A CA 1
ATOM 1776 C C . THR A 1 225 ? -3.693 -7.141 -24.875 1 84.06 225 THR A C 1
ATOM 1778 O O . THR A 1 225 ? -2.818 -7.039 -24.016 1 84.06 225 THR A O 1
ATOM 1781 N N . GLN A 1 226 ? -3.438 -7.656 -26.031 1 84.69 226 GLN A N 1
ATOM 1782 C CA . GLN A 1 226 ? -2.232 -8.406 -26.359 1 84.69 226 GLN A CA 1
ATOM 1783 C C . GLN A 1 226 ? -1.008 -7.5 -26.391 1 84.69 226 GLN A C 1
ATOM 1785 O O . GLN A 1 226 ? 0.04 -7.84 -25.844 1 84.69 226 GLN A O 1
ATOM 1790 N N . ASP A 1 227 ? -1.143 -6.301 -26.938 1 88.56 227 ASP A N 1
ATOM 1791 C CA . ASP A 1 227 ? 0.018 -5.469 -27.234 1 88.56 227 ASP A CA 1
ATOM 1792 C C . ASP A 1 227 ? 0.727 -5.031 -25.969 1 88.56 227 ASP A C 1
ATOM 1794 O O . ASP A 1 227 ? 1.958 -5.027 -25.891 1 88.56 227 ASP A O 1
ATOM 1798 N N . ASP A 1 228 ? 0.057 -4.711 -25.062 1 93.62 228 ASP A N 1
ATOM 1799 C CA . ASP A 1 228 ? 0.676 -4.254 -23.812 1 93.62 228 ASP A CA 1
ATOM 1800 C C . ASP A 1 228 ? 1.394 -5.398 -23.109 1 93.62 228 ASP A C 1
ATOM 1802 O O . ASP A 1 228 ? 2.516 -5.23 -22.625 1 93.62 228 ASP A O 1
ATOM 1806 N N . LEU A 1 229 ? 0.798 -6.578 -23.109 1 96.62 229 LEU A N 1
ATOM 1807 C CA . LEU A 1 229 ? 1.393 -7.754 -22.484 1 96.62 229 LEU A CA 1
ATOM 1808 C C . LEU A 1 229 ? 2.654 -8.188 -23.219 1 96.62 229 LEU A C 1
ATOM 1810 O O . LEU A 1 229 ? 3.674 -8.484 -22.594 1 96.62 229 LEU A O 1
ATOM 1814 N N . VAL A 1 230 ? 2.615 -8.211 -24.516 1 97.75 230 VAL A N 1
ATOM 1815 C CA . VAL A 1 230 ? 3.742 -8.641 -25.328 1 97.75 230 VAL A CA 1
ATOM 1816 C C . VAL A 1 230 ? 4.934 -7.707 -25.109 1 97.75 230 VAL A C 1
ATOM 1818 O O . VAL A 1 230 ? 6.047 -8.172 -24.844 1 97.75 230 VAL A O 1
ATOM 1821 N N . SER A 1 231 ? 4.711 -6.418 -25.203 1 97.81 231 SER A N 1
ATOM 1822 C CA . SER A 1 231 ? 5.773 -5.449 -24.984 1 97.81 231 SER A CA 1
ATOM 1823 C C . SER A 1 231 ? 6.344 -5.566 -23.562 1 97.81 231 SER A C 1
ATOM 1825 O O . SER A 1 231 ? 7.559 -5.496 -23.375 1 97.81 231 SER A O 1
ATOM 1827 N N . TYR A 1 232 ? 5.469 -5.746 -22.672 1 98 232 TYR A N 1
ATOM 1828 C CA . TYR A 1 232 ? 5.848 -5.859 -21.266 1 98 232 TYR A CA 1
ATOM 1829 C C . TYR A 1 232 ? 6.797 -7.035 -21.062 1 98 232 TYR A C 1
ATOM 1831 O O . TYR A 1 232 ? 7.871 -6.875 -20.469 1 98 232 TYR A O 1
ATOM 1839 N N . LEU A 1 233 ? 6.453 -8.172 -21.562 1 98.31 233 LEU A N 1
ATOM 1840 C CA . LEU A 1 233 ? 7.23 -9.383 -21.312 1 98.31 233 LEU A CA 1
ATOM 1841 C C . LEU A 1 233 ? 8.461 -9.43 -22.203 1 98.31 233 LEU A C 1
ATOM 1843 O O . LEU A 1 233 ? 9.5 -9.961 -21.812 1 98.31 233 LEU A O 1
ATOM 1847 N N . ASP A 1 234 ? 8.336 -8.797 -23.375 1 98.19 234 ASP A N 1
ATOM 1848 C CA . ASP A 1 234 ? 9.5 -8.727 -24.25 1 98.19 234 ASP A CA 1
ATOM 1849 C C . ASP A 1 234 ? 10.672 -8.016 -23.562 1 98.19 234 ASP A C 1
ATOM 1851 O O . ASP A 1 234 ? 11.812 -8.477 -23.656 1 98.19 234 ASP A O 1
ATOM 1855 N N . GLN A 1 235 ? 10.406 -7.031 -22.875 1 98 235 GLN A N 1
ATOM 1856 C CA . GLN A 1 235 ? 11.406 -6.227 -22.188 1 98 235 GLN A CA 1
ATOM 1857 C C . GLN A 1 235 ? 11.977 -6.973 -20.984 1 98 235 GLN A C 1
ATOM 1859 O O . GLN A 1 235 ? 12.992 -6.562 -20.406 1 98 235 GLN A O 1
ATOM 1864 N N . ARG A 1 236 ? 11.367 -8.047 -20.703 1 97.94 236 ARG A N 1
ATOM 1865 C CA . ARG A 1 236 ? 11.766 -8.773 -19.5 1 97.94 236 ARG A CA 1
ATOM 1866 C C . ARG A 1 236 ? 12.312 -10.156 -19.844 1 97.94 236 ARG A C 1
ATOM 1868 O O . ARG A 1 236 ? 12.43 -11.016 -18.969 1 97.94 236 ARG A O 1
ATOM 1875 N N . GLY A 1 237 ? 12.461 -10.375 -21.094 1 98.12 237 GLY A N 1
ATOM 1876 C CA . GLY A 1 237 ? 13.211 -11.555 -21.5 1 98.12 237 GLY A CA 1
ATOM 1877 C C . GLY A 1 237 ? 12.32 -12.695 -21.953 1 98.12 237 GLY A C 1
ATOM 1878 O O . GLY A 1 237 ? 12.75 -13.852 -22 1 98.12 237 GLY A O 1
ATOM 1879 N N . TYR A 1 238 ? 11.109 -12.352 -22.328 1 98.62 238 TYR A N 1
ATOM 1880 C CA . TYR A 1 238 ? 10.195 -13.406 -22.766 1 98.62 238 TYR A CA 1
ATOM 1881 C C . TYR A 1 238 ? 9.656 -13.109 -24.172 1 98.62 238 TYR A C 1
ATOM 1883 O O . TYR A 1 238 ? 9.219 -11.984 -24.438 1 98.62 238 TYR A O 1
ATOM 1891 N N . GLN A 1 239 ? 9.68 -14.055 -24.984 1 98.31 239 GLN A N 1
ATOM 1892 C CA . GLN A 1 239 ? 9.227 -13.922 -26.375 1 98.31 239 GLN A CA 1
ATOM 1893 C C . GLN A 1 239 ? 7.805 -14.453 -26.547 1 98.31 239 GLN A C 1
ATOM 1895 O O . GLN A 1 239 ? 7.492 -15.555 -26.094 1 98.31 239 GLN A O 1
ATOM 1900 N N . HIS A 1 240 ? 7.02 -13.664 -27.188 1 98.25 240 HIS A N 1
ATOM 1901 C CA . HIS A 1 240 ? 5.68 -14.109 -27.547 1 98.25 240 HIS A CA 1
ATOM 1902 C C . HIS A 1 240 ? 5.719 -15.125 -28.688 1 98.25 240 HIS A C 1
ATOM 1904 O O . HIS A 1 240 ? 6.332 -14.875 -29.719 1 98.25 240 HIS A O 1
ATOM 1910 N N . VAL A 1 241 ? 4.98 -16.266 -28.531 1 97.5 241 VAL A N 1
ATOM 1911 C CA . VAL A 1 241 ? 5.141 -17.297 -29.547 1 97.5 241 VAL A CA 1
ATOM 1912 C C . VAL A 1 241 ? 3.791 -17.625 -30.172 1 97.5 241 VAL A C 1
ATOM 1914 O O . VAL A 1 241 ? 3.725 -18.297 -31.203 1 97.5 241 VAL A O 1
ATOM 1917 N N . GLY A 1 242 ? 2.75 -17.188 -29.609 1 96.69 242 GLY A N 1
ATOM 1918 C CA . GLY A 1 242 ? 1.443 -17.406 -30.203 1 96.69 242 GLY A CA 1
ATOM 1919 C C . GLY A 1 242 ? 0.296 -17 -29.297 1 96.69 242 GLY A C 1
ATOM 1920 O O . GLY A 1 242 ? 0.49 -16.797 -28.094 1 96.69 242 GLY A O 1
ATOM 1921 N N . SER A 1 243 ? -0.88 -16.828 -29.938 1 96.88 243 SER A N 1
ATOM 1922 C CA . SER A 1 243 ? -2.105 -16.516 -29.203 1 96.88 243 SER A CA 1
ATOM 1923 C C . SER A 1 243 ? -3.295 -17.281 -29.781 1 96.88 243 SER A C 1
ATOM 1925 O O . SER A 1 243 ? -3.297 -17.656 -30.953 1 96.88 243 SER A O 1
ATOM 1927 N N . PHE A 1 244 ? -4.199 -17.625 -28.953 1 95.31 244 PHE A N 1
ATOM 1928 C CA . PHE A 1 244 ? -5.543 -18.078 -29.297 1 95.31 244 PHE A CA 1
ATOM 1929 C C . PHE A 1 244 ? -6.586 -17.406 -28.406 1 95.31 244 PHE A C 1
ATOM 1931 O O . PHE A 1 244 ? -6.633 -17.641 -27.203 1 95.31 244 PHE A O 1
ATOM 1938 N N . LEU A 1 245 ? -7.406 -16.562 -29.016 1 93.06 245 LEU A N 1
ATOM 1939 C CA . LEU A 1 245 ? -8.32 -15.695 -28.266 1 93.06 245 LEU A CA 1
ATOM 1940 C C . LEU A 1 245 ? -7.562 -14.859 -27.25 1 93.06 245 LEU A C 1
ATOM 1942 O O . LEU A 1 245 ? -6.691 -14.07 -27.609 1 93.06 245 LEU A O 1
ATOM 1946 N N . GLU A 1 246 ? -7.797 -15.039 -26 1 94.56 246 GLU A N 1
ATOM 1947 C CA . GLU A 1 246 ? -7.176 -14.195 -24.984 1 94.56 246 GLU A CA 1
ATOM 1948 C C . GLU A 1 246 ? -6.008 -14.906 -24.312 1 94.56 246 GLU A C 1
ATOM 1950 O O . GLU A 1 246 ? -5.426 -14.391 -23.359 1 94.56 246 GLU A O 1
ATOM 1955 N N . ASP A 1 247 ? -5.656 -16.078 -24.859 1 95.88 247 ASP A N 1
ATOM 1956 C CA . ASP A 1 247 ? -4.543 -16.844 -24.312 1 95.88 247 ASP A CA 1
ATOM 1957 C C . ASP A 1 247 ? -3.254 -16.562 -25.078 1 95.88 247 ASP A C 1
ATOM 1959 O O . ASP A 1 247 ? -3.203 -16.734 -26.297 1 95.88 247 ASP A O 1
ATOM 1963 N N . HIS A 1 248 ? -2.23 -16.125 -24.375 1 97.88 248 HIS A N 1
ATOM 1964 C CA . HIS A 1 248 ? -0.95 -15.789 -24.984 1 97.88 248 HIS A CA 1
ATOM 1965 C C . HIS A 1 248 ? 0.179 -16.625 -24.406 1 97.88 248 HIS A C 1
ATOM 1967 O O . HIS A 1 248 ? 0.276 -16.797 -23.188 1 97.88 248 HIS A O 1
ATOM 1973 N N . ILE A 1 249 ? 1.03 -17.156 -25.297 1 98.5 249 ILE A N 1
ATOM 1974 C CA . ILE A 1 249 ? 2.127 -18.016 -24.859 1 98.5 249 ILE A CA 1
ATOM 1975 C C . ILE A 1 249 ? 3.451 -17.266 -24.984 1 98.5 249 ILE A C 1
ATOM 1977 O O . ILE A 1 249 ? 3.715 -16.609 -26 1 98.5 249 ILE A O 1
ATOM 1981 N N . PHE A 1 250 ? 4.211 -17.328 -23.938 1 98.75 250 PHE A N 1
ATOM 1982 C CA . PHE A 1 250 ? 5.531 -16.703 -23.906 1 98.75 250 PHE A CA 1
ATOM 1983 C C . PHE A 1 250 ? 6.594 -17.734 -23.516 1 98.75 250 PHE A C 1
ATOM 1985 O O . PHE A 1 250 ? 6.332 -18.641 -22.719 1 98.75 250 PHE A O 1
ATOM 1992 N N . VAL A 1 251 ? 7.77 -17.562 -24.062 1 98.69 251 VAL A N 1
ATOM 1993 C CA . VAL A 1 251 ? 8.891 -18.438 -23.734 1 98.69 251 VAL A CA 1
ATOM 1994 C C . VAL A 1 251 ? 10.102 -17.609 -23.328 1 98.69 251 VAL A C 1
ATOM 1996 O O . VAL A 1 251 ? 10.352 -16.547 -23.906 1 98.69 251 VAL A O 1
ATOM 1999 N N . ASN A 1 252 ? 10.805 -18.031 -22.312 1 98.62 252 ASN A N 1
ATOM 2000 C CA . ASN A 1 252 ? 12.055 -17.375 -21.922 1 98.62 252 ASN A CA 1
ATOM 2001 C C . ASN A 1 252 ? 13.055 -17.328 -23.062 1 98.62 252 ASN A C 1
ATOM 2003 O O . ASN A 1 252 ? 13.375 -18.375 -23.656 1 98.62 252 ASN A O 1
ATOM 2007 N N . LYS A 1 253 ? 13.516 -16.203 -23.391 1 97 253 LYS A N 1
ATOM 2008 C CA . LYS A 1 253 ? 14.43 -16.031 -24.516 1 97 253 LYS A CA 1
ATOM 2009 C C . LYS A 1 253 ? 15.695 -16.859 -24.328 1 97 253 LYS A C 1
ATOM 2011 O O . LYS A 1 253 ? 16.344 -17.25 -25.312 1 97 253 LYS A O 1
ATOM 2016 N N . LYS A 1 254 ? 16.016 -17.188 -23.094 1 94.81 254 LYS A N 1
ATOM 2017 C CA . LYS A 1 254 ? 17.203 -17.984 -22.812 1 94.81 254 LYS A CA 1
ATOM 2018 C C . LYS A 1 254 ? 17 -19.453 -23.219 1 94.81 254 LYS A C 1
ATOM 2020 O O . LYS A 1 254 ? 17.969 -20.203 -23.312 1 94.81 254 LYS A O 1
ATOM 2025 N N . ASN A 1 255 ? 15.773 -19.844 -23.344 1 87.5 255 ASN A N 1
ATOM 2026 C CA . ASN A 1 255 ? 15.461 -21.234 -23.656 1 87.5 255 ASN A CA 1
ATOM 2027 C C . ASN A 1 255 ? 15.164 -21.438 -25.125 1 87.5 255 ASN A C 1
ATOM 2029 O O . ASN A 1 255 ? 14.672 -22.484 -25.531 1 87.5 255 ASN A O 1
ATOM 2033 N N . ILE A 1 256 ? 15.273 -20.344 -25.891 1 75.62 256 ILE A N 1
ATOM 2034 C CA . ILE A 1 256 ? 15.086 -20.438 -27.344 1 75.62 256 ILE A CA 1
ATOM 2035 C C . ILE A 1 256 ? 16.422 -20.688 -28.031 1 75.62 256 ILE A C 1
ATOM 2037 O O . ILE A 1 256 ? 17.438 -20.094 -27.641 1 75.62 256 ILE A O 1
ATOM 2041 N N . MET B 1 1 ? 34.906 28.859 28.547 1 24.14 1 MET B N 1
ATOM 2042 C CA . MET B 1 1 ? 34.219 27.625 28.875 1 24.14 1 MET B CA 1
ATOM 2043 C C . MET B 1 1 ? 33.406 27.125 27.688 1 24.14 1 MET B C 1
ATOM 2045 O O . MET B 1 1 ? 32.531 27.828 27.188 1 24.14 1 MET B O 1
ATOM 2049 N N . MET B 1 2 ? 34.031 26.281 26.812 1 25.42 2 MET B N 1
ATOM 2050 C CA . MET B 1 2 ? 33.531 25.75 25.562 1 25.42 2 MET B CA 1
ATOM 2051 C C . MET B 1 2 ? 32.281 24.891 25.781 1 25.42 2 MET B C 1
ATOM 2053 O O . MET B 1 2 ? 32.312 23.984 26.609 1 25.42 2 MET B O 1
ATOM 2057 N N . CYS B 1 3 ? 31.078 25.438 25.703 1 24.52 3 CYS B N 1
ATOM 2058 C CA . CYS B 1 3 ? 29.781 24.797 25.812 1 24.52 3 CYS B CA 1
ATOM 2059 C C . CYS B 1 3 ? 29.656 23.625 24.859 1 24.52 3 CYS B C 1
ATOM 2061 O O . CYS B 1 3 ? 29.688 23.812 23.641 1 24.52 3 CYS B O 1
ATOM 2063 N N . THR B 1 4 ? 30.359 22.531 25.094 1 24.39 4 THR B N 1
ATOM 2064 C CA . THR B 1 4 ? 30.219 21.328 24.281 1 24.39 4 THR B CA 1
ATOM 2065 C C . THR B 1 4 ? 28.781 20.828 24.328 1 24.39 4 THR B C 1
ATOM 2067 O O . THR B 1 4 ? 28.25 20.5 25.391 1 24.39 4 THR B O 1
ATOM 2070 N N . ALA B 1 5 ? 27.906 21.344 23.578 1 22.64 5 ALA B N 1
ATOM 2071 C CA . ALA B 1 5 ? 26.547 20.828 23.453 1 22.64 5 ALA B CA 1
ATOM 2072 C C . ALA B 1 5 ? 26.547 19.359 23.031 1 22.64 5 ALA B C 1
ATOM 2074 O O . ALA B 1 5 ? 27.094 19.016 21.984 1 22.64 5 ALA B O 1
ATOM 2075 N N . ALA B 1 6 ? 26.672 18.484 24.016 1 22.48 6 ALA B N 1
ATOM 2076 C CA . ALA B 1 6 ? 26.531 17.047 23.734 1 22.48 6 ALA B CA 1
ATOM 2077 C C . ALA B 1 6 ? 25.188 16.75 23.047 1 22.48 6 ALA B C 1
ATOM 2079 O O . ALA B 1 6 ? 24.141 17.188 23.516 1 22.48 6 ALA B O 1
ATOM 2080 N N . VAL B 1 7 ? 25.172 16.859 21.797 1 22.83 7 VAL B N 1
ATOM 2081 C CA . VAL B 1 7 ? 24 16.359 21.078 1 22.83 7 VAL B CA 1
ATOM 2082 C C . VAL B 1 7 ? 23.703 14.922 21.484 1 22.83 7 VAL B C 1
ATOM 2084 O O . VAL B 1 7 ? 24.562 14.047 21.359 1 22.83 7 VAL B O 1
ATOM 2087 N N . VAL B 1 8 ? 22.984 14.781 22.547 1 23.75 8 VAL B N 1
ATOM 2088 C CA . VAL B 1 8 ? 22.516 13.438 22.891 1 23.75 8 VAL B CA 1
ATOM 2089 C C . VAL B 1 8 ? 21.719 12.852 21.734 1 23.75 8 VAL B C 1
ATOM 2091 O O . VAL B 1 8 ? 20.688 13.398 21.344 1 23.75 8 VAL B O 1
ATOM 2094 N N . VAL B 1 9 ? 22.375 12.367 20.75 1 23.69 9 VAL B N 1
ATOM 2095 C CA . VAL B 1 9 ? 21.672 11.531 19.781 1 23.69 9 VAL B CA 1
ATOM 2096 C C . VAL B 1 9 ? 21 10.359 20.5 1 23.69 9 VAL B C 1
ATOM 2098 O O . VAL B 1 9 ? 21.672 9.539 21.125 1 23.69 9 VAL B O 1
ATOM 2101 N N . VAL B 1 10 ? 19.922 10.633 21.062 1 25 10 VAL B N 1
ATOM 2102 C CA . VAL B 1 10 ? 19.188 9.484 21.578 1 25 10 VAL B CA 1
ATOM 2103 C C . VAL B 1 10 ? 19.031 8.438 20.469 1 25 10 VAL B C 1
ATOM 2105 O O . VAL B 1 10 ? 18.375 8.68 19.453 1 25 10 VAL B O 1
ATOM 2108 N N . VAL B 1 11 ? 20.109 7.844 20.219 1 25.67 11 VAL B N 1
ATOM 2109 C CA . VAL B 1 11 ? 19.938 6.645 19.406 1 25.67 11 VAL B CA 1
ATOM 2110 C C . VAL B 1 11 ? 18.984 5.684 20.125 1 25.67 11 VAL B C 1
ATOM 2112 O O . VAL B 1 11 ? 19.297 5.18 21.203 1 25.67 11 VAL B O 1
ATOM 2115 N N . THR B 1 12 ? 17.797 5.988 20.141 1 26.59 12 THR B N 1
ATOM 2116 C CA . THR B 1 12 ? 16.938 4.902 20.625 1 26.59 12 THR B CA 1
ATOM 2117 C C . THR B 1 12 ? 17.312 3.586 19.938 1 26.59 12 THR B C 1
ATOM 2119 O O . THR B 1 12 ? 17.266 3.473 18.719 1 26.59 12 THR B O 1
ATOM 2122 N N . VAL B 1 13 ? 18.438 3.162 20.344 1 28.56 13 VAL B N 1
ATOM 2123 C CA . VAL B 1 13 ? 18.703 1.775 19.984 1 28.56 13 VAL B CA 1
ATOM 2124 C C . VAL B 1 13 ? 17.438 0.939 20.156 1 28.56 13 VAL B C 1
ATOM 2126 O O . VAL B 1 13 ? 16.906 0.849 21.266 1 28.56 13 VAL B O 1
ATOM 2129 N N . SER B 1 14 ? 16.625 1.021 19.219 1 31.33 14 SER B N 1
ATOM 2130 C CA . SER B 1 14 ? 15.508 0.084 19.266 1 31.33 14 SER B CA 1
ATOM 2131 C C . SER B 1 14 ? 15.938 -1.26 19.844 1 31.33 14 SER B C 1
ATOM 2133 O O . SER B 1 14 ? 16.938 -1.837 19.406 1 31.33 14 SER B O 1
ATOM 2135 N N . CYS B 1 15 ? 16.031 -1.265 21.141 1 32.31 15 CYS B N 1
ATOM 2136 C CA . CYS B 1 15 ? 16.094 -2.576 21.781 1 32.31 15 CYS B CA 1
ATOM 2137 C C . CYS B 1 15 ? 15.5 -3.65 20.875 1 32.31 15 CYS B C 1
ATOM 2139 O O . CYS B 1 15 ? 14.305 -3.635 20.594 1 32.31 15 CYS B O 1
ATOM 2141 N N . LEU B 1 16 ? 16.109 -3.98 19.859 1 36.38 16 LEU B N 1
ATOM 2142 C CA . LEU B 1 16 ? 15.734 -5.242 19.219 1 36.38 16 LEU B CA 1
ATOM 2143 C C . LEU B 1 16 ? 15.344 -6.277 20.266 1 36.38 16 LEU B C 1
ATOM 2145 O O . LEU B 1 16 ? 16.219 -6.941 20.844 1 36.38 16 LEU B O 1
ATOM 2149 N N . ALA B 1 17 ? 14.766 -5.859 21.375 1 38.34 17 ALA B N 1
ATOM 2150 C CA . ALA B 1 17 ? 14.148 -6.926 22.156 1 38.34 17 ALA B CA 1
ATOM 2151 C C . ALA B 1 17 ? 13.703 -8.078 21.25 1 38.34 17 ALA B C 1
ATOM 2153 O O . ALA B 1 17 ? 13.25 -7.855 20.125 1 38.34 17 ALA B O 1
ATOM 2154 N N . MET B 1 18 ? 14.336 -9.125 21.312 1 49.12 18 MET B N 1
ATOM 2155 C CA . MET B 1 18 ? 13.969 -10.414 20.734 1 49.12 18 MET B CA 1
ATOM 2156 C C . MET B 1 18 ? 12.453 -10.586 20.703 1 49.12 18 MET B C 1
ATOM 2158 O O . MET B 1 18 ? 11.828 -10.789 21.75 1 49.12 18 MET B O 1
ATOM 2162 N N . TYR B 1 19 ? 11.852 -9.602 19.922 1 59.88 19 TYR B N 1
ATOM 2163 C CA . TYR B 1 19 ? 10.422 -9.914 19.859 1 59.88 19 TYR B CA 1
ATOM 2164 C C . TYR B 1 19 ? 10.203 -11.414 19.719 1 59.88 19 TYR B C 1
ATOM 2166 O O . TYR B 1 19 ? 10.992 -12.109 19.078 1 59.88 19 TYR B O 1
ATOM 2174 N N . THR B 1 20 ? 9.344 -11.781 20.578 1 78.56 20 THR B N 1
ATOM 2175 C CA . THR B 1 20 ? 9.023 -13.203 20.641 1 78.56 20 THR B CA 1
ATOM 2176 C C . THR B 1 20 ? 8.414 -13.672 19.328 1 78.56 20 THR B C 1
ATOM 2178 O O . THR B 1 20 ? 8.031 -12.852 18.484 1 78.56 20 THR B O 1
ATOM 2181 N N . GLN B 1 21 ? 8.656 -14.844 19.031 1 84.62 21 GLN B N 1
ATOM 2182 C CA . GLN B 1 21 ? 7.984 -15.492 17.922 1 84.62 21 GLN B CA 1
ATOM 2183 C C . GLN B 1 21 ? 6.504 -15.125 17.891 1 84.62 21 GLN B C 1
ATOM 2185 O O . GLN B 1 21 ? 5.914 -15.008 16.812 1 84.62 21 GLN B O 1
ATOM 2190 N N . ASP B 1 22 ? 6.086 -14.789 19.016 1 85.25 22 ASP B N 1
ATOM 2191 C CA . ASP B 1 22 ? 4.68 -14.414 19.109 1 85.25 22 ASP B CA 1
ATOM 2192 C C . ASP B 1 22 ? 4.426 -13.055 18.469 1 85.25 22 ASP B C 1
ATOM 2194 O O . ASP B 1 22 ? 3.42 -12.867 17.781 1 85.25 22 ASP B O 1
ATOM 2198 N N . CYS B 1 23 ? 5.348 -12.125 18.734 1 88.75 23 CYS B N 1
ATOM 2199 C CA . CYS B 1 23 ? 5.172 -10.789 18.172 1 88.75 23 CYS B CA 1
ATOM 2200 C C . CYS B 1 23 ? 5.336 -10.805 16.656 1 88.75 23 CYS B C 1
ATOM 2202 O O . CYS B 1 23 ? 4.637 -10.078 15.953 1 88.75 23 CYS B O 1
ATOM 2204 N N . ILE B 1 24 ? 6.199 -11.625 16.25 1 90.38 24 ILE B N 1
ATOM 2205 C CA . ILE B 1 24 ? 6.402 -11.766 14.805 1 90.38 24 ILE B CA 1
ATOM 2206 C C . ILE B 1 24 ? 5.141 -12.336 14.164 1 90.38 24 ILE B C 1
ATOM 2208 O O . ILE B 1 24 ? 4.672 -11.82 13.141 1 90.38 24 ILE B O 1
ATOM 2212 N N . SER B 1 25 ? 4.602 -13.383 14.719 1 88.75 25 SER B N 1
ATOM 2213 C CA . SER B 1 25 ? 3.373 -13.992 14.219 1 88.75 25 SER B CA 1
ATOM 2214 C C . SER B 1 25 ? 2.223 -12.992 14.211 1 88.75 25 SER B C 1
ATOM 2216 O O . SER B 1 25 ? 1.433 -12.961 13.266 1 88.75 25 SER B O 1
ATOM 2218 N N . TYR B 1 26 ? 2.221 -12.203 15.305 1 90.12 26 TYR B N 1
ATOM 2219 C CA . TYR B 1 26 ? 1.2 -11.164 15.398 1 90.12 26 TYR B CA 1
ATOM 2220 C C . TYR B 1 26 ? 1.319 -10.18 14.234 1 90.12 26 TYR B C 1
ATOM 2222 O O . TYR B 1 26 ? 0.321 -9.844 13.594 1 90.12 26 TYR B O 1
ATOM 2230 N N . HIS B 1 27 ? 2.49 -9.734 13.953 1 93 27 HIS B N 1
ATOM 2231 C CA . HIS B 1 27 ? 2.732 -8.789 12.875 1 93 27 HIS B CA 1
ATOM 2232 C C . HIS B 1 27 ? 2.318 -9.367 11.531 1 93 27 HIS B C 1
ATOM 2234 O O . HIS B 1 27 ? 1.671 -8.688 10.727 1 93 27 HIS B O 1
ATOM 2240 N N . VAL B 1 28 ? 2.645 -10.609 11.273 1 92.75 28 VAL B N 1
ATOM 2241 C CA . VAL B 1 28 ? 2.291 -11.25 10.008 1 92.75 28 VAL B CA 1
ATOM 2242 C C . VAL B 1 28 ? 0.773 -11.336 9.875 1 92.75 28 VAL B C 1
ATOM 2244 O O . VAL B 1 2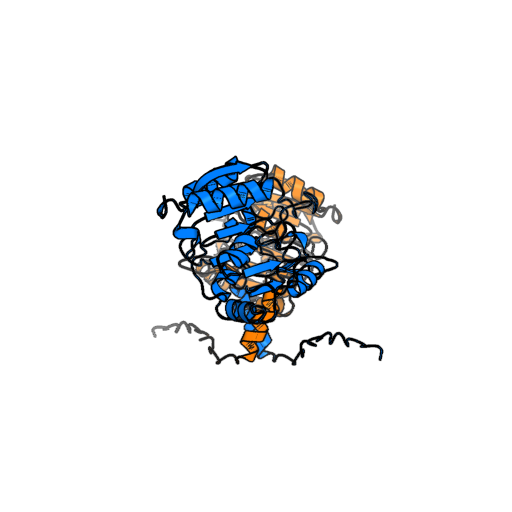8 ? 0.207 -10.93 8.859 1 92.75 28 VAL B O 1
ATOM 2247 N N . GLU B 1 29 ? 0.157 -11.82 10.883 1 91.62 29 GLU B N 1
ATOM 2248 C CA . GLU B 1 29 ? -1.295 -11.969 10.867 1 91.62 29 GLU B CA 1
ATOM 2249 C C . GLU B 1 29 ? -1.984 -10.641 10.57 1 91.62 29 GLU B C 1
ATOM 2251 O O . GLU B 1 29 ? -2.914 -10.586 9.758 1 91.62 29 GLU B O 1
ATOM 2256 N N . ARG B 1 30 ? -1.479 -9.586 11.234 1 93 30 ARG B N 1
ATOM 2257 C CA . ARG B 1 30 ? -2.062 -8.266 11.008 1 93 30 ARG B CA 1
ATOM 2258 C C . ARG B 1 30 ? -1.784 -7.789 9.586 1 93 30 ARG B C 1
ATOM 2260 O O . ARG B 1 30 ? -2.641 -7.164 8.953 1 93 30 ARG B O 1
ATOM 2267 N N . SER B 1 31 ? -0.657 -8.102 9.094 1 94.5 31 SER B N 1
ATOM 2268 C CA . SER B 1 31 ? -0.219 -7.625 7.785 1 94.5 31 SER B CA 1
ATOM 2269 C C . SER B 1 31 ? -0.986 -8.312 6.66 1 94.5 31 SER B C 1
ATOM 2271 O O . SER B 1 31 ? -1.031 -7.812 5.535 1 94.5 31 SER B O 1
ATOM 2273 N N . LEU B 1 32 ? -1.543 -9.508 6.941 1 93.44 32 LEU B N 1
ATOM 2274 C CA . LEU B 1 32 ? -2.303 -10.242 5.934 1 93.44 32 LEU B CA 1
ATOM 2275 C C . LEU B 1 32 ? -3.527 -9.445 5.492 1 93.44 32 LEU B C 1
ATOM 2277 O O . LEU B 1 32 ? -4.039 -9.648 4.391 1 93.44 32 LEU B O 1
ATOM 2281 N N . GLN B 1 33 ? -3.906 -8.516 6.359 1 92.69 33 GLN B N 1
ATOM 2282 C CA . GLN B 1 33 ? -5.07 -7.691 6.047 1 92.69 33 GLN B CA 1
ATOM 2283 C C . GLN B 1 33 ? -4.699 -6.547 5.109 1 92.69 33 GLN B C 1
ATOM 2285 O O . GLN B 1 33 ? -5.574 -5.898 4.535 1 92.69 33 GLN B O 1
ATOM 2290 N N . GLY B 1 34 ? -3.447 -6.352 4.926 1 94.12 34 GLY B N 1
ATOM 2291 C CA . GLY B 1 34 ? -2.953 -5.18 4.223 1 94.12 34 GLY B CA 1
ATOM 2292 C C . GLY B 1 34 ? -2.172 -4.23 5.113 1 94.12 34 GLY B C 1
ATOM 2293 O O . GLY B 1 34 ? -1.903 -4.543 6.273 1 94.12 34 GLY B O 1
ATOM 2294 N N . PRO B 1 35 ? -1.839 -3.107 4.551 1 95.62 35 PRO B N 1
ATOM 2295 C CA . PRO B 1 35 ? -1.108 -2.129 5.363 1 95.62 35 PRO B CA 1
ATOM 2296 C C . PRO B 1 35 ? -1.926 -1.613 6.543 1 95.62 35 PRO B C 1
ATOM 2298 O O . PRO B 1 35 ? -3.158 -1.606 6.492 1 95.62 35 PRO B O 1
ATOM 2301 N N . ILE B 1 36 ? -1.218 -1.247 7.574 1 95.31 36 ILE B N 1
ATOM 2302 C CA . ILE B 1 36 ? -1.901 -0.669 8.727 1 95.31 36 ILE B CA 1
ATOM 2303 C C . ILE B 1 36 ? -2.719 0.543 8.289 1 95.31 36 ILE B C 1
ATOM 2305 O O . ILE B 1 36 ? -2.201 1.438 7.617 1 95.31 36 ILE B O 1
ATOM 2309 N N . PRO B 1 37 ? -3.939 0.564 8.562 1 95.88 37 PRO B N 1
ATOM 2310 C CA . PRO B 1 37 ? -4.777 1.666 8.086 1 95.88 37 PRO B CA 1
ATOM 2311 C C . PRO B 1 37 ? -4.477 2.984 8.789 1 95.88 37 PRO B C 1
ATOM 2313 O O . PRO B 1 37 ? -4 2.984 9.93 1 95.88 37 PRO B O 1
ATOM 2316 N N . GLN B 1 38 ? -4.816 4.105 8.242 1 97.94 38 GLN B N 1
ATOM 2317 C CA . GLN B 1 38 ? -4.465 5.438 8.727 1 97.94 38 GLN B CA 1
ATOM 2318 C C . GLN B 1 38 ? -5.262 5.801 9.977 1 97.94 38 GLN B C 1
ATOM 2320 O O . GLN B 1 38 ? -4.926 6.758 10.672 1 97.94 38 GLN B O 1
ATOM 2325 N N . ASP B 1 39 ? -6.34 5.094 10.242 1 97.38 39 ASP B N 1
ATOM 2326 C CA . ASP B 1 39 ? -7.129 5.383 11.438 1 97.38 39 ASP B CA 1
ATOM 2327 C C . ASP B 1 39 ? -6.844 4.363 12.547 1 97.38 39 ASP B C 1
ATOM 2329 O O . ASP B 1 39 ? -7.586 4.285 13.523 1 97.38 39 ASP B O 1
ATOM 2333 N N . ASP B 1 40 ? -5.801 3.477 12.336 1 97.25 40 ASP B N 1
ATOM 2334 C CA . ASP B 1 40 ? -5.43 2.537 13.391 1 97.25 40 ASP B CA 1
ATOM 2335 C C . ASP B 1 40 ? -5.086 3.271 14.688 1 97.25 40 ASP B C 1
ATOM 2337 O O . ASP B 1 40 ? -4.23 4.156 14.695 1 97.25 40 ASP B O 1
ATOM 2341 N N . PRO B 1 41 ? -5.734 2.91 15.758 1 97 41 PRO B N 1
ATOM 2342 C CA . PRO B 1 41 ? -5.547 3.662 17 1 97 41 PRO B CA 1
ATOM 2343 C C . PRO B 1 41 ? -4.105 3.617 17.5 1 97 41 PRO B C 1
ATOM 2345 O O . PRO B 1 41 ? -3.631 4.574 18.125 1 97 41 PRO B O 1
ATOM 2348 N N . HIS B 1 42 ? -3.41 2.547 17.266 1 95.44 42 HIS B N 1
ATOM 2349 C CA . HIS B 1 42 ? -2.039 2.434 17.75 1 95.44 42 HIS B CA 1
ATOM 2350 C C . HIS B 1 42 ? -1.077 3.236 16.875 1 95.44 42 HIS B C 1
ATOM 2352 O O . HIS B 1 42 ? -0.082 3.768 17.375 1 95.44 42 HIS B O 1
ATOM 2358 N N . LEU B 1 43 ? -1.376 3.316 15.594 1 97.06 43 LEU B N 1
ATOM 2359 C CA . LEU B 1 43 ? -0.62 4.215 14.727 1 97.06 43 LEU B CA 1
ATOM 2360 C C . LEU B 1 43 ? -0.812 5.668 15.148 1 97.06 43 LEU B C 1
ATOM 2362 O O . LEU B 1 43 ? 0.158 6.422 15.25 1 97.06 43 LEU B O 1
ATOM 2366 N N . ILE B 1 44 ? -2.061 6.059 15.414 1 98.31 44 ILE B N 1
ATOM 2367 C CA . ILE B 1 44 ? -2.391 7.41 15.844 1 98.31 44 ILE B CA 1
ATOM 2368 C C . ILE B 1 44 ? -1.656 7.734 17.141 1 98.31 44 ILE B C 1
ATOM 2370 O O . ILE B 1 44 ? -1.104 8.828 17.297 1 98.31 44 ILE B O 1
ATOM 2374 N N . GLN B 1 45 ? -1.624 6.773 18.031 1 96.44 45 GLN B N 1
ATOM 2375 C CA . GLN B 1 45 ? -0.925 6.969 19.297 1 96.44 45 GLN B CA 1
ATOM 2376 C C . GLN B 1 45 ? 0.572 7.16 19.078 1 96.44 45 GLN B C 1
ATOM 2378 O O . GLN B 1 45 ? 1.205 7.977 19.75 1 96.44 45 GLN B O 1
ATOM 2383 N N . TRP B 1 46 ? 1.129 6.371 18.219 1 94.88 46 TRP B N 1
ATOM 2384 C CA . TRP B 1 46 ? 2.543 6.547 17.906 1 94.88 46 TRP B CA 1
ATOM 2385 C C . TRP B 1 46 ? 2.812 7.949 17.375 1 94.88 46 TRP B C 1
ATOM 2387 O O . TRP B 1 46 ? 3.748 8.625 17.812 1 94.88 46 TRP B O 1
ATOM 2397 N N . VAL B 1 47 ? 1.981 8.406 16.438 1 98.06 47 VAL B N 1
ATOM 2398 C CA . VAL B 1 47 ? 2.162 9.734 15.852 1 98.06 47 VAL B CA 1
ATOM 2399 C C . VAL B 1 47 ? 2.045 10.797 16.938 1 98.06 47 VAL B C 1
ATOM 2401 O O . VAL B 1 47 ? 2.838 11.742 16.984 1 98.06 47 VAL B O 1
ATOM 2404 N N . ARG B 1 48 ? 1.07 10.641 17.766 1 97.69 48 ARG B N 1
ATOM 2405 C CA . ARG B 1 48 ? 0.889 11.57 18.875 1 97.69 48 ARG B CA 1
ATOM 2406 C C . ARG B 1 48 ? 2.158 11.672 19.719 1 97.69 48 ARG B C 1
ATOM 2408 O O . ARG B 1 48 ? 2.537 12.766 20.141 1 97.69 48 ARG B O 1
ATOM 2415 N N . SER B 1 49 ? 2.793 10.547 19.891 1 95.88 49 SER B N 1
ATOM 2416 C CA . SER B 1 49 ? 3.998 10.523 20.719 1 95.88 49 SER B CA 1
ATOM 2417 C C . SER B 1 49 ? 5.152 11.242 20.031 1 95.88 49 SER B C 1
ATOM 2419 O O . SER B 1 49 ? 6.148 11.578 20.672 1 95.88 49 SER B O 1
ATOM 2421 N N . GLN B 1 50 ? 5.059 11.5 18.719 1 96.19 50 GLN B N 1
ATOM 2422 C CA . GLN B 1 50 ? 6.109 12.164 17.953 1 96.19 50 GLN B CA 1
ATOM 2423 C C . GLN B 1 50 ? 5.922 13.68 17.969 1 96.19 50 GLN B C 1
ATOM 2425 O O . GLN B 1 50 ? 6.801 14.422 17.531 1 96.19 50 GLN B O 1
ATOM 2430 N N . LEU B 1 51 ? 4.801 14.188 18.469 1 97.44 51 LEU B N 1
ATOM 2431 C CA . LEU B 1 51 ? 4.508 15.617 18.469 1 97.44 51 LEU B CA 1
ATOM 2432 C C . LEU B 1 51 ? 5.406 16.344 19.469 1 97.44 51 LEU B C 1
ATOM 2434 O O . LEU B 1 51 ? 5.574 15.906 20.594 1 97.44 51 LEU B O 1
ATOM 2438 N N . VAL B 1 52 ? 6.035 17.406 19 1 97.88 52 VAL B N 1
ATOM 2439 C CA . VAL B 1 52 ? 6.723 18.344 19.891 1 97.88 52 VAL B CA 1
ATOM 2440 C C . VAL B 1 52 ? 5.742 19.391 20.406 1 97.88 52 VAL B C 1
ATOM 2442 O O . VAL B 1 52 ? 5.09 20.078 19.609 1 97.88 52 VAL B O 1
ATOM 2445 N N . PRO B 1 53 ? 5.617 19.484 21.625 1 97.12 53 PRO B N 1
ATOM 2446 C CA . PRO B 1 53 ? 4.641 20.438 22.172 1 97.12 53 PRO B CA 1
ATOM 2447 C C . PRO B 1 53 ? 5.039 21.891 21.938 1 97.12 53 PRO B C 1
ATOM 2449 O O . PRO B 1 53 ? 6.203 22.172 21.641 1 97.12 53 PRO B O 1
ATOM 2452 N N . PRO B 1 54 ? 4.078 22.797 22.047 1 97.88 54 PRO B N 1
ATOM 2453 C CA . PRO B 1 54 ? 4.379 24.219 21.938 1 97.88 54 PRO B CA 1
ATOM 2454 C C . PRO B 1 54 ? 5.457 24.672 22.922 1 97.88 54 PRO B C 1
ATOM 2456 O O . PRO B 1 54 ? 5.5 24.203 24.062 1 97.88 54 PRO B O 1
ATOM 2459 N N . SER B 1 55 ? 6.293 25.594 22.438 1 96.62 55 SER B N 1
ATOM 2460 C CA . SER B 1 55 ? 7.352 26.125 23.297 1 96.62 55 SER B CA 1
ATOM 2461 C C . SER B 1 55 ? 6.781 27.016 24.391 1 96.62 55 SER B C 1
ATOM 2463 O O . SER B 1 55 ? 5.848 27.781 24.156 1 96.62 55 SER B O 1
ATOM 2465 N N . ARG B 1 56 ? 7.375 26.906 25.531 1 95.56 56 ARG B N 1
ATOM 2466 C CA . ARG B 1 56 ? 7 27.781 26.641 1 95.56 56 ARG B CA 1
ATOM 2467 C C . ARG B 1 56 ? 7.918 28.984 26.703 1 95.56 56 ARG B C 1
ATOM 2469 O O . ARG B 1 56 ? 7.695 29.891 27.516 1 95.56 56 ARG B O 1
ATOM 2476 N N . HIS B 1 57 ? 8.922 29.078 25.906 1 95 57 HIS B N 1
ATOM 2477 C CA . HIS B 1 57 ? 9.875 30.188 25.859 1 95 57 HIS B CA 1
ATOM 2478 C C . HIS B 1 57 ? 9.422 31.25 24.859 1 95 57 HIS B C 1
ATOM 2480 O O . HIS B 1 57 ? 8.594 30.984 23.984 1 95 57 HIS B O 1
ATOM 2486 N N . PRO B 1 58 ? 9.969 32.469 25.016 1 95.5 58 PRO B N 1
ATOM 2487 C CA . PRO B 1 58 ? 9.625 33.5 24.047 1 95.5 58 PRO B CA 1
ATOM 2488 C C . PRO B 1 58 ? 10.039 33.125 22.625 1 95.5 58 PRO B C 1
ATOM 2490 O O . PRO B 1 58 ? 11.031 32.438 22.422 1 95.5 58 PRO B O 1
ATOM 2493 N N . TYR B 1 59 ? 9.273 33.594 21.688 1 95.75 59 TYR B N 1
ATOM 2494 C CA . TYR B 1 59 ? 9.594 33.344 20.281 1 95.75 59 TYR B CA 1
ATOM 2495 C C . TYR B 1 59 ? 11.047 33.719 19.984 1 95.75 59 TYR B C 1
ATOM 2497 O O . TYR B 1 59 ? 11.594 34.625 20.578 1 95.75 59 TYR B O 1
ATOM 2505 N N . ASN B 1 60 ? 11.742 32.938 19.156 1 94.06 60 ASN B N 1
ATOM 2506 C CA . ASN B 1 60 ? 13.062 33.25 18.625 1 94.06 60 ASN B CA 1
ATOM 2507 C C . ASN B 1 60 ? 13 33.562 17.141 1 94.06 60 ASN B C 1
ATOM 2509 O O . ASN B 1 60 ? 13.539 32.812 16.312 1 94.06 60 ASN B O 1
ATOM 2513 N N . LEU B 1 61 ? 12.312 34.688 16.859 1 92.69 61 LEU B N 1
ATOM 2514 C CA . LEU B 1 61 ? 12.078 35.062 15.469 1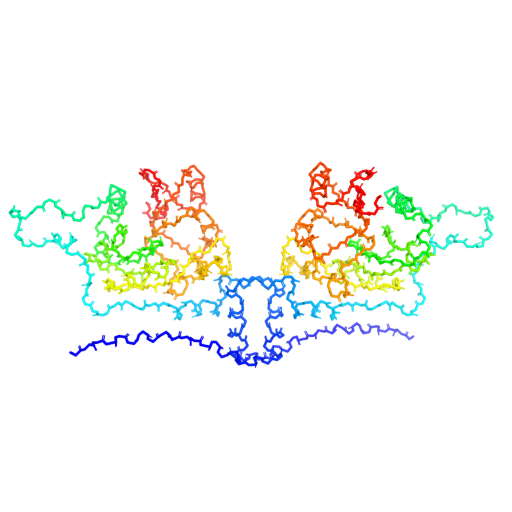 92.69 61 LEU B CA 1
ATOM 2515 C C . LEU B 1 61 ? 13.109 36.062 15 1 92.69 61 LEU B C 1
ATOM 2517 O O . LEU B 1 61 ? 13.633 36.844 15.805 1 92.69 61 LEU B O 1
ATOM 2521 N N . SER B 1 62 ? 13.57 35.969 13.938 1 79.69 62 SER B N 1
ATOM 2522 C CA . SER B 1 62 ? 14.508 36.938 13.383 1 79.69 62 SER B CA 1
ATOM 2523 C C . SER B 1 62 ? 13.867 38.312 13.227 1 79.69 62 SER B C 1
ATOM 2525 O O . SER B 1 62 ? 12.648 38.406 13.102 1 79.69 62 SER B O 1
ATOM 2527 N N . LEU B 1 63 ? 14.18 39.375 13.969 1 55.97 63 LEU B N 1
ATOM 2528 C CA . LEU B 1 63 ? 13.773 40.781 14.086 1 55.97 63 LEU B CA 1
ATOM 2529 C C . LEU B 1 63 ? 12.969 41.219 12.867 1 55.97 63 LEU B C 1
ATOM 2531 O O . LEU B 1 63 ? 12.305 42.25 12.898 1 55.97 63 LEU B O 1
ATOM 2535 N N . LEU B 1 64 ? 12.969 40.656 11.812 1 45.94 64 LEU B N 1
ATOM 2536 C CA . LEU B 1 64 ? 12.289 41.312 10.711 1 45.94 64 LEU B CA 1
ATOM 2537 C C . LEU B 1 64 ? 10.781 41.312 10.922 1 45.94 64 LEU B C 1
ATOM 2539 O O . LEU B 1 64 ? 10.078 42.219 10.453 1 45.94 64 LEU B O 1
ATOM 2543 N N . MET B 1 65 ? 10.188 40.469 11.742 1 41.75 65 MET B N 1
ATOM 2544 C CA . MET B 1 65 ? 8.727 40.438 11.805 1 41.75 65 MET B CA 1
ATOM 2545 C C . MET B 1 65 ? 8.211 41.312 12.938 1 41.75 65 MET B C 1
ATOM 2547 O O . MET B 1 65 ? 7.004 41.344 13.203 1 41.75 65 MET B O 1
ATOM 2551 N N . SER B 1 66 ? 9.031 41.812 13.953 1 35.72 66 SER B N 1
ATOM 2552 C CA . SER B 1 66 ? 8.422 42.656 14.992 1 35.72 66 SER B CA 1
ATOM 2553 C C . SER B 1 66 ? 7.875 43.938 14.422 1 35.72 66 SER B C 1
ATOM 2555 O O . SER B 1 66 ? 8.602 44.938 14.297 1 35.72 66 SER B O 1
ATOM 2557 N N . GLY B 1 67 ? 7.395 44.094 13.289 1 34.47 67 GLY B N 1
ATOM 2558 C CA . GLY B 1 67 ? 6.75 45.312 12.859 1 34.47 67 GLY B CA 1
ATOM 2559 C C . GLY B 1 67 ? 5.812 45.875 13.898 1 34.47 67 GLY B C 1
ATOM 2560 O O . GLY B 1 67 ? 5.078 46.844 13.625 1 34.47 67 GLY B O 1
ATOM 2561 N N . LEU B 1 68 ? 5.328 45.219 14.875 1 34.44 68 LEU B N 1
ATOM 2562 C CA . LEU B 1 68 ? 4.113 45.844 15.375 1 34.44 68 LEU B CA 1
ATOM 2563 C C . LEU B 1 68 ? 4.43 47.188 16.031 1 34.44 68 LEU B C 1
ATOM 2565 O O . LEU B 1 68 ? 3.781 48.188 15.75 1 34.44 68 LEU B O 1
ATOM 2569 N N . HIS B 1 69 ? 4.781 47.5 17.359 1 30.52 69 HIS B N 1
ATOM 2570 C CA . HIS B 1 69 ? 4.406 48.719 18.047 1 30.52 69 HIS B CA 1
ATOM 2571 C C . HIS B 1 69 ? 5.375 49.844 17.719 1 30.52 69 HIS B C 1
ATOM 2573 O O . HIS B 1 69 ? 5 51.031 17.734 1 30.52 69 HIS B O 1
ATOM 2579 N N . GLN B 1 70 ? 6.66 49.969 18.125 1 31.81 70 GLN B N 1
ATOM 2580 C CA . GLN B 1 70 ? 7.164 51.312 18.391 1 31.81 70 GLN B CA 1
ATOM 2581 C C . GLN B 1 70 ? 7.168 52.156 17.125 1 31.81 70 GLN B C 1
ATOM 2583 O O . GLN B 1 70 ? 7.098 51.594 16.016 1 31.81 70 GLN B O 1
ATOM 2588 N N . GLU B 1 71 ? 8 53.5 17.125 1 32.5 71 GLU B N 1
ATOM 2589 C CA . GLU B 1 71 ? 8.273 54.75 16.391 1 32.5 71 GLU B CA 1
ATOM 2590 C C . GLU B 1 71 ? 8.695 54.438 14.953 1 32.5 71 GLU B C 1
ATOM 2592 O O . GLU B 1 71 ? 9.656 53.719 14.719 1 32.5 71 GLU B O 1
ATOM 2597 N N . ALA B 1 72 ? 7.867 54.562 13.914 1 32.47 72 ALA B N 1
ATOM 2598 C CA . ALA B 1 72 ? 7.816 54.812 12.477 1 32.47 72 ALA B CA 1
ATOM 2599 C C . ALA B 1 72 ? 8.914 55.781 12.062 1 32.47 72 ALA B C 1
ATOM 2601 O O . ALA B 1 72 ? 8.742 56.562 11.109 1 32.47 72 ALA B O 1
ATOM 2602 N N . ASP B 1 73 ? 9.836 56.219 12.875 1 34.72 73 ASP B N 1
ATOM 2603 C CA . ASP B 1 73 ? 10.68 57.188 12.188 1 34.72 73 ASP B CA 1
ATOM 2604 C C . ASP B 1 73 ? 11.266 56.594 10.898 1 34.72 73 ASP B C 1
ATOM 2606 O O . ASP B 1 73 ? 11.234 55.375 10.703 1 34.72 73 ASP B O 1
ATOM 2610 N N . LYS B 1 74 ? 12.461 57.281 10.266 1 34.22 74 LYS B N 1
ATOM 2611 C CA . LYS B 1 74 ? 13.242 57.281 9.031 1 34.22 74 LYS B CA 1
ATOM 2612 C C . LYS B 1 74 ? 13.797 55.875 8.742 1 34.22 74 LYS B C 1
ATOM 2614 O O . LYS B 1 74 ? 14.609 55.719 7.836 1 34.22 74 LYS B O 1
ATOM 2619 N N . ALA B 1 75 ? 14.055 55.031 9.711 1 33.12 75 ALA B N 1
ATOM 2620 C CA . ALA B 1 75 ? 14.93 53.906 9.43 1 33.12 75 ALA B CA 1
ATOM 2621 C C . ALA B 1 75 ? 14.344 53.031 8.328 1 33.12 75 ALA B C 1
ATOM 2623 O O . ALA B 1 75 ? 13.133 53 8.117 1 33.12 75 ALA B O 1
ATOM 2624 N N . GLU B 1 76 ? 15.219 52 7.664 1 34.62 76 GLU B N 1
ATOM 2625 C CA . GLU B 1 76 ? 15.25 51.094 6.5 1 34.62 76 GLU B CA 1
ATOM 2626 C C . GLU B 1 76 ? 14.031 50.188 6.465 1 34.62 76 GLU B C 1
ATOM 2628 O O . GLU B 1 76 ? 13.648 49.625 7.492 1 34.62 76 GLU B O 1
ATOM 2633 N N . LYS B 1 77 ? 12.961 50.281 5.703 1 36.66 77 LYS B N 1
ATOM 2634 C CA . LYS B 1 77 ? 11.906 49.531 5.023 1 36.66 77 LYS B CA 1
ATOM 2635 C C . LYS B 1 77 ? 12.203 48.031 5.023 1 36.66 77 LYS B C 1
ATOM 2637 O O . LYS B 1 77 ? 11.648 47.281 4.223 1 36.66 77 LYS B O 1
ATOM 2642 N N . ASN B 1 78 ? 13.281 47.5 5.539 1 35.78 78 ASN B N 1
ATOM 2643 C CA . ASN B 1 78 ? 13.602 46.062 5.527 1 35.78 78 ASN B CA 1
ATOM 2644 C C . ASN B 1 78 ? 12.516 45.25 6.211 1 35.78 78 ASN B C 1
ATOM 2646 O O . ASN B 1 78 ? 12.734 44.719 7.301 1 35.78 78 ASN B O 1
ATOM 2650 N N . GLY B 1 79 ? 11.359 45.625 6.559 1 37.91 79 GLY B N 1
ATOM 2651 C CA . GLY B 1 79 ? 10.242 44.844 7.055 1 37.91 79 GLY B CA 1
ATOM 2652 C C . GLY B 1 79 ? 10.203 43.438 6.477 1 37.91 79 GLY B C 1
ATOM 2653 O O . GLY B 1 79 ? 10.57 43.219 5.316 1 37.91 79 GLY B O 1
ATOM 2654 N N . GLY B 1 80 ? 10.75 42.438 7.098 1 47.53 80 GLY B N 1
ATOM 2655 C CA . GLY B 1 80 ? 10.656 41.062 6.594 1 47.53 80 GLY B CA 1
ATOM 2656 C C . GLY B 1 80 ? 9.461 40.844 5.688 1 47.53 80 GLY B C 1
ATOM 2657 O O . GLY B 1 80 ? 8.328 40.781 6.156 1 47.53 80 GLY B O 1
ATOM 2658 N N . SER B 1 81 ? 9.305 41.469 4.48 1 56.66 81 SER B N 1
ATOM 2659 C CA . SER B 1 81 ? 8.344 41.562 3.383 1 56.66 81 SER B CA 1
ATOM 2660 C C . SER B 1 81 ? 7.805 40.156 3.027 1 56.66 81 SER B C 1
ATOM 2662 O O . SER B 1 81 ? 8.578 39.219 2.84 1 56.66 81 SER B O 1
ATOM 2664 N N . TYR B 1 82 ? 6.602 39.938 3.514 1 69.19 82 TYR B N 1
ATOM 2665 C CA . TYR B 1 82 ? 5.91 38.781 2.959 1 69.19 82 TYR B CA 1
ATOM 2666 C C . TYR B 1 82 ? 6.109 38.688 1.45 1 69.19 82 TYR B C 1
ATOM 2668 O O . TYR B 1 82 ? 6.16 39.719 0.768 1 69.19 82 TYR B O 1
ATOM 2676 N N . SER B 1 83 ? 6.379 37.5 1.041 1 80.12 83 SER B N 1
ATOM 2677 C CA . SER B 1 83 ? 6.344 37.25 -0.398 1 80.12 83 SER B CA 1
ATOM 2678 C C . SER B 1 83 ? 4.957 37.531 -0.971 1 80.12 83 SER B C 1
ATOM 2680 O O . SER B 1 83 ? 3.967 37.531 -0.238 1 80.12 83 SER B O 1
ATOM 2682 N N . PRO B 1 84 ? 4.918 37.875 -2.18 1 82.62 84 PRO B N 1
ATOM 2683 C CA . PRO B 1 84 ? 3.615 38.094 -2.818 1 82.62 84 PRO B CA 1
ATOM 2684 C C . PRO B 1 84 ? 2.658 36.906 -2.58 1 82.62 84 PRO B C 1
ATOM 2686 O O . PRO B 1 84 ? 1.46 37.125 -2.377 1 82.62 84 PRO B O 1
ATOM 2689 N N . SER B 1 85 ? 3.154 35.781 -2.615 1 87.88 85 SER B N 1
ATOM 2690 C CA . SER B 1 85 ? 2.33 34.594 -2.361 1 87.88 85 SER B CA 1
ATOM 2691 C C . SER B 1 85 ? 1.793 34.594 -0.934 1 87.88 85 SER B C 1
ATOM 2693 O O . SER B 1 85 ? 0.61 34.312 -0.71 1 87.88 85 SER B O 1
ATOM 2695 N N . GLN B 1 86 ? 2.605 34.875 0.013 1 89.88 86 GLN B N 1
ATOM 2696 C CA . GLN B 1 86 ? 2.191 34.938 1.411 1 89.88 86 GLN B CA 1
ATOM 2697 C C . GLN B 1 86 ? 1.146 36.031 1.64 1 89.88 86 GLN B C 1
ATOM 2699 O O . GLN B 1 86 ? 0.158 35.812 2.342 1 89.88 86 GLN B O 1
ATOM 2704 N N . GLU B 1 87 ? 1.461 37.156 1.017 1 90.12 87 GLU B N 1
ATOM 2705 C CA . GLU B 1 87 ? 0.517 38.25 1.132 1 90.12 87 GLU B CA 1
ATOM 2706 C C . GLU B 1 87 ? -0.857 37.875 0.593 1 90.12 87 GLU B C 1
ATOM 2708 O O . GLU B 1 87 ? -1.882 38.219 1.192 1 90.12 87 GLU B O 1
ATOM 2713 N N . PHE B 1 88 ? -0.857 37.219 -0.497 1 94.38 88 PHE B N 1
ATOM 2714 C CA . PHE B 1 88 ? -2.107 36.781 -1.101 1 94.38 88 PHE B CA 1
ATOM 2715 C C . PHE B 1 88 ? -2.854 35.844 -0.166 1 94.38 88 PHE B C 1
ATOM 2717 O O . PHE B 1 88 ? -4.039 36.031 0.105 1 94.38 88 PHE B O 1
ATOM 2724 N N . ILE B 1 89 ? -2.182 34.812 0.357 1 96.19 89 ILE B N 1
ATOM 2725 C CA . ILE B 1 89 ? -2.803 33.781 1.188 1 96.19 89 ILE B CA 1
ATOM 2726 C C . ILE B 1 89 ? -3.352 34.406 2.465 1 96.19 89 ILE B C 1
ATOM 2728 O O . ILE B 1 89 ? -4.52 34.219 2.812 1 96.19 89 ILE B O 1
ATOM 2732 N N . LEU B 1 90 ? -2.494 35.188 3.109 1 94.5 90 LEU B N 1
ATOM 2733 C CA . LEU B 1 90 ? -2.9 35.812 4.363 1 94.5 90 LEU B CA 1
ATOM 2734 C C . LEU B 1 90 ? -4.051 36.781 4.137 1 94.5 90 LEU B C 1
ATOM 2736 O O . LEU B 1 90 ? -4.977 36.875 4.949 1 94.5 90 LEU B O 1
ATOM 2740 N N . GLY B 1 91 ? -3.939 37.531 3.047 1 95.88 91 GLY B N 1
ATOM 2741 C CA . GLY B 1 91 ? -5.027 38.438 2.703 1 95.88 91 GLY B CA 1
ATOM 2742 C C . GLY B 1 91 ? -6.359 37.719 2.537 1 95.88 91 GLY B C 1
ATOM 2743 O O . GLY B 1 91 ? -7.387 38.188 3.016 1 95.88 91 GLY B O 1
ATOM 2744 N N . LYS B 1 92 ? -6.352 36.625 1.895 1 97 92 LYS B N 1
ATOM 2745 C CA . LYS B 1 92 ? -7.574 35.844 1.67 1 97 92 LYS B CA 1
ATOM 2746 C C . LYS B 1 92 ? -8.102 35.281 2.977 1 97 92 LYS B C 1
ATOM 2748 O O . LYS B 1 92 ? -9.312 35.25 3.207 1 97 92 LYS B O 1
ATOM 2753 N N . VAL B 1 93 ? -7.195 34.781 3.814 1 97.25 93 VAL B N 1
ATOM 2754 C CA . VAL B 1 93 ? -7.605 34.219 5.105 1 97.25 93 VAL B CA 1
ATOM 2755 C C . VAL B 1 93 ? -8.273 35.312 5.938 1 97.25 93 VAL B C 1
ATOM 2757 O O . VAL B 1 93 ? -9.336 35.094 6.523 1 97.25 93 VAL B O 1
ATOM 2760 N N . GLU B 1 94 ? -7.688 36.5 5.938 1 96.25 94 GLU B N 1
ATOM 2761 C CA . GLU B 1 94 ? -8.25 37.625 6.66 1 96.25 94 GLU B CA 1
ATOM 2762 C C . GLU B 1 94 ? -9.633 38 6.125 1 96.25 94 GLU B C 1
ATOM 2764 O O . GLU B 1 94 ? -10.555 38.281 6.898 1 96.25 94 GLU B O 1
ATOM 2769 N N . GLU B 1 95 ? -9.695 38.062 4.82 1 96.75 95 GLU B N 1
ATOM 2770 C CA . GLU B 1 95 ? -10.961 38.406 4.176 1 96.75 95 GLU B CA 1
ATOM 2771 C C .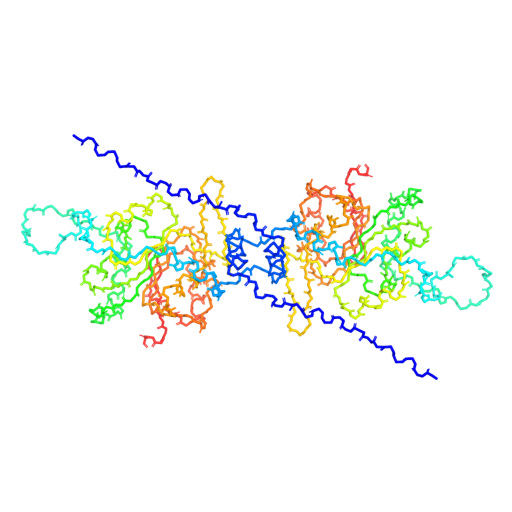 GLU B 1 95 ? -12.055 37.406 4.543 1 96.75 95 GLU B C 1
ATOM 2773 O O . GLU B 1 95 ? -13.18 37.812 4.852 1 96.75 95 GLU B O 1
ATOM 2778 N N . LEU B 1 96 ? -11.75 36.188 4.523 1 97.12 96 LEU B N 1
ATOM 2779 C CA . LEU B 1 96 ? -12.734 35.125 4.715 1 97.12 96 LEU B CA 1
ATOM 2780 C C . LEU B 1 96 ? -13.18 35.062 6.172 1 97.12 96 LEU B C 1
ATOM 2782 O O . LEU B 1 96 ? -14.359 34.812 6.453 1 97.12 96 LEU B O 1
ATOM 2786 N N . TYR B 1 97 ? -12.258 35.25 7.105 1 96.75 97 TYR B N 1
ATOM 2787 C CA . TYR B 1 97 ? -12.609 35.156 8.516 1 96.75 97 TYR B CA 1
ATOM 2788 C C . TYR B 1 97 ? -13.125 36.5 9.039 1 96.75 97 TYR B C 1
ATOM 2790 O O . TYR B 1 97 ? -13.938 36.531 9.961 1 96.75 97 TYR B O 1
ATOM 2798 N N . GLY B 1 98 ? -12.617 37.594 8.469 1 95.31 98 GLY B N 1
ATOM 2799 C CA . GLY B 1 98 ? -13.008 38.906 8.969 1 95.31 98 GLY B CA 1
ATOM 2800 C C . GLY B 1 98 ? -12.719 39.094 10.445 1 95.31 98 GLY B C 1
ATOM 2801 O O . GLY B 1 98 ? -11.602 38.844 10.906 1 95.31 98 GLY B O 1
ATOM 2802 N N . LYS B 1 99 ? -13.703 39.469 11.18 1 94 99 LYS B N 1
ATOM 2803 C CA . LYS B 1 99 ? -13.562 39.75 12.609 1 94 99 LYS B CA 1
ATOM 2804 C C . LYS B 1 99 ? -13.336 38.469 13.391 1 94 99 LYS B C 1
ATOM 2806 O O . LYS B 1 99 ? -12.758 38.469 14.477 1 94 99 LYS B O 1
ATOM 2811 N N . LYS B 1 100 ? -13.719 37.438 12.781 1 95.5 100 LYS B N 1
ATOM 2812 C CA . LYS B 1 100 ? -13.586 36.125 13.453 1 95.5 100 LYS B CA 1
ATOM 2813 C C . LYS B 1 100 ? -12.117 35.719 13.578 1 95.5 100 LYS B C 1
ATOM 2815 O O . LYS B 1 100 ? -11.781 34.812 14.344 1 95.5 100 LYS B O 1
ATOM 2820 N N . LEU B 1 101 ? -11.336 36.438 12.805 1 95.25 101 LEU B N 1
ATOM 2821 C CA . LEU B 1 101 ? -9.906 36.156 12.844 1 95.25 101 LEU B CA 1
ATOM 2822 C C . LEU B 1 101 ? -9.352 36.375 14.25 1 95.25 101 LEU B C 1
ATOM 2824 O O . LEU B 1 101 ? -8.344 35.75 14.617 1 95.25 101 LEU B O 1
ATOM 2828 N N . THR B 1 102 ? -10.031 37.25 15 1 95.38 102 THR B N 1
ATOM 2829 C CA . THR B 1 102 ? -9.555 37.594 16.328 1 95.38 102 THR B CA 1
ATOM 2830 C C . THR B 1 102 ? -9.883 36.469 17.328 1 95.38 102 THR B C 1
ATOM 2832 O O . THR B 1 102 ? -9.359 36.469 18.438 1 95.38 102 THR B O 1
ATOM 2835 N N . GLN B 1 103 ? -10.758 35.562 16.953 1 95.62 103 GLN B N 1
ATOM 2836 C CA . GLN B 1 103 ? -11 34.344 17.766 1 95.62 103 GLN B CA 1
ATOM 2837 C C . GLN B 1 103 ? -9.977 33.25 17.438 1 95.62 103 GLN B C 1
ATOM 2839 O O . GLN B 1 103 ? -9.789 32.906 16.281 1 95.62 103 GLN B O 1
ATOM 2844 N N . PRO B 1 104 ? -9.312 32.875 18.438 1 95.81 104 PRO B N 1
ATOM 2845 C CA . PRO B 1 104 ? -8.266 31.875 18.188 1 95.81 104 PRO B CA 1
ATOM 2846 C C . PRO B 1 104 ? -8.789 30.625 17.469 1 95.81 104 PRO B C 1
ATOM 2848 O O . PRO B 1 104 ? -9.766 30.031 17.922 1 95.81 104 PRO B O 1
ATOM 2851 N N . GLY B 1 105 ? -8.18 30.281 16.344 1 97.81 105 GLY B N 1
ATOM 2852 C CA . GLY B 1 105 ? -8.5 29.094 15.578 1 97.81 105 GLY B CA 1
ATOM 2853 C C . GLY B 1 105 ? -7.363 28.078 15.531 1 97.81 105 GLY B C 1
ATOM 2854 O O . GLY B 1 105 ? -6.34 28.266 16.188 1 97.81 105 GLY B O 1
ATOM 2855 N N . THR B 1 106 ? -7.625 26.938 14.852 1 98.69 106 THR B N 1
ATOM 2856 C CA . THR B 1 106 ? -6.633 25.875 14.688 1 98.69 106 THR B CA 1
ATOM 2857 C C . THR B 1 106 ? -6.125 25.828 13.25 1 98.69 106 THR B C 1
ATOM 2859 O O . THR B 1 106 ? -6.914 25.922 12.305 1 98.69 106 THR B O 1
ATOM 2862 N N . PHE B 1 107 ? -4.793 25.781 13.117 1 98.81 107 PHE B N 1
ATOM 2863 C CA . PHE B 1 107 ? -4.238 25.656 11.781 1 98.81 107 PHE B CA 1
ATOM 2864 C C . PHE B 1 107 ? -3.367 24.406 11.672 1 98.81 107 PHE B C 1
ATOM 2866 O O . PHE B 1 107 ? -2.998 23.812 12.68 1 98.81 107 PHE B O 1
ATOM 2873 N N . LEU B 1 108 ? -3.141 23.938 10.5 1 98.88 108 LEU B N 1
ATOM 2874 C CA . LEU B 1 108 ? -2.125 22.953 10.141 1 98.88 108 LEU B CA 1
ATOM 2875 C C . LEU B 1 108 ? -1.316 23.422 8.938 1 98.88 108 LEU B C 1
ATOM 2877 O O . LEU B 1 108 ? -1.881 23.703 7.879 1 98.88 108 LEU B O 1
ATOM 2881 N N . GLU B 1 109 ? -0.089 23.641 9.164 1 98.75 109 GLU B N 1
ATOM 2882 C CA . GLU B 1 109 ? 0.816 24.031 8.086 1 98.75 109 GLU B CA 1
ATOM 2883 C C . GLU B 1 109 ? 1.74 22.875 7.699 1 98.75 109 GLU B C 1
ATOM 2885 O O . GLU B 1 109 ? 2.584 22.453 8.492 1 98.75 109 GLU B O 1
ATOM 2890 N N . ALA B 1 110 ? 1.547 22.359 6.539 1 98.62 110 ALA B N 1
ATOM 2891 C CA . ALA B 1 110 ? 2.443 21.344 5.98 1 98.62 110 ALA B CA 1
ATOM 2892 C C . ALA B 1 110 ? 3.477 21.984 5.055 1 98.62 110 ALA B C 1
ATOM 2894 O O . ALA B 1 110 ? 3.119 22.703 4.109 1 98.62 110 ALA B O 1
ATOM 2895 N N . GLY B 1 111 ? 4.676 21.719 5.25 1 97.44 111 GLY B N 1
ATOM 2896 C CA . GLY B 1 111 ? 5.77 22.469 4.656 1 97.44 111 GLY B CA 1
ATOM 2897 C C . GLY B 1 111 ? 6.145 23.703 5.449 1 97.44 111 GLY B C 1
ATOM 2898 O O . GLY B 1 111 ? 6.227 24.797 4.898 1 97.44 111 GLY B O 1
ATOM 2899 N N . ALA B 1 112 ? 6.387 23.469 6.699 1 97.56 112 ALA B N 1
ATOM 2900 C CA . ALA B 1 112 ? 6.59 24.578 7.633 1 97.56 112 ALA B CA 1
ATOM 2901 C C . ALA B 1 112 ? 8.008 25.125 7.531 1 97.56 112 ALA B C 1
ATOM 2903 O O . ALA B 1 112 ? 8.312 26.172 8.102 1 97.56 112 ALA B O 1
ATOM 2904 N N . TYR B 1 113 ? 8.875 24.438 6.859 1 94.94 113 TYR B N 1
ATOM 2905 C CA . TYR B 1 113 ? 10.25 24.891 6.672 1 94.94 113 TYR B CA 1
ATOM 2906 C C . TYR B 1 113 ? 10.898 25.234 8.008 1 94.94 113 TYR B C 1
ATOM 2908 O O . TYR B 1 113 ? 10.898 24.422 8.938 1 94.94 113 TYR B O 1
ATOM 2916 N N . ASP B 1 114 ? 11.43 26.422 8.18 1 95.31 114 ASP B N 1
ATOM 2917 C CA . ASP B 1 114 ? 12.133 26.734 9.414 1 95.31 114 ASP B CA 1
ATOM 2918 C C . ASP B 1 114 ? 11.188 27.344 10.445 1 95.31 114 ASP B C 1
ATOM 2920 O O . ASP B 1 114 ? 11.617 27.797 11.508 1 95.31 114 ASP B O 1
ATOM 2924 N N . GLY B 1 115 ? 9.891 27.359 10.141 1 97.06 115 GLY B N 1
ATOM 2925 C CA . GLY B 1 115 ? 8.891 27.828 11.086 1 97.06 115 GLY B CA 1
ATOM 2926 C C . GLY B 1 115 ? 8.68 29.328 11.039 1 97.06 115 GLY B C 1
ATOM 2927 O O . GLY B 1 115 ? 7.812 29.859 11.734 1 97.06 115 GLY B O 1
ATOM 2928 N N . GLU B 1 116 ? 9.438 30 10.156 1 94.62 116 GLU B N 1
ATOM 2929 C CA . GLU B 1 116 ? 9.367 31.469 10.109 1 94.62 116 GLU B CA 1
ATOM 2930 C C . GLU B 1 116 ? 9.328 31.969 8.672 1 94.62 116 GLU B C 1
ATOM 2932 O O . GLU B 1 116 ? 8.375 32.656 8.273 1 94.62 116 GLU B O 1
ATOM 2937 N N . PHE B 1 117 ? 10.359 31.609 7.938 1 89.62 117 PHE B N 1
ATOM 2938 C CA . PHE B 1 117 ? 10.477 32.094 6.562 1 89.62 117 PHE B CA 1
ATOM 2939 C C . PHE B 1 117 ? 9.32 31.578 5.711 1 89.62 117 PHE B C 1
ATOM 2941 O O . PHE B 1 117 ? 9.117 30.375 5.586 1 89.62 117 PHE B O 1
ATOM 2948 N N . LEU B 1 118 ? 8.445 32.531 5.262 1 88.94 118 LEU B N 1
ATOM 2949 C CA . LEU B 1 118 ? 7.352 32.25 4.34 1 88.94 118 LEU B CA 1
ATOM 2950 C C . LEU B 1 118 ? 6.254 31.438 5.023 1 88.94 118 LEU B C 1
ATOM 2952 O O . LEU B 1 118 ? 5.445 30.797 4.352 1 88.94 118 LEU B O 1
ATOM 2956 N N . SER B 1 119 ? 6.25 31.422 6.309 1 95.75 119 SER B N 1
ATOM 2957 C CA . SER B 1 119 ? 5.191 30.734 7.027 1 95.75 119 SER B CA 1
ATOM 2958 C C . SER B 1 119 ? 3.83 31.375 6.77 1 95.75 119 SER B C 1
ATOM 2960 O O . SER B 1 119 ? 3.684 32.594 6.887 1 95.75 119 SER B O 1
ATOM 2962 N N . ASN B 1 120 ? 2.887 30.547 6.516 1 96.25 120 ASN B N 1
ATOM 2963 C CA . ASN B 1 120 ? 1.534 31.031 6.266 1 96.25 120 ASN B CA 1
ATOM 2964 C C . ASN B 1 120 ? 0.715 31.094 7.551 1 96.25 120 ASN B C 1
ATOM 2966 O O . ASN B 1 120 ? -0.438 31.531 7.539 1 96.25 120 ASN B O 1
ATOM 2970 N N . THR B 1 121 ? 1.297 30.672 8.695 1 97.75 121 THR B N 1
ATOM 2971 C CA . THR B 1 121 ? 0.48 30.562 9.898 1 97.75 121 THR B CA 1
ATOM 2972 C C . THR B 1 121 ? 1.105 31.359 11.047 1 97.75 121 THR B C 1
ATOM 2974 O O . THR B 1 121 ? 0.467 31.562 12.086 1 97.75 121 THR B O 1
ATOM 2977 N N . LEU B 1 122 ? 2.359 31.812 10.883 1 96.75 122 LEU B N 1
ATOM 2978 C CA . LEU B 1 122 ? 3.035 32.531 11.961 1 96.75 122 LEU B CA 1
ATOM 2979 C C . LEU B 1 122 ? 2.256 33.75 12.367 1 96.75 122 LEU B C 1
ATOM 2981 O O . LEU B 1 122 ? 2.092 34.031 13.562 1 96.75 122 LEU B O 1
ATOM 2985 N N . TYR B 1 123 ? 1.802 34.531 11.414 1 94.19 123 TYR B N 1
ATOM 2986 C CA . TYR B 1 123 ? 1.027 35.75 11.656 1 94.19 123 TYR B CA 1
ATOM 2987 C C . TYR B 1 123 ? -0.216 35.438 12.484 1 94.19 123 TYR B C 1
ATOM 2989 O O . TYR B 1 123 ? -0.524 36.156 13.445 1 94.19 123 TYR B O 1
ATOM 2997 N N . LEU B 1 124 ? -0.925 34.375 12.148 1 97 124 LEU B N 1
ATOM 2998 C CA . LEU B 1 124 ? -2.123 33.969 12.867 1 97 124 LEU B CA 1
ATOM 2999 C C . LEU B 1 124 ? -1.785 33.562 14.297 1 97 124 LEU B C 1
ATOM 3001 O O . LEU B 1 124 ? -2.518 33.906 15.234 1 97 124 LEU B O 1
ATOM 3005 N N . GLU B 1 125 ? -0.712 32.844 14.398 1 97.69 125 GLU B N 1
ATOM 3006 C CA . GLU B 1 125 ? -0.256 32.375 15.703 1 97.69 125 GLU B CA 1
ATOM 3007 C C . GLU B 1 125 ? 0.157 33.531 16.594 1 97.69 125 GLU B C 1
ATOM 3009 O O . GLU B 1 125 ? -0.302 33.656 17.734 1 97.69 125 GLU B O 1
ATOM 3014 N N . HIS B 1 126 ? 0.982 34.375 16.062 1 95.12 126 HIS B N 1
ATOM 3015 C CA . HIS B 1 126 ? 1.617 35.438 16.828 1 95.12 126 HIS B CA 1
ATOM 3016 C C . HIS B 1 126 ? 0.625 36.562 17.156 1 95.12 126 HIS B C 1
ATOM 3018 O O . HIS B 1 126 ? 0.556 37 18.297 1 95.12 126 HIS B O 1
ATOM 3024 N N . ASP B 1 127 ? -0.183 37 16.234 1 93.75 127 ASP B N 1
ATOM 3025 C CA . ASP B 1 127 ? -0.981 38.219 16.375 1 93.75 127 ASP B CA 1
ATOM 3026 C C . ASP B 1 127 ? -2.395 37.875 16.844 1 93.75 127 ASP B C 1
ATOM 3028 O O . ASP B 1 127 ? -3.064 38.719 17.453 1 93.75 127 ASP B O 1
ATOM 3032 N N . PHE B 1 128 ? -2.818 36.656 16.609 1 96.38 128 PHE B N 1
ATOM 3033 C CA . PHE B 1 128 ? -4.215 36.375 16.906 1 96.38 128 PHE B CA 1
ATOM 3034 C C . PHE B 1 128 ? -4.336 35.156 17.828 1 96.38 128 PHE B C 1
ATOM 3036 O O . PHE B 1 128 ? -5.441 34.688 18.078 1 96.38 128 PHE B O 1
ATOM 3043 N N . ASN B 1 129 ? -3.24 34.531 18.234 1 97.44 129 ASN B N 1
ATOM 3044 C CA . ASN B 1 129 ? -3.184 33.469 19.219 1 97.44 129 ASN B CA 1
ATOM 3045 C C . ASN B 1 129 ? -3.779 32.156 18.656 1 97.44 129 ASN B C 1
ATOM 3047 O O . ASN B 1 129 ? -4.344 31.375 19.406 1 97.44 129 ASN B O 1
ATOM 3051 N N . TRP B 1 130 ? -3.822 32.062 17.359 1 98.31 130 TRP B N 1
ATOM 3052 C CA . TRP B 1 130 ? -4.133 30.734 16.797 1 98.31 130 TRP B CA 1
ATOM 3053 C C . TRP B 1 130 ? -3.096 29.703 17.219 1 98.31 130 TRP B C 1
ATOM 3055 O O . TRP B 1 130 ? -1.981 30.062 17.609 1 98.31 130 TRP B O 1
ATOM 3065 N N . ARG B 1 131 ? -3.508 28.5 17.25 1 98.25 131 ARG B N 1
ATOM 3066 C CA . ARG B 1 131 ? -2.615 27.375 17.547 1 98.25 131 ARG B CA 1
ATOM 3067 C C . ARG B 1 131 ? -2.832 26.234 16.578 1 98.25 131 ARG B C 1
ATOM 3069 O O . ARG B 1 131 ? -3.869 26.156 15.906 1 98.25 131 ARG B O 1
ATOM 3076 N N . GLY B 1 132 ? -1.844 25.375 16.531 1 98.31 132 GLY B N 1
ATOM 3077 C CA . GLY B 1 132 ? -2.035 24.266 15.609 1 98.31 132 GLY B CA 1
ATOM 3078 C C . GLY B 1 132 ? -0.822 23.359 15.5 1 98.31 132 GLY B C 1
ATOM 3079 O O . GLY B 1 132 ? -0.245 22.969 16.516 1 98.31 132 GLY B O 1
ATOM 3080 N N . LEU B 1 133 ? -0.583 22.984 14.266 1 98.81 133 LEU B N 1
ATOM 3081 C CA . LEU B 1 133 ? 0.463 22 14.016 1 98.81 133 LEU B CA 1
ATOM 3082 C C . LEU B 1 133 ? 1.32 22.406 12.82 1 98.81 133 LEU B C 1
ATOM 3084 O O . LEU B 1 133 ? 0.792 22.797 11.773 1 98.81 133 LEU B O 1
ATOM 3088 N N . LEU B 1 134 ? 2.617 22.391 13.047 1 98.88 134 LEU B N 1
ATOM 3089 C CA . LEU B 1 134 ? 3.607 22.609 11.992 1 98.88 134 LEU B CA 1
ATOM 3090 C C . LEU B 1 134 ? 4.234 21.297 11.555 1 98.88 134 LEU B C 1
ATOM 3092 O O . LEU B 1 134 ? 4.863 20.609 12.359 1 98.88 134 LEU B O 1
ATOM 3096 N N . VAL B 1 135 ? 4.055 20.938 10.297 1 98.69 135 VAL B N 1
ATOM 3097 C CA . VAL B 1 135 ? 4.57 19.688 9.75 1 98.69 135 VAL B CA 1
ATOM 3098 C C . VAL B 1 135 ? 5.742 19.984 8.812 1 98.69 135 VAL B C 1
ATOM 3100 O O . VAL B 1 135 ? 5.605 20.734 7.852 1 98.69 135 VAL B O 1
ATOM 3103 N N . GLU B 1 136 ? 6.852 19.422 9.102 1 97.44 136 GLU B N 1
ATOM 3104 C CA . GLU B 1 136 ? 8.047 19.594 8.281 1 97.44 136 GLU B CA 1
ATOM 3105 C C . GLU B 1 136 ? 8.805 18.281 8.117 1 97.44 136 GLU B C 1
ATOM 3107 O O . GLU B 1 136 ? 9.125 17.609 9.109 1 97.44 136 GLU B O 1
ATOM 3112 N N . ALA B 1 137 ? 9.094 17.938 6.922 1 95.38 137 ALA B N 1
ATOM 3113 C CA . ALA B 1 137 ? 9.664 16.625 6.602 1 95.38 137 ALA B CA 1
ATOM 3114 C C . ALA B 1 137 ? 11.18 16.641 6.777 1 95.38 137 ALA B C 1
ATOM 3116 O O . ALA B 1 137 ? 11.766 15.664 7.258 1 95.38 137 ALA B O 1
ATOM 3117 N N . ASN B 1 138 ? 11.844 17.703 6.324 1 92.56 138 ASN B N 1
ATOM 3118 C CA . ASN B 1 138 ? 13.297 17.781 6.359 1 92.56 138 ASN B CA 1
ATOM 3119 C C . ASN B 1 138 ? 13.812 17.984 7.781 1 92.56 138 ASN B C 1
ATOM 3121 O O . ASN B 1 138 ? 13.516 19 8.414 1 92.56 138 ASN B O 1
ATOM 3125 N N . PRO B 1 139 ? 14.609 17.047 8.25 1 93.31 139 PRO B N 1
ATOM 3126 C CA . PRO B 1 139 ? 15.031 17.125 9.656 1 93.31 139 PRO B CA 1
ATOM 3127 C C . PRO B 1 139 ? 15.875 18.359 9.953 1 93.31 139 PRO B C 1
ATOM 3129 O O . PRO B 1 139 ? 15.836 18.891 11.07 1 93.31 139 PRO B O 1
ATOM 3132 N N . VAL B 1 140 ? 16.594 18.797 8.977 1 91.62 140 VAL B N 1
ATOM 3133 C CA . VAL B 1 140 ? 17.438 19.969 9.164 1 91.62 140 VAL B CA 1
ATOM 3134 C C . VAL B 1 140 ? 16.547 21.203 9.367 1 91.62 140 VAL B C 1
ATOM 3136 O O . VAL B 1 140 ? 16.75 21.969 10.312 1 91.62 140 VAL B O 1
ATOM 3139 N N . PHE B 1 141 ? 15.578 21.344 8.5 1 94 141 PHE B N 1
ATOM 3140 C CA . PHE B 1 141 ? 14.656 22.469 8.633 1 94 141 PHE B CA 1
ATOM 3141 C C . PHE B 1 141 ? 13.812 22.328 9.898 1 94 141 PHE B C 1
ATOM 3143 O O . PHE B 1 141 ? 13.5 23.312 10.555 1 94 141 PHE B O 1
ATOM 3150 N N . PHE B 1 142 ? 13.484 21.109 10.234 1 96.5 142 PHE B N 1
ATOM 3151 C CA . PHE B 1 142 ? 12.688 20.875 11.43 1 96.5 142 PHE B CA 1
ATOM 3152 C C . PHE B 1 142 ? 13.43 21.344 12.68 1 96.5 142 PHE B C 1
ATOM 3154 O O . PHE B 1 142 ? 12.828 21.938 13.57 1 96.5 142 PHE B O 1
ATOM 3161 N N . GLU B 1 143 ? 14.688 21.047 12.719 1 94.38 143 GLU B N 1
ATOM 3162 C CA . GLU B 1 143 ? 15.477 21.516 13.859 1 94.38 143 GLU B CA 1
ATOM 3163 C C . GLU B 1 143 ? 15.492 23.031 13.945 1 94.38 143 GLU B C 1
ATOM 3165 O O . GLU B 1 143 ? 15.391 23.594 15.039 1 94.38 143 GLU B O 1
ATOM 3170 N N . GLN B 1 144 ? 15.641 23.641 12.781 1 96.12 144 GLN B N 1
ATOM 3171 C CA . GLN B 1 144 ? 15.578 25.109 12.742 1 96.12 144 GLN B CA 1
ATOM 3172 C C . GLN B 1 144 ? 14.219 25.609 13.219 1 96.12 144 GLN B C 1
ATOM 3174 O O . GLN B 1 144 ? 14.133 26.609 13.922 1 96.12 144 GLN B O 1
ATOM 3179 N N . LEU B 1 145 ? 13.203 24.906 12.859 1 97.75 145 LEU B N 1
ATOM 3180 C CA . LEU B 1 145 ? 11.836 25.234 13.242 1 97.75 145 LEU B CA 1
ATOM 3181 C C . LEU B 1 145 ? 11.672 25.234 14.758 1 97.75 145 LEU B C 1
ATOM 3183 O O . LEU B 1 145 ? 11.07 26.156 15.32 1 97.75 145 LEU B O 1
ATOM 3187 N N . LEU B 1 146 ? 12.234 24.266 15.375 1 97.5 146 LEU B N 1
ATOM 3188 C CA . LEU B 1 146 ? 12.117 24.156 16.828 1 97.5 146 LEU B CA 1
ATOM 3189 C C . LEU B 1 146 ? 12.805 25.328 17.516 1 97.5 146 LEU B C 1
ATOM 3191 O O . LEU B 1 146 ? 12.367 25.766 18.578 1 97.5 146 LEU B O 1
ATOM 3195 N N . TRP B 1 147 ? 13.797 25.844 16.828 1 96.38 147 TRP B N 1
ATOM 3196 C CA . TRP B 1 147 ? 14.555 26.953 17.406 1 96.38 147 TRP B CA 1
ATOM 3197 C C . TRP B 1 147 ? 13.75 28.25 17.359 1 96.38 147 TRP B C 1
ATOM 3199 O O . TRP B 1 147 ? 14.07 29.203 18.062 1 96.38 147 TRP B O 1
ATOM 3209 N N . LYS B 1 148 ? 12.766 28.281 16.578 1 97.06 148 LYS B N 1
ATOM 3210 C CA . LYS B 1 148 ? 11.938 29.469 16.484 1 97.06 148 LYS B CA 1
ATOM 3211 C C . LYS B 1 148 ? 10.969 29.562 17.656 1 97.06 148 LYS B C 1
ATOM 3213 O O . LYS B 1 148 ? 10.383 30.625 17.906 1 97.06 148 LYS B O 1
ATOM 3218 N N . ARG B 1 149 ? 10.805 28.484 18.406 1 97.38 149 ARG B N 1
ATOM 3219 C CA . ARG B 1 149 ? 10.031 28.422 19.641 1 97.38 149 ARG B CA 1
ATOM 3220 C C . ARG B 1 149 ? 8.586 28.859 19.422 1 97.38 149 ARG B C 1
ATOM 3222 O O . ARG B 1 149 ? 8.07 29.719 20.141 1 97.38 149 ARG B O 1
ATOM 3229 N N . ARG B 1 150 ? 8.016 28.312 18.344 1 98.06 150 ARG B N 1
ATOM 3230 C CA . ARG B 1 150 ? 6.613 28.531 18.031 1 98.06 150 ARG B CA 1
ATOM 3231 C C . ARG B 1 150 ? 5.707 28.031 19.141 1 98.06 150 ARG B C 1
ATOM 3233 O O . ARG B 1 150 ? 6.141 27.25 20 1 98.06 150 ARG B O 1
ATOM 3240 N N . LYS B 1 151 ? 4.484 28.5 19.188 1 98.31 151 LYS B N 1
ATOM 3241 C CA . LYS B 1 151 ? 3.535 28.156 20.25 1 98.31 151 LYS B CA 1
ATOM 3242 C C . LYS B 1 151 ? 2.543 27.094 19.781 1 98.31 151 LYS B C 1
ATOM 3244 O O . LYS B 1 151 ? 1.446 26.984 20.328 1 98.31 151 LYS B O 1
ATOM 3249 N N . SER B 1 152 ? 2.895 26.406 18.797 1 98.69 152 SER B N 1
ATOM 3250 C CA . SER B 1 152 ? 2.1 25.328 18.203 1 98.69 152 SER B CA 1
ATOM 3251 C C . SER B 1 152 ? 2.867 24.016 18.188 1 98.69 152 SER B C 1
ATOM 3253 O O . SER B 1 152 ? 4.086 24 18.375 1 98.69 152 SER B O 1
ATOM 3255 N N . TYR B 1 153 ? 2.141 22.906 18.078 1 98.69 153 TYR B N 1
ATOM 3256 C CA . TYR B 1 153 ? 2.783 21.609 17.953 1 98.69 153 TYR B CA 1
ATOM 3257 C C . TYR B 1 153 ? 3.609 21.516 16.672 1 98.69 153 TYR B C 1
ATOM 3259 O O . TYR B 1 153 ? 3.352 22.25 15.711 1 98.69 153 TYR B O 1
ATOM 3267 N N . ALA B 1 154 ? 4.605 20.719 16.719 1 98.81 154 ALA B N 1
ATOM 3268 C CA . ALA B 1 154 ? 5.426 20.453 15.539 1 98.81 154 ALA B CA 1
ATOM 3269 C C . ALA B 1 154 ? 5.691 18.953 15.383 1 98.81 154 ALA B C 1
ATOM 3271 O O . ALA B 1 154 ? 5.719 18.219 16.375 1 98.81 154 ALA B O 1
ATOM 3272 N N . ILE B 1 155 ? 5.867 18.516 14.172 1 98.56 155 ILE B N 1
ATOM 3273 C CA . ILE B 1 155 ? 6.18 17.109 13.938 1 98.56 155 ILE B CA 1
ATOM 3274 C C . ILE B 1 155 ? 7.086 16.984 12.719 1 98.56 155 ILE B C 1
ATOM 3276 O O . ILE B 1 155 ? 6.902 17.688 11.719 1 98.56 155 ILE B O 1
ATOM 3280 N N . ASN B 1 156 ? 8.086 16.094 12.805 1 97.75 156 ASN B N 1
ATOM 3281 C CA . ASN B 1 156 ? 9.039 15.836 11.734 1 97.75 156 ASN B CA 1
ATOM 3282 C C . ASN B 1 156 ? 8.633 14.625 10.906 1 97.75 156 ASN B C 1
ATOM 3284 O O . ASN B 1 156 ? 9.211 13.547 11.047 1 97.75 156 ASN B O 1
ATOM 3288 N N . VAL B 1 157 ? 7.691 14.852 9.977 1 97.44 157 VAL B N 1
ATOM 3289 C CA . VAL B 1 157 ? 7.23 13.797 9.078 1 97.44 157 VAL B CA 1
ATOM 3290 C C . VAL B 1 157 ? 6.879 14.383 7.719 1 97.44 157 VAL B C 1
ATOM 3292 O O . VAL B 1 157 ? 6.711 15.602 7.586 1 97.44 157 VAL B O 1
ATOM 3295 N N . CYS B 1 158 ? 6.867 13.602 6.738 1 96.5 158 CYS B N 1
ATOM 3296 C CA . CYS B 1 158 ? 6.18 13.969 5.508 1 96.5 158 CYS B CA 1
ATOM 3297 C C . CYS B 1 158 ? 4.742 13.461 5.516 1 96.5 158 CYS B C 1
ATOM 3299 O O . CYS B 1 158 ? 4.418 12.508 6.227 1 96.5 158 CYS B O 1
ATOM 3301 N N . LEU B 1 159 ? 3.898 14.117 4.863 1 98.12 159 LEU B N 1
ATOM 3302 C CA . LEU B 1 159 ? 2.543 13.617 4.656 1 98.12 159 LEU B CA 1
ATOM 3303 C C . LEU B 1 159 ? 2.496 12.633 3.494 1 98.12 159 LEU B C 1
ATOM 3305 O O . LEU B 1 159 ? 2.918 12.961 2.383 1 98.12 159 LEU B O 1
ATOM 3309 N N . ASN B 1 160 ? 1.996 11.469 3.797 1 97.56 160 ASN B N 1
ATOM 3310 C CA . ASN B 1 160 ? 2.059 10.383 2.828 1 97.56 160 ASN B CA 1
ATOM 3311 C C . ASN B 1 160 ? 0.958 10.5 1.777 1 97.56 160 ASN B C 1
ATOM 3313 O O . ASN B 1 160 ? -0.136 10.984 2.07 1 97.56 160 ASN B O 1
ATOM 3317 N N . THR B 1 161 ? 1.223 10.078 0.576 1 97.62 161 THR B N 1
ATOM 3318 C CA . THR B 1 161 ? 0.238 10.039 -0.499 1 97.62 161 THR B CA 1
ATOM 3319 C C . THR B 1 161 ? -0.502 8.703 -0.512 1 97.62 161 THR B C 1
ATOM 3321 O O . THR B 1 161 ? -1.313 8.445 -1.402 1 97.62 161 THR B O 1
ATOM 3324 N N . LYS B 1 162 ? -0.207 7.852 0.386 1 96.81 162 LYS B N 1
ATOM 3325 C CA . LYS B 1 162 ? -0.91 6.598 0.635 1 96.81 162 LYS B CA 1
ATOM 3326 C C . LYS B 1 162 ? -1.613 6.621 1.989 1 96.81 162 LYS B C 1
ATOM 3328 O O . LYS B 1 162 ? -1.166 7.301 2.916 1 96.81 162 LYS B O 1
ATOM 3333 N N . PRO B 1 163 ? -2.703 5.895 2.127 1 97.25 163 PRO B N 1
ATOM 3334 C CA . PRO B 1 163 ? -3.469 5.926 3.375 1 97.25 163 PRO B CA 1
ATOM 3335 C C . PRO B 1 163 ? -2.889 5.008 4.449 1 97.25 163 PRO B C 1
ATOM 3337 O O . PRO B 1 163 ? -3.637 4.348 5.172 1 97.25 163 PRO B O 1
ATOM 3340 N N . PHE B 1 164 ? -1.597 4.859 4.426 1 97.69 164 PHE B N 1
ATOM 3341 C CA . PHE B 1 164 ? -0.82 4.125 5.422 1 97.69 164 PHE B CA 1
ATOM 3342 C C . PHE B 1 164 ? 0.592 4.691 5.527 1 97.69 164 PHE B C 1
ATOM 3344 O O . PHE B 1 164 ? 1.037 5.434 4.652 1 97.69 164 PHE B O 1
ATOM 3351 N N . PRO B 1 165 ? 1.334 4.477 6.586 1 97.38 165 PRO B N 1
ATOM 3352 C CA . PRO B 1 165 ? 2.672 5.051 6.758 1 97.38 165 PRO B CA 1
ATOM 3353 C C . PRO B 1 165 ? 3.73 4.336 5.922 1 97.38 165 PRO B C 1
ATOM 3355 O O . PRO B 1 165 ? 3.527 3.191 5.508 1 97.38 165 PRO B O 1
ATOM 3358 N N . SER B 1 166 ? 4.727 4.988 5.645 1 96.12 166 SER B N 1
ATOM 3359 C CA . SER B 1 166 ? 5.895 4.441 4.961 1 96.12 166 SER B CA 1
ATOM 3360 C C . SER B 1 166 ? 7.125 5.312 5.184 1 96.12 166 SER B C 1
ATOM 3362 O O . SER B 1 166 ? 7.027 6.402 5.758 1 96.12 166 SER B O 1
ATOM 3364 N N . LYS B 1 167 ? 8.234 4.809 4.812 1 92.56 167 LYS B N 1
ATOM 3365 C CA . LYS B 1 167 ? 9.461 5.59 4.793 1 92.56 167 LYS B CA 1
ATOM 3366 C C . LYS B 1 167 ? 9.922 5.859 3.363 1 92.56 167 LYS B C 1
ATOM 3368 O O . LYS B 1 167 ? 9.844 4.98 2.502 1 92.56 167 LYS B O 1
ATOM 3373 N N . VAL B 1 168 ? 10.188 7.031 3.174 1 85.81 168 VAL B N 1
ATOM 3374 C CA . VAL B 1 168 ? 10.633 7.414 1.838 1 85.81 168 VAL B CA 1
ATOM 3375 C C . VAL B 1 168 ? 12.062 7.949 1.903 1 85.81 168 VAL B C 1
ATOM 3377 O O . VAL B 1 168 ? 12.453 8.578 2.893 1 85.81 168 VAL B O 1
ATOM 3380 N N . GLY B 1 169 ? 12.797 7.777 0.819 1 80 169 GLY B N 1
ATOM 3381 C CA . GLY B 1 169 ? 14.133 8.344 0.692 1 80 169 GLY B CA 1
ATOM 3382 C C . GLY B 1 169 ? 15.227 7.289 0.691 1 80 169 GLY B C 1
ATOM 3383 O O . GLY B 1 169 ? 15.023 6.176 1.18 1 80 169 GLY B O 1
ATOM 3384 N N . SER B 1 170 ? 16.25 7.375 -0.016 1 64.06 170 SER B N 1
ATOM 3385 C CA . SER B 1 170 ? 17.375 6.449 -0.13 1 64.06 170 SER B CA 1
ATOM 3386 C C . SER B 1 170 ? 18.484 6.789 0.866 1 64.06 170 SER B C 1
ATOM 3388 O O . SER B 1 170 ? 18.969 5.91 1.579 1 64.06 170 SER B O 1
ATOM 3390 N N . VAL B 1 171 ? 18.859 8.109 0.922 1 61.28 171 VAL B N 1
ATOM 3391 C CA . VAL B 1 171 ? 19.984 8.523 1.754 1 61.28 171 VAL B CA 1
ATOM 3392 C C . VAL B 1 171 ? 19.484 8.961 3.127 1 61.28 171 VAL B C 1
ATOM 3394 O O . VAL B 1 171 ? 19.969 8.484 4.156 1 61.28 171 VAL B O 1
ATOM 3397 N N . THR B 1 172 ? 18.484 9.859 3.131 1 72.62 172 THR B N 1
ATOM 3398 C CA . THR B 1 172 ? 17.828 10.258 4.371 1 72.62 172 THR B CA 1
ATOM 3399 C C . THR B 1 172 ? 16.375 9.82 4.371 1 72.62 172 THR B C 1
ATOM 3401 O O . THR B 1 172 ? 15.555 10.367 3.623 1 72.62 172 THR B O 1
ATOM 3404 N N . GLU B 1 173 ? 16.141 8.758 5.211 1 84.75 173 GLU B N 1
ATOM 3405 C CA . GLU B 1 173 ? 14.773 8.25 5.254 1 84.75 173 GLU B CA 1
ATOM 3406 C C . GLU B 1 173 ? 13.875 9.156 6.082 1 84.75 173 GLU B C 1
ATOM 3408 O O . GLU B 1 173 ? 14.25 9.578 7.18 1 84.75 173 GLU B O 1
ATOM 3413 N N . VAL B 1 174 ? 12.867 9.578 5.508 1 90.38 174 VAL B N 1
ATOM 3414 C CA . VAL B 1 174 ? 11.867 10.406 6.176 1 90.38 174 VAL B CA 1
ATOM 3415 C C . VAL B 1 174 ? 10.609 9.578 6.441 1 90.38 174 VAL B C 1
ATOM 3417 O O . VAL B 1 174 ? 10.156 8.828 5.578 1 90.38 174 VAL B O 1
ATOM 3420 N N . GLN B 1 175 ? 10.172 9.578 7.645 1 95.38 175 GLN B N 1
ATOM 3421 C CA . GLN B 1 175 ? 8.914 8.922 7.988 1 95.38 175 GLN B CA 1
ATOM 3422 C C . GLN B 1 175 ? 7.719 9.672 7.41 1 95.38 175 GLN B C 1
ATOM 3424 O O . GLN B 1 175 ? 7.57 10.875 7.629 1 95.38 175 GLN B O 1
ATOM 3429 N N . CYS B 1 176 ? 6.926 8.992 6.684 1 97.75 176 CYS B N 1
ATOM 3430 C CA . CYS B 1 176 ? 5.727 9.594 6.109 1 97.75 176 CYS B CA 1
ATOM 3431 C C . CYS B 1 176 ? 4.469 8.992 6.73 1 97.75 176 CYS B C 1
ATOM 3433 O O . CYS B 1 176 ? 4.387 7.781 6.934 1 97.75 176 CYS B O 1
ATOM 3435 N N . VAL B 1 177 ? 3.525 9.789 7.086 1 98.25 177 VAL B N 1
ATOM 3436 C CA . VAL B 1 177 ? 2.242 9.375 7.645 1 98.25 177 VAL B CA 1
ATOM 3437 C C . VAL B 1 177 ? 1.112 10.156 6.984 1 98.25 177 VAL B C 1
ATOM 3439 O O . VAL B 1 177 ? 1.325 11.273 6.496 1 98.25 177 VAL B O 1
ATOM 3442 N N . PRO B 1 178 ? -0.095 9.617 6.93 1 98.62 178 PRO B N 1
ATOM 3443 C CA . PRO B 1 178 ? -1.214 10.312 6.285 1 98.62 178 PRO B CA 1
ATOM 3444 C C . PRO B 1 178 ? -1.65 11.562 7.047 1 98.62 178 PRO B C 1
ATOM 3446 O O . PRO B 1 178 ? -1.57 11.594 8.281 1 98.62 178 PRO B O 1
ATOM 3449 N N . LEU B 1 179 ? -2.166 12.531 6.336 1 98.81 179 LEU B N 1
ATOM 3450 C CA . LEU B 1 179 ? -2.721 13.75 6.906 1 98.81 179 LEU B CA 1
ATOM 3451 C C . LEU B 1 179 ? -3.799 13.43 7.938 1 98.81 179 LEU B C 1
ATOM 3453 O O . LEU B 1 179 ? -3.826 14.016 9.016 1 98.81 179 LEU B O 1
ATOM 3457 N N . TYR B 1 180 ? -4.609 12.484 7.625 1 98.75 180 TYR B N 1
ATOM 3458 C CA . TYR B 1 180 ? -5.688 12.062 8.516 1 98.75 180 TYR B CA 1
ATOM 3459 C C . TYR B 1 180 ? -5.137 11.594 9.859 1 98.75 180 TYR B C 1
ATOM 3461 O O . TYR B 1 180 ? -5.66 11.961 10.914 1 98.75 180 TYR B O 1
ATOM 3469 N N . THR B 1 181 ? -4.094 10.773 9.781 1 98.75 181 THR B N 1
ATOM 3470 C CA . THR B 1 181 ? -3.482 10.234 10.992 1 98.75 181 THR B CA 1
ATOM 3471 C C . THR B 1 181 ? -2.949 11.359 11.875 1 98.75 181 THR B C 1
ATOM 3473 O O . THR B 1 181 ? -3.139 11.336 13.094 1 98.75 181 THR B O 1
ATOM 3476 N N . VAL B 1 182 ? -2.324 12.344 11.289 1 98.62 182 VAL B N 1
ATOM 3477 C CA . VAL B 1 182 ? -1.72 13.461 12.008 1 98.62 182 VAL B CA 1
ATOM 3478 C C . VAL B 1 182 ? -2.809 14.289 12.688 1 98.62 182 VAL B C 1
ATOM 3480 O O . VAL B 1 182 ? -2.664 14.688 13.844 1 98.62 182 VAL B O 1
ATOM 3483 N N . ILE B 1 183 ? -3.883 14.547 11.984 1 98.75 183 ILE B N 1
ATOM 3484 C CA . ILE B 1 183 ? -4.973 15.352 12.523 1 98.75 183 ILE B CA 1
ATOM 3485 C C . ILE B 1 183 ? -5.613 14.625 13.703 1 98.75 183 ILE B C 1
ATOM 3487 O O . ILE B 1 183 ? -5.895 15.242 14.734 1 98.75 183 ILE B O 1
ATOM 3491 N N . ARG B 1 184 ? -5.762 13.32 13.531 1 98.62 184 ARG B N 1
ATOM 3492 C CA . ARG B 1 184 ? -6.312 12.531 14.633 1 98.62 184 ARG B CA 1
ATOM 3493 C C . ARG B 1 184 ? -5.359 12.508 15.82 1 98.62 184 ARG B C 1
ATOM 3495 O O . ARG B 1 184 ? -5.797 12.516 16.969 1 98.62 184 ARG B O 1
ATOM 3502 N N . ALA B 1 185 ? -4.117 12.453 15.562 1 98.25 185 ALA B N 1
ATOM 3503 C CA . ALA B 1 185 ? -3.121 12.477 16.625 1 98.25 185 ALA B CA 1
ATOM 3504 C C . ALA B 1 185 ? -3.191 13.773 17.422 1 98.25 185 ALA B C 1
ATOM 3506 O O . ALA B 1 185 ? -2.896 13.797 18.625 1 98.25 185 ALA B O 1
ATOM 3507 N N . LEU B 1 186 ? -3.545 14.805 16.719 1 97.44 186 LEU B N 1
ATOM 3508 C CA . LEU B 1 186 ? -3.713 16.094 17.359 1 97.44 186 LEU B CA 1
ATOM 3509 C C . LEU B 1 186 ? -5 16.141 18.188 1 97.44 186 LEU B C 1
ATOM 3511 O O . LEU B 1 186 ? -5.254 17.109 18.906 1 97.44 186 LEU B O 1
ATOM 3515 N N . GLY B 1 187 ? -5.836 15.109 18.047 1 97 187 GLY B N 1
ATOM 3516 C CA . GLY B 1 187 ? -7.109 15.055 18.734 1 97 187 GLY B CA 1
ATOM 3517 C C . GLY B 1 187 ? -8.18 15.906 18.094 1 97 187 GLY B C 1
ATOM 3518 O O . GLY B 1 187 ? -9.062 16.438 18.781 1 97 187 GLY B O 1
ATOM 3519 N N . ARG B 1 188 ? -8.047 16.094 16.797 1 97.62 188 ARG B N 1
ATOM 3520 C CA . ARG B 1 188 ? -8.984 16.984 16.094 1 97.62 188 ARG B CA 1
ATOM 3521 C C . ARG B 1 188 ? -9.703 16.234 14.977 1 97.62 188 ARG B C 1
ATOM 3523 O O . ARG B 1 188 ? -9.258 15.164 14.555 1 97.62 188 ARG B O 1
ATOM 3530 N N . THR B 1 189 ? -10.789 16.781 14.594 1 98.19 189 THR B N 1
ATOM 3531 C CA . THR B 1 189 ? -11.508 16.328 13.406 1 98.19 189 THR B CA 1
ATOM 3532 C C . THR B 1 189 ? -11.781 17.5 12.461 1 98.19 189 THR B C 1
ATOM 3534 O O . THR B 1 189 ? -12.336 17.312 11.383 1 98.19 189 THR B O 1
ATOM 3537 N N . HIS B 1 190 ? -11.367 18.672 12.906 1 98.44 190 HIS B N 1
ATOM 3538 C CA . HIS B 1 190 ? -11.555 19.891 12.117 1 98.44 190 HIS B CA 1
ATOM 3539 C C . HIS B 1 190 ? -10.352 20.812 12.242 1 98.44 190 HIS B C 1
ATOM 3541 O O . HIS B 1 190 ? -9.797 20.984 13.328 1 98.44 190 HIS B O 1
ATOM 3547 N N . ILE B 1 191 ? -9.977 21.391 11.227 1 98.75 191 ILE B N 1
ATOM 3548 C CA . ILE B 1 191 ? -8.93 22.406 11.148 1 98.75 191 ILE B CA 1
ATOM 3549 C C . ILE B 1 191 ? -9.484 23.688 10.523 1 98.75 191 ILE B C 1
ATOM 3551 O O . ILE B 1 191 ? -10.117 23.641 9.461 1 98.75 191 ILE B O 1
ATOM 3555 N N . ASP B 1 192 ? -9.25 24.781 11.164 1 98.69 192 ASP B N 1
ATOM 3556 C CA . ASP B 1 192 ? -9.781 26.047 10.648 1 98.69 192 ASP B CA 1
ATOM 3557 C C . ASP B 1 192 ? -9.016 26.5 9.406 1 98.69 192 ASP B C 1
ATOM 3559 O O . ASP B 1 192 ? -9.609 27.016 8.461 1 98.69 192 ASP B O 1
ATOM 3563 N N . PHE B 1 193 ? -7.699 26.297 9.367 1 98.81 193 PHE B N 1
ATOM 3564 C CA . PHE B 1 193 ? -6.891 26.719 8.227 1 98.81 193 PHE B CA 1
ATOM 3565 C C . PHE B 1 193 ? -5.828 25.672 7.91 1 98.81 193 PHE B C 1
ATOM 3567 O O . PHE B 1 193 ? -4.93 25.438 8.719 1 98.81 193 PHE B O 1
ATOM 3574 N N . LEU B 1 194 ? -5.93 25.078 6.766 1 98.88 194 LEU B N 1
ATOM 3575 C CA . LEU B 1 194 ? -4.922 24.141 6.262 1 98.88 194 LEU B CA 1
ATOM 3576 C C . LEU B 1 194 ? -4.051 24.812 5.203 1 98.88 194 LEU B C 1
ATOM 3578 O O . LEU B 1 194 ? -4.555 25.266 4.168 1 98.88 194 LEU B O 1
ATOM 3582 N N . SER B 1 195 ? -2.82 25 5.496 1 98.62 195 SER B N 1
ATOM 3583 C CA . SER B 1 195 ? -1.83 25.359 4.492 1 98.62 195 SER B CA 1
ATOM 3584 C C . SER B 1 195 ? -1.049 24.141 4.008 1 98.62 195 SER B C 1
ATOM 3586 O O . SER B 1 195 ? -0.228 23.594 4.746 1 98.62 195 SER B O 1
ATOM 3588 N N . LEU B 1 196 ? -1.321 23.688 2.814 1 98.44 196 LEU B N 1
ATOM 3589 C CA . LEU B 1 196 ? -0.68 22.516 2.227 1 98.44 196 LEU B CA 1
ATOM 3590 C C . LEU B 1 196 ? 0.273 22.922 1.108 1 98.44 196 LEU B C 1
ATOM 3592 O O . LEU B 1 196 ? -0.144 23.078 -0.041 1 98.44 196 LEU B O 1
ATOM 3596 N N . ASP B 1 197 ? 1.454 23.172 1.412 1 95.62 197 ASP B N 1
ATOM 3597 C CA . ASP B 1 197 ? 2.518 23.562 0.496 1 95.62 197 ASP B CA 1
ATOM 3598 C C . ASP B 1 197 ? 3.721 22.641 0.608 1 95.62 197 ASP B C 1
ATOM 3600 O O . ASP B 1 197 ? 4.73 22.984 1.224 1 95.62 197 ASP B O 1
ATOM 3604 N N . VAL B 1 198 ? 3.484 21.453 -0.035 1 92.62 198 VAL B N 1
ATOM 3605 C CA . VAL B 1 198 ? 4.543 20.453 -0.074 1 92.62 198 VAL B CA 1
ATOM 3606 C C . VAL B 1 198 ? 5.027 20.266 -1.51 1 92.62 198 VAL B C 1
ATOM 3608 O O . VAL B 1 198 ? 4.461 20.844 -2.441 1 92.62 198 VAL B O 1
ATOM 3611 N N . GLU B 1 199 ? 6.23 19.703 -1.811 1 85.38 199 GLU B N 1
ATOM 3612 C CA . GLU B 1 199 ? 6.848 19.625 -3.129 1 85.38 199 GLU B CA 1
ATOM 3613 C C . GLU B 1 199 ? 6.172 18.562 -3.992 1 85.38 199 GLU B C 1
ATOM 3615 O O . GLU B 1 199 ? 6.719 17.484 -4.188 1 85.38 199 GLU B O 1
ATOM 3620 N N . HIS B 1 200 ? 4.898 18.875 -4.664 1 86.06 200 HIS B N 1
ATOM 3621 C CA . HIS B 1 200 ? 4.266 18.172 -5.766 1 86.06 200 HIS B CA 1
ATOM 3622 C C . HIS B 1 200 ? 3.441 16.984 -5.254 1 86.06 200 HIS B C 1
ATOM 3624 O O . HIS B 1 200 ? 3.021 16.141 -6.035 1 86.06 200 HIS B O 1
ATOM 3630 N N . ALA B 1 201 ? 3.166 16.844 -3.979 1 93 201 ALA B N 1
ATOM 3631 C CA . ALA B 1 201 ? 2.455 15.688 -3.439 1 93 201 ALA B CA 1
ATOM 3632 C C . ALA B 1 201 ? 1.044 16.062 -3.002 1 93 201 ALA B C 1
ATOM 3634 O O . ALA B 1 201 ? 0.324 15.25 -2.426 1 93 201 ALA B O 1
ATOM 3635 N N . GLU B 1 202 ? 0.555 17.25 -3.262 1 95.94 202 GLU B N 1
ATOM 3636 C CA . GLU B 1 202 ? -0.669 17.781 -2.676 1 95.94 202 GLU B CA 1
ATOM 3637 C C . GLU B 1 202 ? -1.88 16.938 -3.047 1 95.94 202 GLU B C 1
ATOM 3639 O O . GLU B 1 202 ? -2.654 16.531 -2.176 1 95.94 202 GLU B O 1
ATOM 3644 N N . MET B 1 203 ? -1.96 16.609 -4.363 1 96.81 203 MET B N 1
ATOM 3645 C CA . MET B 1 203 ? -3.117 15.836 -4.809 1 96.81 203 MET B CA 1
ATOM 3646 C C . MET B 1 203 ? -3.125 14.453 -4.168 1 96.81 203 MET B C 1
ATOM 3648 O O . MET B 1 203 ? -4.168 13.984 -3.711 1 96.81 203 MET B O 1
ATOM 3652 N N . GLY B 1 204 ? -1.946 13.812 -4.148 1 97.38 204 GLY B N 1
ATOM 3653 C CA . GLY B 1 204 ? -1.842 12.508 -3.518 1 97.38 204 GLY B CA 1
ATOM 3654 C C . GLY B 1 204 ? -2.215 12.516 -2.047 1 97.38 204 GLY B C 1
ATOM 3655 O O . GLY B 1 204 ? -2.863 11.594 -1.558 1 97.38 204 GLY B O 1
ATOM 3656 N N . ILE B 1 205 ? -1.812 13.562 -1.346 1 98.25 205 ILE B N 1
ATOM 3657 C CA . ILE B 1 205 ? -2.121 13.711 0.072 1 98.25 205 ILE B CA 1
ATOM 3658 C C . ILE B 1 205 ? -3.629 13.875 0.256 1 98.25 205 ILE B C 1
ATOM 3660 O O . ILE B 1 205 ? -4.234 13.203 1.093 1 98.25 205 ILE B O 1
ATOM 3664 N N . LEU B 1 206 ? -4.242 14.695 -0.536 1 98.44 206 LEU B N 1
ATOM 3665 C CA . LEU B 1 206 ? -5.676 14.961 -0.439 1 98.44 206 LEU B CA 1
ATOM 3666 C C . LEU B 1 206 ? -6.48 13.703 -0.745 1 98.44 206 LEU B C 1
ATOM 3668 O O . LEU B 1 206 ? -7.543 13.484 -0.157 1 98.44 206 LEU B O 1
ATOM 3672 N N . ASP B 1 207 ? -5.953 12.891 -1.631 1 97.88 207 ASP B N 1
ATOM 3673 C CA . ASP B 1 207 ? -6.641 11.664 -2.029 1 97.88 207 ASP B CA 1
ATOM 3674 C C . ASP B 1 207 ? -6.738 10.688 -0.86 1 97.88 207 ASP B C 1
ATOM 3676 O O . ASP B 1 207 ? -7.562 9.773 -0.878 1 97.88 207 ASP B O 1
ATOM 3680 N N . THR B 1 208 ? -5.91 10.812 0.149 1 98.25 208 THR B N 1
ATOM 3681 C CA . THR B 1 208 ? -5.945 9.906 1.291 1 98.25 208 THR B CA 1
ATOM 3682 C C . THR B 1 208 ? -6.957 10.383 2.328 1 98.25 208 THR B C 1
ATOM 3684 O O . THR B 1 208 ? -7.285 9.648 3.264 1 98.25 208 THR B O 1
ATOM 3687 N N . VAL B 1 209 ? -7.508 11.539 2.197 1 98.62 209 VAL B N 1
ATOM 3688 C CA . VAL B 1 209 ? -8.344 12.164 3.223 1 98.62 209 VAL B CA 1
ATOM 3689 C C . VAL B 1 209 ? -9.742 11.547 3.191 1 98.62 209 VAL B C 1
ATOM 3691 O O . VAL B 1 209 ? -10.398 11.539 2.146 1 98.62 209 VAL B O 1
ATOM 3694 N N . PRO B 1 210 ? -10.141 10.953 4.27 1 98.44 210 PRO B N 1
ATOM 3695 C CA . PRO B 1 210 ? -11.562 10.602 4.371 1 98.44 210 PRO B CA 1
ATOM 3696 C C . PRO B 1 210 ? -12.453 11.82 4.621 1 98.44 210 PRO B C 1
ATOM 3698 O O . PRO B 1 210 ? -12.773 12.125 5.773 1 98.44 210 PRO B O 1
ATOM 3701 N N . TRP B 1 211 ? -12.977 12.391 3.654 1 98.12 211 TRP B N 1
ATOM 3702 C CA . TRP B 1 211 ? -13.602 13.711 3.65 1 98.12 211 TRP B CA 1
ATOM 3703 C C . TRP B 1 211 ? -14.883 13.703 4.477 1 98.12 211 TRP B C 1
ATOM 3705 O O . TRP B 1 211 ? -15.406 14.758 4.832 1 98.12 211 TRP B O 1
ATOM 3715 N N . GLY B 1 212 ? -15.375 12.586 4.82 1 97.5 212 GLY B N 1
ATOM 3716 C CA . GLY B 1 212 ? -16.531 12.492 5.695 1 97.5 212 GLY B CA 1
ATOM 3717 C C . GLY B 1 212 ? -16.172 12.5 7.168 1 97.5 212 GLY B C 1
ATOM 3718 O O . GLY B 1 212 ? -17.047 12.68 8.023 1 97.5 212 GLY B O 1
ATOM 3719 N N . GLU B 1 213 ? -14.898 12.352 7.488 1 98.19 213 GLU B N 1
ATOM 3720 C CA . GLU B 1 213 ? -14.484 12.156 8.875 1 98.19 213 GLU B CA 1
ATOM 3721 C C . GLU B 1 213 ? -13.797 13.406 9.422 1 98.19 213 GLU B C 1
ATOM 3723 O O . GLU B 1 213 ? -13.758 13.617 10.641 1 98.19 213 GLU B O 1
ATOM 3728 N N . ILE B 1 214 ? -13.164 14.172 8.516 1 98.31 214 ILE B N 1
ATOM 3729 C CA . ILE B 1 214 ? -12.531 15.414 8.938 1 98.31 214 ILE B CA 1
ATOM 3730 C C . ILE B 1 214 ? -12.938 16.547 8 1 98.31 214 ILE B C 1
ATOM 3732 O O . ILE B 1 214 ? -13.43 16.312 6.898 1 98.31 214 ILE B O 1
ATOM 3736 N N . SER B 1 215 ? -12.688 17.781 8.438 1 98.5 215 SER B N 1
ATOM 3737 C CA . SER B 1 215 ? -13.078 18.938 7.633 1 98.5 215 SER B CA 1
ATOM 3738 C C . SER B 1 215 ? -12.125 20.094 7.84 1 98.5 215 SER B C 1
ATOM 3740 O O . SER B 1 215 ? -11.336 20.109 8.781 1 98.5 215 SER B O 1
ATOM 3742 N N . PHE B 1 216 ? -12.219 21.031 6.98 1 98.75 216 PHE B N 1
ATOM 3743 C CA . PHE B 1 216 ? -11.445 22.266 6.992 1 98.75 216 PHE B CA 1
ATOM 3744 C C . PHE B 1 216 ? -12.336 23.469 6.707 1 98.75 216 PHE B C 1
ATOM 3746 O O . PHE B 1 216 ? -13.312 23.359 5.961 1 98.75 216 PHE B O 1
ATOM 3753 N N . THR B 1 217 ? -12.055 24.562 7.309 1 98.69 217 THR B N 1
ATOM 3754 C CA . THR B 1 217 ? -12.805 25.766 6.961 1 98.69 217 THR B CA 1
ATOM 3755 C C . THR B 1 217 ? -12.203 26.438 5.73 1 98.69 217 THR B C 1
ATOM 3757 O O . THR B 1 217 ? -12.906 26.703 4.754 1 98.69 217 THR B O 1
ATOM 3760 N N . VAL B 1 218 ? -10.914 26.75 5.773 1 98.69 218 VAL B N 1
ATOM 3761 C CA . VAL B 1 218 ? -10.172 27.359 4.672 1 98.69 218 VAL B CA 1
ATOM 3762 C C . VAL B 1 218 ? -8.93 26.516 4.363 1 98.69 218 VAL B C 1
ATOM 3764 O O . VAL B 1 218 ? -8.258 26.047 5.273 1 98.69 218 VAL B O 1
ATOM 3767 N N . MET B 1 219 ? -8.633 26.328 3.104 1 98.81 219 MET B N 1
ATOM 3768 C CA . MET B 1 219 ? -7.418 25.641 2.674 1 98.81 219 MET B CA 1
ATOM 3769 C C . MET B 1 219 ? -6.633 26.484 1.675 1 98.81 219 MET B C 1
ATOM 3771 O O . MET B 1 219 ? -7.215 27.094 0.782 1 98.81 219 MET B O 1
ATOM 3775 N N . ALA B 1 220 ? -5.383 26.641 1.892 1 98.38 220 ALA B N 1
ATOM 3776 C CA . ALA B 1 220 ? -4.438 27.109 0.878 1 98.38 220 ALA B CA 1
ATOM 3777 C C . ALA B 1 220 ? -3.588 25.953 0.354 1 98.38 220 ALA B C 1
ATOM 3779 O O . ALA B 1 220 ? -2.793 25.375 1.097 1 98.38 220 ALA B O 1
ATOM 3780 N N . ILE B 1 221 ? -3.713 25.641 -0.919 1 98.12 221 ILE B N 1
ATOM 3781 C CA . ILE B 1 221 ? -3.051 24.484 -1.494 1 98.12 221 ILE B CA 1
ATOM 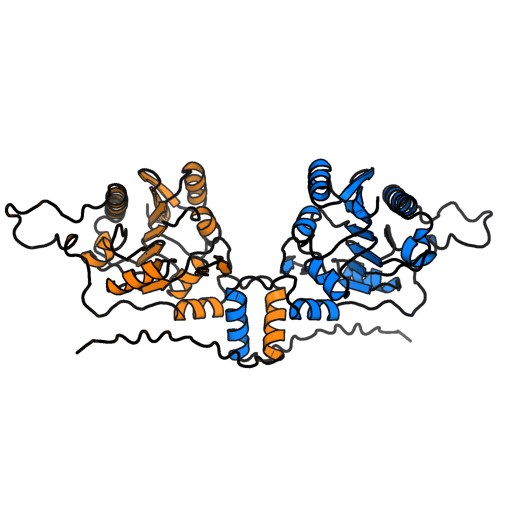3782 C C . ILE B 1 221 ? -2.17 24.906 -2.664 1 98.12 221 ILE B C 1
ATOM 3784 O O . ILE B 1 221 ? -2.621 25.625 -3.561 1 98.12 221 ILE B O 1
ATOM 3788 N N . GLU B 1 222 ? -0.911 24.547 -2.639 1 95.12 222 GLU B N 1
ATOM 3789 C CA . GLU B 1 222 ? -0.022 24.766 -3.775 1 95.12 222 GLU B CA 1
ATOM 3790 C C . GLU B 1 222 ? -0.128 23.625 -4.785 1 95.12 222 GLU B C 1
ATOM 3792 O O . GLU B 1 222 ? 0.075 22.453 -4.438 1 95.12 222 GLU B O 1
ATOM 3797 N N . HIS B 1 223 ? -0.449 23.938 -5.953 1 92.5 223 HIS B N 1
ATOM 3798 C CA . HIS B 1 223 ? -0.609 22.938 -7 1 92.5 223 HIS B CA 1
ATOM 3799 C C . HIS B 1 223 ? -0.46 23.562 -8.383 1 92.5 223 HIS B C 1
ATOM 3801 O O . HIS B 1 223 ? -0.936 24.672 -8.625 1 92.5 223 HIS B O 1
ATOM 3807 N N . THR B 1 224 ? 0.162 22.766 -9.266 1 88.75 224 THR B N 1
ATOM 3808 C CA . THR B 1 224 ? 0.506 23.312 -10.57 1 88.75 224 THR B CA 1
ATOM 3809 C C . THR B 1 224 ? -0.723 23.375 -11.477 1 88.75 224 THR B C 1
ATOM 3811 O O . THR B 1 224 ? -0.918 24.344 -12.211 1 88.75 224 THR B O 1
ATOM 3814 N N . THR B 1 225 ? -1.509 22.312 -11.508 1 84.38 225 THR B N 1
ATOM 3815 C CA . THR B 1 225 ? -2.68 22.25 -12.375 1 84.38 225 THR B CA 1
ATOM 3816 C C . THR B 1 225 ? -3.947 22.609 -11.602 1 84.38 225 THR B C 1
ATOM 3818 O O . THR B 1 225 ? -4.477 21.781 -10.852 1 84.38 225 THR B O 1
ATOM 3821 N N . GLN B 1 226 ? -4.512 23.734 -11.836 1 84.94 226 GLN B N 1
ATOM 3822 C CA . GLN B 1 226 ? -5.621 24.297 -11.078 1 84.94 226 GLN B CA 1
ATOM 3823 C C . GLN B 1 226 ? -6.91 23.516 -11.328 1 84.94 226 GLN B C 1
ATOM 3825 O O . GLN B 1 226 ? -7.633 23.172 -10.391 1 84.94 226 GLN B O 1
ATOM 3830 N N . ASP B 1 227 ? -7.156 23.109 -12.562 1 88.75 227 ASP B N 1
ATOM 3831 C CA . ASP B 1 227 ? -8.461 22.578 -12.938 1 88.75 227 ASP B CA 1
ATOM 3832 C C . ASP B 1 227 ? -8.742 21.25 -12.234 1 88.75 227 ASP B C 1
ATOM 3834 O O . ASP B 1 227 ? -9.852 21.016 -11.766 1 88.75 227 ASP B O 1
ATOM 3838 N N . ASP B 1 228 ? -7.852 20.484 -12.164 1 93.69 228 ASP B N 1
ATOM 3839 C CA . ASP B 1 228 ? -8.062 19.188 -11.523 1 93.69 228 ASP B CA 1
ATOM 3840 C C . ASP B 1 228 ? -8.297 19.359 -10.023 1 93.69 228 ASP B C 1
ATOM 3842 O O . ASP B 1 228 ? -9.195 18.719 -9.453 1 93.69 228 ASP B O 1
ATOM 3846 N N . LEU B 1 229 ? -7.562 20.25 -9.383 1 96.69 229 LEU B N 1
ATOM 3847 C CA . LEU B 1 229 ? -7.715 20.516 -7.953 1 96.69 229 LEU B CA 1
ATOM 3848 C C . LEU B 1 229 ? -9.07 21.141 -7.656 1 96.69 229 LEU B C 1
ATOM 3850 O O . LEU B 1 229 ? -9.75 20.75 -6.707 1 96.69 229 LEU B O 1
ATOM 3854 N N . VAL B 1 230 ? -9.477 22.094 -8.43 1 97.75 230 VAL B N 1
ATOM 3855 C CA . VAL B 1 230 ? -10.742 22.797 -8.234 1 97.75 230 VAL B CA 1
ATOM 3856 C C . VAL B 1 230 ? -11.898 21.812 -8.336 1 97.75 230 VAL B C 1
ATOM 3858 O O . VAL B 1 230 ? -12.773 21.781 -7.469 1 97.75 230 VAL B O 1
ATOM 3861 N N . SER B 1 231 ? -11.938 21.031 -9.398 1 97.88 231 SER B N 1
ATOM 3862 C CA . SER B 1 231 ? -12.992 20.047 -9.586 1 97.88 231 SER B CA 1
ATOM 3863 C C . SER B 1 231 ? -13.008 19.031 -8.445 1 97.88 231 SER B C 1
ATOM 3865 O O . SER B 1 231 ? -14.078 18.656 -7.953 1 97.88 231 SER B O 1
ATOM 3867 N N . TYR B 1 232 ? -11.867 18.641 -8.094 1 98.06 232 TYR B N 1
ATOM 3868 C CA . TYR B 1 232 ? -11.711 17.672 -7.023 1 98.06 232 TYR B CA 1
ATOM 3869 C C . TYR B 1 232 ? -12.328 18.172 -5.723 1 98.06 232 TYR B C 1
ATOM 3871 O O . TYR B 1 232 ? -13.148 17.484 -5.109 1 98.06 232 TYR B O 1
ATOM 3879 N N . LEU B 1 233 ? -12.008 19.359 -5.332 1 98.31 233 LEU B N 1
ATOM 3880 C CA . LEU B 1 233 ? -12.453 19.875 -4.047 1 98.31 233 LEU B CA 1
ATOM 3881 C C . LEU B 1 233 ? -13.891 20.359 -4.125 1 98.31 233 LEU B C 1
ATOM 3883 O O . LEU B 1 233 ? -14.633 20.281 -3.143 1 98.31 233 LEU B O 1
ATOM 3887 N N . ASP B 1 234 ? -14.281 20.797 -5.332 1 98.19 234 ASP B N 1
ATOM 3888 C CA . ASP B 1 234 ? -15.672 21.203 -5.512 1 98.19 234 ASP B CA 1
ATOM 3889 C C . ASP B 1 234 ? -16.625 20.047 -5.195 1 98.19 234 ASP B C 1
ATOM 3891 O O . ASP B 1 234 ? -17.641 20.25 -4.523 1 98.19 234 ASP B O 1
ATOM 3895 N N . GLN B 1 235 ? -16.297 18.922 -5.57 1 98 235 GLN B N 1
ATOM 3896 C CA . GLN B 1 235 ? -17.109 17.719 -5.375 1 98 235 GLN B CA 1
ATOM 3897 C C . GLN B 1 235 ? -17.094 17.281 -3.914 1 98 235 GLN B C 1
ATOM 3899 O O . GLN B 1 235 ? -17.906 16.438 -3.51 1 98 235 GLN B O 1
ATOM 3904 N N . ARG B 1 236 ? -16.281 17.906 -3.195 1 98 236 ARG B N 1
ATOM 3905 C CA . ARG B 1 236 ? -16.109 17.469 -1.811 1 98 236 ARG B CA 1
ATOM 3906 C C . ARG B 1 236 ? -16.531 18.578 -0.842 1 98 236 ARG B C 1
ATOM 3908 O O . ARG B 1 236 ? -16.203 18.516 0.346 1 98 236 ARG B O 1
ATOM 3915 N N . GLY B 1 237 ? -17.062 19.609 -1.39 1 98.06 237 GLY B N 1
ATOM 3916 C CA . GLY B 1 237 ? -17.719 20.594 -0.538 1 98.06 237 GLY B CA 1
ATOM 3917 C C . GLY B 1 237 ? -16.875 21.828 -0.308 1 98.06 237 GLY B C 1
ATOM 3918 O O . GLY B 1 237 ? -17.109 22.578 0.641 1 98.06 237 GLY B O 1
ATOM 3919 N N . TYR B 1 238 ? -15.945 22.031 -1.196 1 98.62 238 TYR B N 1
ATOM 3920 C CA . TYR B 1 238 ? -15.094 23.203 -1.03 1 98.62 238 TYR B CA 1
ATOM 3921 C C . TYR B 1 238 ? -15.125 24.094 -2.275 1 98.62 238 TYR B C 1
ATOM 3923 O O . TYR B 1 238 ? -15 23.594 -3.396 1 98.62 238 TYR B O 1
ATOM 3931 N N . GLN B 1 239 ? -15.273 25.344 -2.072 1 98.31 239 GLN B N 1
ATOM 3932 C CA . GLN B 1 239 ? -15.352 26.297 -3.162 1 98.31 239 GLN B CA 1
ATOM 3933 C C . GLN B 1 239 ? -14.016 27 -3.379 1 98.31 239 GLN B C 1
ATOM 3935 O O . GLN B 1 239 ? -13.398 27.484 -2.424 1 98.31 239 GLN B O 1
ATOM 3940 N N . HIS B 1 240 ? -13.641 27.062 -4.613 1 98.25 240 HIS B N 1
ATOM 3941 C CA . HIS B 1 240 ? -12.453 27.828 -4.977 1 98.25 240 HIS B CA 1
ATOM 3942 C C . HIS B 1 240 ? -12.727 29.312 -4.926 1 98.25 240 HIS B C 1
ATOM 3944 O O . HIS B 1 240 ? -13.695 29.797 -5.52 1 98.25 240 HIS B O 1
ATOM 3950 N N . VAL B 1 241 ? -11.812 30.094 -4.266 1 97.5 241 VAL B N 1
ATOM 3951 C CA . VAL B 1 241 ? -12.148 31.5 -4.082 1 97.5 241 VAL B CA 1
ATOM 3952 C C . VAL B 1 241 ? -11.07 32.375 -4.707 1 97.5 241 VAL B C 1
ATOM 3954 O O . VAL B 1 241 ? -11.25 33.594 -4.844 1 97.5 241 VAL B O 1
ATOM 3957 N N . GLY B 1 242 ? -9.977 31.828 -5.039 1 96.62 242 GLY B N 1
ATOM 3958 C CA . GLY B 1 242 ? -8.938 32.625 -5.695 1 96.62 242 GLY B CA 1
A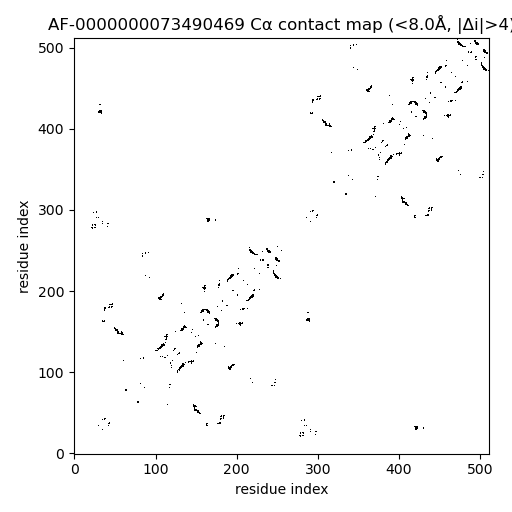TOM 3959 C C . GLY B 1 242 ? -7.625 31.875 -5.828 1 96.62 242 GLY B C 1
ATOM 3960 O O . GLY B 1 242 ? -7.418 30.844 -5.172 1 96.62 242 GLY B O 1
ATOM 3961 N N . SER B 1 243 ? -6.785 32.375 -6.758 1 96.81 243 SER B N 1
ATOM 3962 C CA . SER B 1 243 ? -5.445 31.828 -6.961 1 96.81 243 SER B CA 1
ATOM 3963 C C . SER B 1 243 ? -4.422 32.938 -7.172 1 96.81 243 SER B C 1
ATOM 3965 O O . SER B 1 243 ? -4.77 34.031 -7.625 1 96.81 243 SER B O 1
ATOM 3967 N N . PHE B 1 244 ? -3.246 32.719 -6.742 1 95.31 244 PHE B N 1
ATOM 3968 C CA . PHE B 1 244 ? -2.047 33.5 -7.09 1 95.31 244 PHE B CA 1
ATOM 3969 C C . PHE B 1 244 ? -0.889 32.562 -7.406 1 95.31 244 PHE B C 1
ATOM 3971 O O . PHE B 1 244 ? -0.385 31.859 -6.52 1 95.31 244 PHE B O 1
ATOM 3978 N N . LEU B 1 245 ? -0.484 32.531 -8.656 1 93.25 245 LEU B N 1
ATOM 3979 C CA . LEU B 1 245 ? 0.483 31.547 -9.141 1 93.25 245 LEU B CA 1
ATOM 3980 C C . LEU B 1 245 ? 0.009 30.125 -8.852 1 93.25 245 LEU B C 1
ATOM 3982 O O . LEU B 1 245 ? -1.049 29.703 -9.32 1 93.25 245 LEU B O 1
ATOM 3986 N N . GLU B 1 246 ? 0.696 29.406 -8.062 1 94.62 246 GLU B N 1
ATOM 3987 C CA . GLU B 1 246 ? 0.345 28.016 -7.828 1 94.62 246 GLU B CA 1
ATOM 3988 C C . GLU B 1 246 ? -0.396 27.844 -6.504 1 94.62 246 GLU B C 1
ATOM 3990 O O . GLU B 1 246 ? -0.692 26.719 -6.094 1 94.62 246 GLU B O 1
ATOM 3995 N N . ASP B 1 247 ? -0.72 28.969 -5.887 1 95.94 247 ASP B N 1
ATOM 3996 C CA . ASP B 1 247 ? -1.438 28.922 -4.617 1 95.94 247 ASP B CA 1
ATOM 3997 C C . ASP B 1 247 ? -2.939 29.094 -4.828 1 95.94 247 ASP B C 1
ATOM 3999 O O . ASP B 1 247 ? -3.381 30.078 -5.43 1 95.94 247 ASP B O 1
ATOM 4003 N N . HIS B 1 248 ? -3.713 28.156 -4.363 1 97.81 248 HIS B N 1
ATOM 4004 C CA . HIS B 1 248 ? -5.16 28.156 -4.531 1 97.81 248 HIS B CA 1
ATOM 4005 C C . HIS B 1 248 ? -5.875 28.141 -3.182 1 97.81 248 HIS B C 1
ATOM 4007 O O . HIS B 1 248 ? -5.516 27.375 -2.291 1 97.81 248 HIS B O 1
ATOM 4013 N N . ILE B 1 249 ? -6.895 29 -3.049 1 98.5 249 ILE B N 1
ATOM 4014 C CA . ILE B 1 249 ? -7.625 29.109 -1.792 1 98.5 249 ILE B CA 1
ATOM 4015 C C . ILE B 1 249 ? -9.008 28.469 -1.938 1 98.5 249 ILE B C 1
ATOM 4017 O O . ILE B 1 249 ? -9.703 28.719 -2.928 1 98.5 249 ILE B O 1
ATOM 4021 N N . PHE B 1 250 ? -9.336 27.656 -1.003 1 98.75 250 PHE B N 1
ATOM 4022 C CA . PHE B 1 250 ? -10.641 27 -0.956 1 98.75 250 PHE B CA 1
ATOM 4023 C C . PHE B 1 250 ? -11.328 27.266 0.378 1 98.75 250 PHE B C 1
ATOM 4025 O O . PHE B 1 250 ? -10.664 27.359 1.416 1 98.75 250 PHE B O 1
ATOM 4032 N N . VAL B 1 251 ? -12.633 27.359 0.331 1 98.69 251 VAL B N 1
ATOM 4033 C CA . VAL B 1 251 ? -13.422 27.547 1.548 1 98.69 251 VAL B CA 1
ATOM 4034 C C . VAL B 1 251 ? -14.531 26.5 1.613 1 98.69 251 VAL B C 1
ATOM 4036 O O . VAL B 1 251 ? -15.125 26.156 0.59 1 98.69 251 VAL B O 1
ATOM 4039 N N . ASN B 1 252 ? -14.766 25.953 2.775 1 98.62 252 ASN B N 1
ATOM 4040 C CA . ASN B 1 252 ? -15.883 25.031 2.984 1 98.62 252 ASN B CA 1
ATOM 4041 C C . ASN B 1 252 ? -17.219 25.672 2.604 1 98.62 252 ASN B C 1
ATOM 4043 O O . ASN B 1 252 ? -17.547 26.75 3.102 1 98.62 252 ASN B O 1
ATOM 4047 N N . LYS B 1 253 ? -17.922 25.062 1.758 1 96.88 253 LYS B N 1
ATOM 4048 C CA . LYS B 1 253 ? -19.188 25.625 1.269 1 96.88 253 LYS B CA 1
ATOM 4049 C C . LYS B 1 253 ? -20.156 25.859 2.416 1 96.88 253 LYS B C 1
ATOM 4051 O O . LYS B 1 253 ? -21.047 26.719 2.318 1 96.88 253 LYS B O 1
ATOM 4056 N N . LYS B 1 254 ? -19.984 25.141 3.506 1 94.62 254 LYS B N 1
ATOM 4057 C CA . LYS B 1 254 ? -20.859 25.297 4.66 1 94.62 254 LYS B CA 1
ATOM 4058 C C . LYS B 1 254 ? -20.594 26.609 5.387 1 94.62 254 LYS B C 1
ATOM 4060 O O . LYS B 1 254 ? -21.406 27.062 6.203 1 94.62 254 LYS B O 1
ATOM 4065 N N . ASN B 1 255 ? -19.438 27.172 5.176 1 87.25 255 ASN B N 1
ATOM 4066 C CA . ASN B 1 255 ? -19.031 28.375 5.883 1 87.25 255 ASN B CA 1
ATOM 4067 C C . ASN B 1 255 ? -19.25 29.625 5.027 1 87.25 255 ASN B C 1
ATOM 4069 O O . ASN B 1 255 ? -18.766 30.703 5.375 1 87.25 255 ASN B O 1
ATOM 4073 N N . ILE B 1 256 ? -19.781 29.422 3.824 1 75.38 256 ILE B N 1
ATOM 4074 C CA . ILE B 1 256 ? -20.094 30.547 2.953 1 75.38 256 ILE B CA 1
ATOM 4075 C C . ILE B 1 256 ? -21.531 31 3.184 1 75.38 256 ILE B C 1
ATOM 4077 O O . ILE B 1 256 ? -22.422 30.172 3.369 1 75.38 256 ILE B O 1
#